Protein AF-0000000084733663 (afdb_homodimer)

Organism: NCBI:txid412449

Solvent-accessible surface area (backbone atoms only — not comparable to full-atom values): 23781 Å² total; per-residue (Å²): 131,77,72,71,73,81,68,76,91,62,93,52,38,62,62,58,43,50,41,24,54,54,41,40,70,38,81,92,32,46,68,70,55,16,44,50,44,44,53,50,56,71,74,45,53,67,66,58,33,41,52,48,16,48,45,49,52,41,42,70,75,39,37,36,57,12,76,79,29,49,38,68,18,52,47,69,59,88,86,50,84,69,78,51,62,26,74,72,80,65,38,80,84,38,42,72,32,37,34,37,36,24,32,36,62,69,57,49,50,47,47,51,71,55,65,78,64,53,51,42,60,33,36,27,68,45,63,41,28,77,93,75,66,38,48,68,86,71,35,38,51,68,60,49,56,58,58,60,66,43,80,66,45,49,33,40,33,39,50,44,52,92,42,72,40,22,46,50,36,42,51,54,49,46,64,65,42,44,82,74,73,33,46,51,31,28,45,28,76,79,57,73,84,80,62,59,71,87,72,51,55,49,68,58,51,50,54,9,58,75,48,41,40,81,106,130,75,72,69,76,79,68,75,91,63,94,51,38,61,62,58,43,50,40,23,54,52,42,38,69,38,80,93,30,46,69,70,55,15,46,52,44,44,53,49,56,71,71,44,53,70,66,58,34,41,50,48,16,48,45,48,52,42,44,69,75,39,37,36,58,12,77,80,29,49,39,69,18,51,49,69,59,88,85,50,85,70,76,50,62,26,72,72,81,66,38,81,86,39,41,71,34,36,34,37,36,26,32,36,63,68,56,48,50,46,47,51,72,54,65,76,65,54,51,42,63,34,35,27,67,45,64,40,28,77,92,77,65,37,48,67,86,72,36,40,51,66,61,49,55,58,57,61,66,42,81,65,45,48,34,39,35,38,50,44,53,93,43,73,39,23,45,51,36,44,52,54,50,46,64,65,40,45,80,74,72,32,46,50,31,30,44,27,76,79,59,73,85,79,61,59,71,87,72,51,54,48,66,59,51,48,55,10,59,74,48,41,41,82,106

Foldseek 3Di:
DPPPPPPDPDPDPDVLVVQLVVQCPDPPAHSVNSNVVSVVLVVDDPVVVVVVVCCVVCVVVQWFAALQAGAIFGDDDPPDPDRTHDPLVVDPQAQAQEEEEEADNLLVVLQVVLVQHRHYYHHQVHFDDVVVPDDSVNTCLVSVVVNLVPVSHAEYEYEFDPDPRRVVRLVVSCVVNVVVVHFYKYFQQPDPPPDDSNPDHSVSRNNRNVPIGGD/DPPPPPPDPDPDDDVLVVQLVVQCPDPPAHSVNSNVVSVVLVVDDPVVVVVVVCCVVCVVVQWFAALQAGAIFGDDDPPDPDRTHDPLVVDPQAQAQEEEEEADNLLVVLQVVLVQHRHYYHHQVHFDDVVVPDDSVNTCLVSVVVNLVPPSHAEYEYEFDPDPRSVVRLVVSCVVNVVVVHFYKYFQQPDPDPPDSNPDHSVSRNNRNVPIGGD

InterPro domains:
  IPR000093 DNA recombination protein RecR [MF_00017] (1-215)
  IPR000093 DNA recombination protein RecR [PTHR30446] (12-214)
  IPR000093 DNA recombination protein RecR [TIGR00615] (12-213)
  IPR006171 TOPRIM domain [PF13662] (99-188)
  IPR006171 TOPRIM domain [PS50880] (97-192)
  IPR006171 TOPRIM domain [SM00493] (97-182)
  IPR023627 Recombination protein RecR [SSF111304] (12-215)
  IPR034137 RecR, TOPRIM domain [cd01025] (97-208)

Structure (mmCIF, N/CA/C/O backbone):
data_AF-0000000084733663-model_v1
#
loop_
_entity.id
_entity.type
_entity.pdbx_description
1 polymer 'Recombination protein RecR'
#
loop_
_atom_site.group_PDB
_atom_site.id
_atom_site.type_symbol
_atom_site.label_atom_id
_atom_site.label_alt_id
_atom_site.label_comp_id
_atom_site.label_asym_id
_atom_site.label_entity_id
_atom_site.label_seq_id
_atom_site.pdbx_PDB_ins_code
_atom_site.Cartn_x
_atom_site.Cartn_y
_atom_site.Cartn_z
_atom_site.occupancy
_atom_site.B_iso_or_equiv
_atom_site.auth_seq_id
_atom_site.auth_comp_id
_atom_site.auth_asym_id
_atom_site.auth_atom_id
_atom_site.pdbx_PDB_model_num
ATOM 1 N N . MET A 1 1 ? -20.875 -3.775 12.562 1 21.38 1 MET A N 1
ATOM 2 C CA . MET A 1 1 ? -20.781 -3.48 11.133 1 21.38 1 MET A CA 1
ATOM 3 C C . MET A 1 1 ? -20.422 -4.734 10.344 1 21.38 1 MET A C 1
ATOM 5 O O . MET A 1 1 ? -19.344 -5.309 10.539 1 21.38 1 MET A O 1
ATOM 9 N N . GLU A 1 2 ? -21.344 -5.52 9.914 1 23.14 2 GLU A N 1
ATOM 10 C CA . GLU A 1 2 ? -21.312 -6.781 9.18 1 23.14 2 GLU A CA 1
ATOM 11 C C . GLU A 1 2 ? -20.438 -6.668 7.926 1 23.14 2 GLU A C 1
ATOM 13 O O . GLU A 1 2 ? -20.609 -5.73 7.141 1 23.14 2 GLU A O 1
ATOM 18 N N . ARG A 1 3 ? -19.141 -7.188 8.039 1 34.25 3 ARG A N 1
ATOM 19 C CA . ARG A 1 3 ? -18.328 -7.113 6.828 1 34.25 3 ARG A CA 1
ATOM 20 C C . ARG A 1 3 ? -19.172 -7.336 5.578 1 34.25 3 ARG A C 1
ATOM 22 O O . ARG A 1 3 ? -20.047 -8.211 5.559 1 34.25 3 ARG A O 1
ATOM 29 N N . PRO A 1 4 ? -19.312 -6.277 4.789 1 35.34 4 PRO A N 1
ATOM 30 C CA . PRO A 1 4 ? -20.188 -6.5 3.639 1 35.34 4 PRO A CA 1
ATOM 31 C C . PRO A 1 4 ? -20.078 -7.914 3.078 1 35.34 4 PRO A C 1
ATOM 33 O O . PRO A 1 4 ? -19.047 -8.578 3.254 1 35.34 4 PRO A O 1
ATOM 36 N N . PRO A 1 5 ? -21.172 -8.633 2.789 1 33.16 5 PRO A N 1
ATOM 37 C CA . PRO A 1 5 ? -21.172 -9.992 2.252 1 33.16 5 PRO A CA 1
ATOM 38 C C . PRO A 1 5 ? -20.016 -10.25 1.294 1 33.16 5 PRO A C 1
ATOM 40 O O . PRO A 1 5 ? -19.578 -9.336 0.589 1 33.16 5 PRO A O 1
ATOM 43 N N . ARG A 1 6 ? -19.031 -11.086 1.719 1 37.94 6 ARG A N 1
ATOM 44 C CA . ARG A 1 6 ? -18 -11.602 0.821 1 37.94 6 ARG A CA 1
ATOM 45 C C . ARG A 1 6 ? -18.562 -11.828 -0.579 1 37.94 6 ARG A C 1
ATOM 47 O O . ARG A 1 6 ? -19.453 -12.672 -0.771 1 37.94 6 ARG A O 1
ATOM 54 N N . MET A 1 7 ? -18.766 -10.789 -1.334 1 37.03 7 MET A N 1
ATOM 55 C CA . MET A 1 7 ? -19.297 -10.984 -2.68 1 37.03 7 MET A CA 1
ATOM 56 C C . MET A 1 7 ? -18.938 -12.367 -3.211 1 37.03 7 MET A C 1
ATOM 58 O O . MET A 1 7 ? -18.109 -13.07 -2.619 1 37.03 7 MET A O 1
ATOM 62 N N . GLY A 1 8 ? -18.75 -12.586 -4.629 1 39.66 8 GLY A N 1
ATOM 63 C CA . GLY A 1 8 ? -18.531 -13.695 -5.547 1 39.66 8 GLY A CA 1
ATOM 64 C C . GLY A 1 8 ? -17.312 -14.523 -5.215 1 39.66 8 GLY A C 1
ATOM 65 O O . GLY A 1 8 ? -16.453 -14.094 -4.441 1 39.66 8 GLY A O 1
ATOM 66 N N . SER A 1 9 ? -17.281 -15.969 -5.34 1 54.75 9 SER A N 1
ATOM 67 C CA . SER A 1 9 ? -16.266 -17 -5.164 1 54.75 9 SER A CA 1
ATOM 68 C C . SER A 1 9 ? -14.891 -16.516 -5.59 1 54.75 9 SER A C 1
ATOM 70 O O . SER A 1 9 ? -14.672 -16.219 -6.766 1 54.75 9 SER A O 1
ATOM 72 N N . SER A 1 10 ? -14.156 -15.742 -4.777 1 72.94 10 SER A N 1
ATOM 73 C CA . SER A 1 10 ? -12.828 -15.219 -5.086 1 72.94 10 SER A CA 1
ATOM 74 C C . SER A 1 10 ? -11.891 -16.328 -5.551 1 72.94 10 SER A C 1
ATOM 76 O O . SER A 1 10 ? -11.953 -17.453 -5.051 1 72.94 10 SER A O 1
ATOM 78 N N . LEU A 1 11 ? -11.336 -16.047 -6.695 1 84.25 11 LEU A N 1
ATOM 79 C CA . LEU A 1 11 ? -10.344 -16.938 -7.285 1 84.25 11 LEU A CA 1
ATOM 80 C C . LEU A 1 11 ? -9.18 -17.172 -6.324 1 84.25 11 LEU A C 1
ATOM 82 O O . LEU A 1 11 ? -8.547 -18.234 -6.348 1 84.25 11 LEU A O 1
ATOM 86 N N . PHE A 1 12 ? -9.094 -16.25 -5.324 1 93 12 PHE A N 1
ATOM 87 C CA . PHE A 1 12 ? -7.949 -16.297 -4.426 1 93 12 PHE A CA 1
ATOM 88 C C . PHE A 1 12 ? -8.336 -16.938 -3.094 1 93 12 PHE A C 1
ATOM 90 O O . PHE A 1 12 ? -9.484 -16.812 -2.654 1 93 12 PHE A O 1
ATOM 97 N N . PRO A 1 13 ? -7.359 -17.656 -2.488 1 94.88 13 PRO A N 1
ATOM 98 C CA . PRO A 1 13 ? -7.625 -18.062 -1.106 1 94.88 13 PRO A CA 1
ATOM 99 C C . PRO A 1 13 ? -7.902 -16.875 -0.187 1 94.88 13 PRO A C 1
ATOM 101 O O . PRO A 1 13 ? -7.414 -15.773 -0.433 1 94.88 13 PRO A O 1
ATOM 104 N N . ALA A 1 14 ? -8.547 -17.078 0.901 1 94.12 14 ALA A N 1
ATOM 105 C CA . ALA A 1 14 ? -9.102 -16.047 1.763 1 94.12 14 ALA A CA 1
ATOM 106 C C . ALA A 1 14 ? -8 -15.109 2.273 1 94.12 14 ALA A C 1
ATOM 108 O O . ALA A 1 14 ? -8.133 -13.883 2.193 1 94.12 14 ALA A O 1
ATOM 109 N N . PRO A 1 15 ? -6.867 -15.656 2.814 1 95.44 15 PRO A N 1
ATOM 110 C CA . PRO A 1 15 ? -5.848 -14.75 3.344 1 95.44 15 PRO A CA 1
ATOM 111 C C . PRO A 1 15 ? -5.289 -13.805 2.279 1 95.44 15 PRO A C 1
ATOM 113 O O . PRO A 1 15 ? -4.996 -12.641 2.57 1 95.44 15 PRO A O 1
ATOM 116 N N . PHE A 1 16 ? -5.168 -14.297 1.081 1 96.94 16 PHE A N 1
ATOM 117 C CA . PHE A 1 16 ? -4.691 -13.453 -0.012 1 96.94 16 PHE A CA 1
ATOM 118 C C . PHE A 1 16 ? -5.742 -12.422 -0.403 1 96.94 16 PHE A C 1
ATOM 120 O O . PHE A 1 16 ? -5.426 -11.242 -0.568 1 96.94 16 PHE A O 1
ATOM 127 N N . GLN A 1 17 ? -6.91 -12.883 -0.534 1 96.44 17 GLN A N 1
ATOM 128 C CA . GLN A 1 17 ? -8.008 -11.984 -0.865 1 96.44 17 GLN A CA 1
ATOM 129 C C . GLN A 1 17 ? -8.164 -10.898 0.191 1 96.44 17 GLN A C 1
ATOM 131 O O . GLN A 1 17 ? -8.445 -9.742 -0.138 1 96.44 17 GLN A O 1
ATOM 136 N N . ASP A 1 18 ? -8.055 -11.234 1.424 1 97 18 ASP A N 1
ATOM 137 C CA . ASP A 1 18 ? -8.133 -10.273 2.52 1 97 18 ASP A CA 1
ATOM 138 C C . ASP A 1 18 ? -7.125 -9.141 2.332 1 97 18 ASP A C 1
ATOM 140 O O . ASP A 1 18 ? -7.461 -7.969 2.521 1 97 18 ASP A O 1
ATOM 144 N N . LEU A 1 19 ? -5.926 -9.562 1.979 1 97.94 19 LEU A N 1
ATOM 145 C CA . LEU A 1 19 ? -4.887 -8.562 1.78 1 97.94 19 LEU A CA 1
ATOM 146 C C . LEU A 1 19 ? -5.223 -7.656 0.601 1 97.94 19 LEU A C 1
ATOM 148 O O . LEU A 1 19 ? -5.074 -6.434 0.687 1 97.94 19 LEU A O 1
ATOM 152 N N . VAL A 1 20 ? -5.668 -8.266 -0.473 1 97.5 20 VAL A N 1
ATOM 153 C CA . VAL A 1 20 ? -6.086 -7.488 -1.638 1 97.5 20 VAL A CA 1
ATOM 154 C C . VAL A 1 20 ? -7.16 -6.484 -1.232 1 97.5 20 VAL A C 1
ATOM 156 O O . VAL A 1 20 ? -7.086 -5.309 -1.597 1 97.5 20 VAL A O 1
ATOM 159 N N . ASP A 1 21 ? -8.125 -6.898 -0.439 1 97.88 21 ASP A N 1
ATOM 160 C CA . ASP A 1 21 ? -9.234 -6.051 -0.012 1 97.88 21 ASP A CA 1
ATOM 161 C C . ASP A 1 21 ? -8.734 -4.906 0.87 1 97.88 21 ASP A C 1
ATOM 163 O O . ASP A 1 21 ? -9.234 -3.781 0.774 1 97.88 21 ASP A O 1
ATOM 167 N N . LEU A 1 22 ? -7.82 -5.191 1.696 1 98.25 22 LEU A N 1
ATOM 168 C CA . LEU A 1 22 ? -7.266 -4.164 2.57 1 98.25 22 LEU A CA 1
ATOM 169 C C . LEU A 1 22 ? -6.52 -3.107 1.76 1 98.25 22 LEU A C 1
ATOM 171 O O . LEU A 1 22 ? -6.648 -1.91 2.023 1 98.25 22 LEU A O 1
ATOM 175 N N . PHE A 1 23 ? -5.766 -3.521 0.78 1 98 23 PHE A N 1
ATOM 176 C CA . PHE A 1 23 ? -5.086 -2.572 -0.093 1 98 23 PHE A CA 1
ATOM 177 C C . PHE A 1 23 ? -6.094 -1.723 -0.86 1 98 23 PHE A C 1
ATOM 179 O O . PHE A 1 23 ? -5.859 -0.536 -1.098 1 98 23 PHE A O 1
ATOM 186 N N . ARG A 1 24 ? -7.172 -2.273 -1.229 1 97.19 24 ARG A N 1
ATOM 187 C CA . ARG A 1 24 ? -8.195 -1.571 -1.998 1 97.19 24 ARG A CA 1
ATOM 188 C C . ARG A 1 24 ? -8.828 -0.45 -1.178 1 97.19 24 ARG A C 1
ATOM 190 O O . ARG A 1 24 ? -9.43 0.467 -1.733 1 97.19 24 ARG A O 1
ATOM 197 N N . ARG A 1 25 ? -8.742 -0.538 0.108 1 96.56 25 ARG A N 1
ATOM 198 C CA . ARG A 1 25 ? -9.273 0.5 0.984 1 96.56 25 ARG A CA 1
ATOM 199 C C . ARG A 1 25 ? -8.391 1.741 0.966 1 96.56 25 ARG A C 1
ATOM 201 O O . ARG A 1 25 ? -8.805 2.812 1.412 1 96.56 25 ARG A O 1
ATOM 208 N N . LEU A 1 26 ? -7.227 1.538 0.501 1 96.5 26 LEU A N 1
ATOM 209 C CA . LEU A 1 26 ? -6.309 2.67 0.423 1 96.5 26 LEU A CA 1
ATOM 210 C C . LEU A 1 26 ? -6.652 3.568 -0.761 1 96.5 26 LEU A C 1
ATOM 212 O O . LEU A 1 26 ? -7.062 3.08 -1.816 1 96.5 26 LEU A O 1
ATOM 216 N N . PRO A 1 27 ? -6.477 4.824 -0.557 1 94.69 27 PRO A N 1
ATOM 217 C CA . PRO A 1 27 ? -6.848 5.746 -1.632 1 94.69 27 PRO A CA 1
ATOM 218 C C . PRO A 1 27 ? -6.02 5.539 -2.898 1 94.69 27 PRO A C 1
ATOM 220 O O . PRO A 1 27 ? -4.793 5.426 -2.83 1 94.69 27 PRO A O 1
ATOM 223 N N . GLY A 1 28 ? -6.707 5.512 -4.043 1 93.81 28 GLY A N 1
ATOM 224 C CA . GLY A 1 28 ? -6.043 5.438 -5.336 1 93.81 28 GLY A CA 1
ATOM 225 C C . GLY A 1 28 ? -5.621 4.031 -5.711 1 93.81 28 GLY A C 1
ATOM 226 O O . GLY A 1 28 ? -4.965 3.826 -6.734 1 93.81 28 GLY A O 1
ATOM 227 N N . ILE A 1 29 ? -5.953 3.086 -4.918 1 96.69 29 ILE A N 1
ATOM 228 C CA . ILE A 1 29 ? -5.547 1.71 -5.188 1 96.69 29 ILE A CA 1
ATOM 229 C C . ILE A 1 29 ? -6.75 0.903 -5.672 1 96.69 29 ILE A C 1
ATOM 231 O O . ILE A 1 29 ? -7.641 0.567 -4.887 1 96.69 29 ILE A O 1
ATOM 235 N N . GLY A 1 30 ? -6.766 0.638 -6.891 1 94.62 30 GLY A N 1
ATOM 236 C CA . GLY A 1 30 ? -7.809 -0.205 -7.453 1 94.62 30 GLY A CA 1
ATOM 237 C C . GLY A 1 30 ? -7.516 -1.688 -7.32 1 94.62 30 GLY A C 1
ATOM 238 O O . GLY A 1 30 ? -6.465 -2.072 -6.801 1 94.62 30 GLY A O 1
ATOM 239 N N . THR A 1 31 ? -8.398 -2.451 -7.852 1 93.88 31 THR A N 1
ATOM 240 C CA . THR A 1 31 ? -8.305 -3.902 -7.723 1 93.88 31 THR A CA 1
ATOM 241 C C . THR A 1 31 ? -7.035 -4.422 -8.383 1 93.88 31 THR A C 1
ATOM 243 O O . THR A 1 31 ? -6.324 -5.254 -7.812 1 93.88 31 THR A O 1
ATOM 246 N N . LYS A 1 32 ? -6.727 -3.973 -9.547 1 92.12 32 LYS A N 1
ATOM 247 C CA . LYS A 1 32 ? -5.555 -4.422 -10.297 1 92.12 32 LYS A CA 1
ATOM 248 C C . LYS A 1 32 ? -4.27 -4.148 -9.516 1 92.12 32 LYS A C 1
ATOM 250 O O . LYS A 1 32 ? -3.436 -5.043 -9.359 1 92.12 32 LYS A O 1
ATOM 255 N N . THR A 1 33 ? -4.156 -2.928 -9.055 1 94.62 33 THR A N 1
ATOM 256 C CA . THR A 1 33 ? -2.969 -2.541 -8.305 1 94.62 33 THR A CA 1
ATOM 257 C C . THR A 1 33 ? -2.896 -3.295 -6.98 1 94.62 33 THR A C 1
ATOM 259 O O . THR A 1 33 ? -1.833 -3.783 -6.594 1 94.62 33 THR A O 1
ATOM 262 N N . ALA A 1 34 ? -4.055 -3.4 -6.316 1 97.25 34 ALA A N 1
ATOM 263 C CA . ALA A 1 34 ? -4.102 -4.117 -5.043 1 97.25 34 ALA A CA 1
ATOM 264 C C . ALA A 1 34 ? -3.602 -5.551 -5.203 1 97.25 34 ALA A C 1
ATOM 266 O O . ALA A 1 34 ? -2.83 -6.039 -4.375 1 97.25 34 ALA A O 1
ATOM 267 N N . THR A 1 35 ? -4.023 -6.156 -6.238 1 95.12 35 THR A N 1
ATOM 268 C CA . THR A 1 35 ? -3.639 -7.535 -6.516 1 95.12 35 THR A CA 1
ATOM 269 C C . THR A 1 35 ? -2.143 -7.629 -6.805 1 95.12 35 THR A C 1
ATOM 271 O O . THR A 1 35 ? -1.46 -8.516 -6.289 1 95.12 35 THR A O 1
ATOM 274 N N . ARG A 1 36 ? -1.659 -6.727 -7.566 1 94.44 36 ARG A N 1
ATOM 275 C CA . ARG A 1 36 ? -0.233 -6.68 -7.871 1 94.44 36 ARG A CA 1
ATOM 276 C C . ARG A 1 36 ? 0.595 -6.52 -6.602 1 94.44 36 ARG A C 1
ATOM 278 O O . ARG A 1 36 ? 1.618 -7.188 -6.434 1 94.44 36 ARG A O 1
ATOM 285 N N . LEU A 1 37 ? 0.14 -5.645 -5.75 1 97.44 37 LEU A N 1
ATOM 286 C CA . LEU A 1 37 ? 0.842 -5.426 -4.488 1 97.44 37 LEU A CA 1
ATOM 287 C C . LEU A 1 37 ? 0.844 -6.695 -3.641 1 97.44 37 LEU A C 1
ATOM 289 O O . LEU A 1 37 ? 1.871 -7.062 -3.064 1 97.44 37 LEU A O 1
ATOM 293 N N . ALA A 1 38 ? -0.256 -7.348 -3.584 1 97.31 38 ALA A N 1
ATOM 294 C CA . ALA A 1 38 ? -0.373 -8.57 -2.795 1 97.31 38 ALA A CA 1
ATOM 295 C C . ALA A 1 38 ? 0.562 -9.656 -3.32 1 97.31 38 ALA A C 1
ATOM 297 O O . ALA A 1 38 ? 1.239 -10.336 -2.543 1 97.31 38 ALA A O 1
ATOM 298 N N . PHE A 1 39 ? 0.64 -9.797 -4.625 1 94.88 39 PHE A N 1
ATOM 299 C CA . PHE A 1 39 ? 1.532 -10.789 -5.215 1 94.88 39 PHE A CA 1
ATOM 300 C C . PHE A 1 39 ? 2.988 -10.438 -4.934 1 94.88 39 PHE A C 1
ATOM 302 O O . PHE A 1 39 ? 3.805 -11.32 -4.664 1 94.88 39 PHE A O 1
ATOM 309 N N . HIS A 1 40 ? 3.299 -9.203 -5.016 1 96 40 HIS A N 1
ATOM 310 C CA . HIS A 1 40 ? 4.656 -8.781 -4.691 1 96 40 HIS A CA 1
ATOM 311 C C . HIS A 1 40 ? 5.035 -9.188 -3.271 1 96 40 HIS A C 1
ATOM 313 O O . HIS A 1 40 ? 6.117 -9.734 -3.045 1 96 40 HIS A O 1
ATOM 319 N N . LEU A 1 41 ? 4.137 -8.898 -2.406 1 97 41 LEU A N 1
ATOM 320 C CA . LEU A 1 41 ? 4.434 -9.203 -1.009 1 97 41 LEU A CA 1
ATOM 321 C C . LEU A 1 41 ? 4.531 -10.711 -0.788 1 97 41 LEU A C 1
ATOM 323 O O . LEU A 1 41 ? 5.316 -11.172 0.045 1 97 41 LEU A O 1
ATOM 327 N N . LEU A 1 42 ? 3.691 -11.438 -1.526 1 94.88 42 LEU A N 1
ATOM 328 C CA . LEU A 1 42 ? 3.756 -12.891 -1.441 1 94.88 42 LEU A CA 1
ATOM 329 C C . LEU A 1 42 ? 5.137 -13.398 -1.842 1 94.88 42 LEU A C 1
ATOM 331 O O . LEU A 1 42 ? 5.625 -14.391 -1.288 1 94.88 42 LEU A O 1
ATOM 335 N N . GLN A 1 43 ? 5.781 -12.766 -2.742 1 91.62 43 GLN A N 1
ATOM 336 C CA . GLN A 1 43 ? 7.074 -13.18 -3.275 1 91.62 43 GLN A CA 1
ATOM 337 C C . GLN A 1 43 ? 8.219 -12.547 -2.488 1 91.62 43 GLN A C 1
ATOM 339 O O . GLN A 1 43 ? 9.375 -12.969 -2.615 1 91.62 43 GLN A O 1
ATOM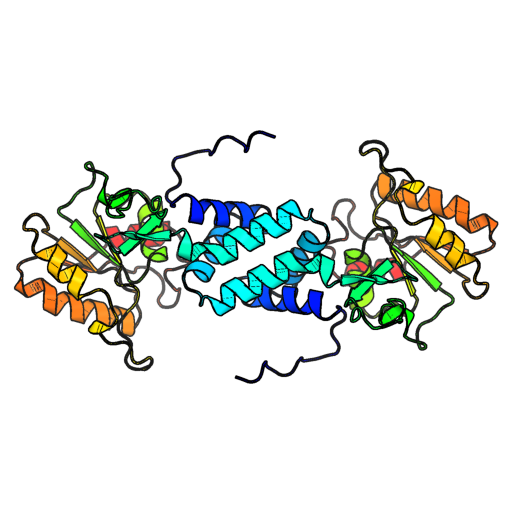 344 N N . SER A 1 44 ? 7.934 -11.555 -1.622 1 94.31 44 SER A N 1
ATOM 345 C CA . SER A 1 44 ? 8.969 -10.812 -0.901 1 94.31 44 SER A CA 1
ATOM 346 C C . SER A 1 44 ? 9.492 -11.609 0.285 1 94.31 44 SER A C 1
ATOM 348 O O . SER A 1 44 ? 8.875 -12.594 0.698 1 94.31 44 SER A O 1
ATOM 350 N N . SER A 1 45 ? 10.672 -11.195 0.765 1 94.62 45 SER A N 1
ATOM 351 C CA . SER A 1 45 ? 11.258 -11.82 1.945 1 94.62 45 SER A CA 1
ATOM 352 C C . SER A 1 45 ? 10.445 -11.516 3.195 1 94.62 45 SER A C 1
ATOM 354 O O . SER A 1 45 ? 9.656 -10.562 3.215 1 94.62 45 SER A O 1
ATOM 356 N N . GLU A 1 46 ? 10.609 -12.352 4.176 1 95.75 46 GLU A N 1
ATOM 357 C CA . GLU A 1 46 ? 9.961 -12.109 5.457 1 95.75 46 GLU A CA 1
ATOM 358 C C . GLU A 1 46 ? 10.367 -10.758 6.043 1 95.75 46 GLU A C 1
ATOM 360 O O . GLU A 1 46 ? 9.539 -10.047 6.605 1 95.75 46 GLU A O 1
ATOM 365 N N . SER A 1 47 ? 11.641 -10.469 5.883 1 97.19 47 SER A N 1
ATOM 366 C CA . SER A 1 47 ? 12.148 -9.203 6.41 1 97.19 47 SER A CA 1
ATOM 367 C C . SER A 1 47 ? 11.438 -8.016 5.781 1 97.19 47 SER A C 1
ATOM 369 O O . SER A 1 47 ? 11.07 -7.066 6.477 1 97.19 47 SER A O 1
ATOM 371 N N . GLU A 1 48 ? 11.227 -8.062 4.492 1 96.56 48 GLU A N 1
ATOM 372 C CA . GLU A 1 48 ? 10.547 -6.98 3.783 1 96.56 48 GLU A CA 1
ATOM 373 C C . GLU A 1 48 ? 9.109 -6.832 4.254 1 96.56 48 GLU A C 1
ATOM 375 O O . GLU A 1 48 ? 8.633 -5.719 4.492 1 96.56 48 GLU A O 1
ATOM 380 N N . ARG A 1 49 ? 8.383 -7.918 4.379 1 97.88 49 ARG A N 1
ATOM 381 C CA . ARG A 1 49 ? 7.004 -7.891 4.844 1 97.88 49 ARG A CA 1
ATOM 382 C C . ARG A 1 49 ? 6.914 -7.355 6.27 1 97.88 49 ARG A C 1
ATOM 384 O O . ARG A 1 49 ? 6.059 -6.527 6.574 1 97.88 49 ARG A O 1
ATOM 391 N N . GLN A 1 50 ? 7.844 -7.805 7.117 1 98.19 50 GLN A N 1
ATOM 392 C CA . GLN A 1 50 ? 7.832 -7.387 8.516 1 98.19 50 GLN A CA 1
ATOM 393 C C . GLN A 1 50 ? 8.172 -5.902 8.648 1 98.19 50 GLN A C 1
ATOM 395 O O . GLN A 1 50 ? 7.613 -5.211 9.5 1 98.19 50 GLN A O 1
ATOM 400 N N . GLU A 1 51 ? 9.094 -5.484 7.859 1 98.25 51 GLU A N 1
ATOM 401 C CA . GLU A 1 51 ? 9.461 -4.074 7.887 1 98.25 51 GLU A CA 1
ATOM 402 C C . GLU A 1 51 ? 8.266 -3.188 7.539 1 98.25 51 GLU A C 1
ATOM 404 O O . GLU A 1 51 ? 7.988 -2.213 8.242 1 98.25 51 GLU A O 1
ATOM 409 N N . LEU A 1 52 ? 7.566 -3.555 6.496 1 98.5 52 LEU A N 1
ATOM 410 C CA . LEU A 1 52 ? 6.391 -2.789 6.094 1 98.5 52 LEU A CA 1
ATOM 411 C C . LEU A 1 52 ? 5.301 -2.865 7.16 1 98.5 52 LEU A C 1
ATOM 413 O O . LEU A 1 52 ? 4.723 -1.845 7.535 1 98.5 52 LEU A O 1
ATOM 417 N N . ALA A 1 53 ? 5.035 -4.055 7.609 1 98.69 53 ALA A N 1
ATOM 418 C CA . ALA A 1 53 ? 4.012 -4.262 8.625 1 98.69 53 ALA A CA 1
ATOM 419 C C . ALA A 1 53 ? 4.312 -3.447 9.883 1 98.69 53 ALA A C 1
ATOM 421 O O . ALA A 1 53 ? 3.424 -2.791 10.43 1 98.69 53 ALA A O 1
ATOM 422 N N . SER A 1 54 ? 5.543 -3.471 10.281 1 98.44 54 SER A N 1
ATOM 423 C CA . SER A 1 54 ? 5.957 -2.748 11.484 1 98.44 54 SER A CA 1
ATOM 424 C C . SER A 1 54 ? 5.801 -1.242 11.297 1 98.44 54 SER A C 1
ATOM 426 O O . SER A 1 54 ? 5.316 -0.548 12.195 1 98.44 54 SER A O 1
ATOM 428 N N . ALA A 1 55 ? 6.246 -0.747 10.172 1 98.25 55 ALA A N 1
ATOM 429 C CA . ALA A 1 55 ? 6.133 0.683 9.898 1 98.25 55 ALA A CA 1
ATOM 430 C C . ALA A 1 55 ? 4.676 1.136 9.93 1 98.25 55 ALA A C 1
ATOM 432 O O . ALA A 1 55 ? 4.363 2.205 10.453 1 98.25 55 ALA A O 1
ATOM 433 N N . VAL A 1 56 ? 3.781 0.334 9.43 1 98.38 56 VAL A N 1
ATOM 434 C CA . VAL A 1 56 ? 2.357 0.648 9.383 1 98.38 56 VAL A CA 1
ATOM 435 C C . VAL A 1 56 ? 1.773 0.608 10.797 1 98.38 56 VAL A C 1
ATOM 437 O O . VAL A 1 56 ? 1.082 1.54 11.219 1 98.38 56 VAL A O 1
ATOM 440 N N . SER A 1 57 ? 2.078 -0.416 11.523 1 97.88 57 SER A N 1
ATOM 441 C CA . SER A 1 57 ? 1.444 -0.646 12.82 1 97.88 57 SER A CA 1
ATOM 442 C C . SER A 1 57 ? 1.946 0.343 13.867 1 97.88 57 SER A C 1
ATOM 444 O O . SER A 1 57 ? 1.203 0.728 14.766 1 97.88 57 SER A O 1
ATOM 446 N N . THR A 1 58 ? 3.184 0.81 13.727 1 96.56 58 THR A N 1
ATOM 447 C CA . THR A 1 58 ? 3.779 1.634 14.773 1 96.56 58 THR A CA 1
ATOM 448 C C . THR A 1 58 ? 3.791 3.104 14.367 1 96.56 58 THR A C 1
ATOM 450 O O . THR A 1 58 ? 4.352 3.945 15.07 1 96.56 58 THR A O 1
ATOM 453 N N . LEU A 1 59 ? 3.207 3.432 13.273 1 96.06 59 LEU A N 1
ATOM 454 C CA . LEU A 1 59 ? 3.311 4.77 12.695 1 96.06 59 LEU A CA 1
ATOM 455 C C . LEU A 1 59 ? 2.918 5.832 13.719 1 96.06 59 LEU A C 1
ATOM 457 O O . LEU A 1 59 ? 3.684 6.762 13.969 1 96.06 59 LEU A O 1
ATOM 461 N N . LYS A 1 60 ? 1.771 5.75 14.352 1 93.44 60 LYS A N 1
ATOM 462 C CA . LYS A 1 60 ? 1.242 6.773 15.25 1 93.44 60 LYS A CA 1
ATOM 463 C C . LYS A 1 60 ? 2.041 6.828 16.547 1 93.44 60 LYS A C 1
ATOM 465 O O . LYS A 1 60 ? 2.098 7.871 17.203 1 93.44 60 LYS A O 1
ATOM 470 N N . GLU A 1 61 ? 2.621 5.676 16.922 1 92.25 61 GLU A N 1
ATOM 471 C CA . GLU A 1 61 ? 3.457 5.645 18.125 1 92.25 61 GLU A CA 1
ATOM 472 C C . GLU A 1 61 ? 4.781 6.371 17.891 1 92.25 61 GLU A C 1
ATOM 474 O O . GLU A 1 61 ? 5.371 6.914 18.828 1 92.25 61 GLU A O 1
ATOM 479 N N . ARG A 1 62 ? 5.172 6.34 16.719 1 95 62 ARG A N 1
ATOM 480 C CA . ARG A 1 62 ? 6.48 6.895 16.391 1 95 62 ARG A CA 1
ATOM 481 C C . ARG A 1 62 ? 6.371 8.367 16.016 1 95 62 ARG A C 1
ATOM 483 O O . ARG A 1 62 ? 7.383 9.023 15.766 1 95 62 ARG A O 1
ATOM 490 N N . LEU A 1 63 ? 5.168 8.867 15.945 1 96.06 63 LEU A N 1
ATOM 491 C CA . LEU A 1 63 ? 4.938 10.258 15.586 1 96.06 63 LEU A CA 1
ATOM 492 C C . LEU A 1 63 ? 4.113 10.969 16.656 1 96.06 63 LEU A C 1
ATOM 494 O O . LEU A 1 63 ? 3.201 10.375 17.234 1 96.06 63 LEU A O 1
ATOM 498 N N . LEU A 1 64 ? 4.449 12.203 16.953 1 93.38 64 LEU A N 1
ATOM 499 C CA . LEU A 1 64 ? 3.707 13.055 17.875 1 93.38 64 LEU A CA 1
ATOM 500 C C . LEU A 1 64 ? 3.373 14.398 17.219 1 93.38 64 LEU A C 1
ATOM 502 O O . LEU A 1 64 ? 4.078 14.844 16.312 1 93.38 64 LEU A O 1
ATOM 506 N N . PRO A 1 65 ? 2.291 14.992 17.688 1 94.88 65 PRO A N 1
ATOM 507 C CA . PRO A 1 65 ? 2.01 16.344 17.188 1 94.88 65 PRO A CA 1
ATOM 508 C C . PRO A 1 65 ? 2.965 17.391 17.766 1 94.88 65 PRO A C 1
ATOM 510 O O . PRO A 1 65 ? 3.338 17.312 18.938 1 94.88 65 PRO A O 1
ATOM 513 N N . CYS A 1 66 ? 3.408 18.203 16.922 1 96.88 66 CYS A N 1
ATOM 514 C CA . CYS A 1 66 ? 4.184 19.344 17.375 1 96.88 66 CYS A CA 1
ATOM 515 C C . CYS A 1 66 ? 3.43 20.141 18.438 1 96.88 66 CYS A C 1
ATOM 517 O O . CYS A 1 66 ? 2.242 20.422 18.281 1 96.88 66 CYS A O 1
ATOM 519 N N . SER A 1 67 ? 4.094 20.5 19.5 1 95.31 67 SER A N 1
ATOM 520 C CA . SER A 1 67 ? 3.455 21.203 20.609 1 95.31 67 SER A CA 1
ATOM 521 C C . SER A 1 67 ? 3.035 22.609 20.219 1 95.31 67 SER A C 1
ATOM 523 O O . SER A 1 67 ? 2.172 23.203 20.859 1 95.31 67 SER A O 1
ATOM 525 N N . GLU A 1 68 ? 3.562 23.094 19.156 1 95.94 68 GLU A N 1
ATOM 526 C CA . GLU A 1 68 ? 3.305 24.484 18.766 1 95.94 68 GLU A CA 1
ATOM 527 C C . GLU A 1 68 ? 2.277 24.547 17.625 1 95.94 68 GLU A C 1
ATOM 529 O O . GLU A 1 68 ? 1.301 25.297 17.719 1 95.94 68 GLU A O 1
ATOM 534 N N . CYS A 1 69 ? 2.441 23.781 16.625 1 97.75 69 CYS A N 1
ATOM 535 C CA . CYS A 1 69 ? 1.639 24.016 15.43 1 97.75 69 CYS A CA 1
ATOM 536 C C . CYS A 1 69 ? 0.803 22.781 15.094 1 97.75 69 CYS A C 1
ATOM 538 O O . CYS A 1 69 ? 0.013 22.797 14.148 1 97.75 69 CYS A O 1
ATOM 540 N N . ARG A 1 70 ? 1.035 21.641 15.797 1 97 70 ARG A N 1
ATOM 541 C CA . ARG A 1 70 ? 0.286 20.406 15.648 1 97 70 ARG A CA 1
ATOM 542 C C . ARG A 1 70 ? 0.725 19.641 14.398 1 97 70 ARG A C 1
ATOM 544 O O . ARG A 1 70 ? 0.068 18.688 13.984 1 97 70 ARG A O 1
ATOM 551 N N . ASN A 1 71 ? 1.819 20.062 13.742 1 96.94 71 ASN A N 1
ATOM 552 C CA . ASN A 1 71 ? 2.475 19.234 12.734 1 96.94 71 ASN A CA 1
ATOM 553 C C . ASN A 1 71 ? 2.996 17.938 13.328 1 96.94 71 ASN A C 1
ATOM 555 O O . ASN A 1 71 ? 3.01 17.766 14.547 1 96.94 71 ASN A O 1
ATOM 559 N N . ILE A 1 72 ? 3.377 17.016 12.453 1 96.06 72 ILE A N 1
ATOM 560 C CA . ILE A 1 72 ? 3.852 15.734 12.961 1 96.06 72 ILE A CA 1
ATOM 561 C C . ILE A 1 72 ? 5.359 15.797 13.195 1 96.06 72 ILE A C 1
ATOM 563 O O . ILE A 1 72 ? 6.086 16.422 12.43 1 96.06 72 ILE A O 1
ATOM 567 N N . VAL A 1 73 ? 5.82 15.18 14.281 1 95 73 VAL A N 1
ATOM 568 C CA . VAL A 1 73 ? 7.227 15.094 14.656 1 95 73 VAL A CA 1
ATOM 569 C C . VAL A 1 73 ? 7.559 13.672 15.094 1 95 73 VAL A C 1
ATOM 571 O O . VAL A 1 73 ? 6.684 12.945 15.57 1 95 73 VAL A O 1
ATOM 574 N N . ALA A 1 74 ? 8.789 13.273 14.812 1 94.38 74 ALA A N 1
ATOM 575 C CA . ALA A 1 74 ? 9.242 11.984 15.344 1 94.38 74 ALA A CA 1
ATOM 576 C C . ALA A 1 74 ? 9.203 11.977 16.875 1 94.38 74 ALA A C 1
ATOM 578 O O . ALA A 1 74 ? 9.633 12.938 17.516 1 94.38 74 ALA A O 1
ATOM 579 N N . SER A 1 75 ? 8.625 10.945 17.406 1 91.75 75 SER A N 1
ATOM 580 C CA . SER A 1 75 ? 8.562 10.828 18.859 1 91.75 75 SER A CA 1
ATOM 581 C C . SER A 1 75 ? 9.961 10.758 19.469 1 91.75 75 SER A C 1
ATOM 583 O O . SER A 1 75 ? 10.797 9.969 19.016 1 91.75 75 SER A O 1
ATOM 585 N N . PRO A 1 76 ? 10.211 11.656 20.375 1 85.81 76 PRO A N 1
ATOM 586 C CA . PRO A 1 76 ? 11.5 11.562 21.062 1 85.81 76 PRO A CA 1
ATOM 587 C C . PRO A 1 76 ? 11.625 10.312 21.922 1 85.81 76 PRO A C 1
ATOM 589 O O . PRO A 1 76 ? 10.617 9.664 22.234 1 85.81 76 PRO A O 1
ATOM 592 N N . PRO A 1 77 ? 12.859 9.938 22.188 1 83 77 PRO A N 1
ATOM 593 C CA . PRO A 1 77 ? 13.016 8.836 23.141 1 83 77 PRO A CA 1
ATOM 594 C C . PRO A 1 77 ? 12.312 9.102 24.469 1 83 77 PRO A C 1
ATOM 596 O O . PRO A 1 77 ? 12.211 10.25 24.906 1 83 77 PRO A O 1
ATOM 599 N N . PRO A 1 78 ? 11.742 8.062 25.031 1 78.31 78 PRO A N 1
ATOM 600 C CA . PRO A 1 78 ? 10.969 8.219 26.266 1 78.31 78 PRO A CA 1
ATOM 601 C C . PRO A 1 78 ? 11.742 8.977 27.344 1 78.31 78 PRO A C 1
ATOM 603 O O . PRO A 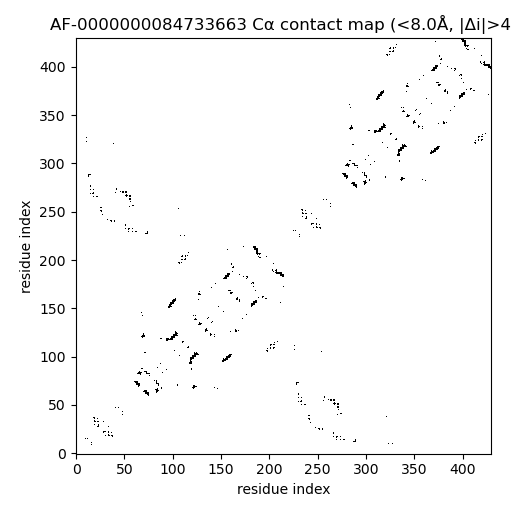1 78 ? 11.141 9.711 28.141 1 78.31 78 PRO A O 1
ATOM 606 N N . GLU A 1 79 ? 13.055 8.875 27.312 1 80.44 79 GLU A N 1
ATOM 607 C CA . GLU A 1 79 ? 13.875 9.469 28.359 1 80.44 79 GLU A CA 1
ATOM 608 C C . GLU A 1 79 ? 14.141 10.953 28.078 1 80.44 79 GLU A C 1
ATOM 610 O O . GLU A 1 79 ? 14.617 11.68 28.953 1 80.44 79 GLU A O 1
ATOM 615 N N . SER A 1 80 ? 13.703 11.359 26.953 1 79.62 80 SER A N 1
ATOM 616 C CA . SER A 1 80 ? 14.039 12.727 26.562 1 79.62 80 SER A CA 1
ATOM 617 C C . SER A 1 80 ? 13.016 13.719 27.094 1 79.62 80 SER A C 1
ATOM 619 O O . SER A 1 80 ? 11.812 13.531 26.922 1 79.62 80 SER A O 1
ATOM 621 N N . PRO A 1 81 ? 13.414 14.656 27.781 1 79.31 81 PRO A N 1
ATOM 622 C CA . PRO A 1 81 ? 12.516 15.68 28.312 1 79.31 81 PRO A CA 1
ATOM 623 C C . PRO A 1 81 ? 12.086 16.703 27.25 1 79.31 81 PRO A C 1
ATOM 625 O O . PRO A 1 81 ? 11.289 17.594 27.547 1 79.31 81 PRO A O 1
ATOM 628 N N . GLU A 1 82 ? 12.43 16.469 26.078 1 83.44 82 GLU A N 1
ATOM 629 C CA . GLU A 1 82 ? 12.227 17.5 25.062 1 83.44 82 GLU A CA 1
ATOM 630 C C . GLU A 1 82 ? 10.773 17.516 24.594 1 83.44 82 GLU A C 1
ATOM 632 O O . GLU A 1 82 ? 10.156 16.469 24.422 1 83.44 82 GLU A O 1
ATOM 637 N N . VAL A 1 83 ? 10.211 18.75 24.578 1 88 83 VAL A N 1
ATOM 638 C CA . VAL A 1 83 ? 8.883 18.969 24 1 88 83 VAL A CA 1
ATOM 639 C C . VAL A 1 83 ? 8.945 18.797 22.484 1 88 83 VAL A C 1
ATOM 641 O O . VAL A 1 83 ? 9.836 19.328 21.828 1 88 83 VAL A O 1
ATOM 644 N N . PRO A 1 84 ? 8.094 17.953 21.984 1 92.38 84 PRO A N 1
ATOM 645 C CA . PRO A 1 84 ? 8.141 17.688 20.531 1 92.38 84 PRO A CA 1
ATOM 646 C C . PRO A 1 84 ? 7.816 18.938 19.703 1 92.38 84 PRO A C 1
ATOM 648 O O . PRO A 1 84 ? 6.711 19.469 19.797 1 92.38 84 PRO A O 1
ATOM 651 N N . ARG A 1 85 ? 8.773 19.375 18.938 1 94.38 85 ARG A N 1
ATOM 652 C CA . ARG A 1 85 ? 8.594 20.484 18.016 1 94.38 85 ARG A CA 1
ATOM 653 C C . ARG A 1 85 ? 9.078 20.125 16.609 1 94.38 85 ARG A C 1
ATOM 655 O O . ARG A 1 85 ? 10.109 19.469 16.469 1 94.38 85 ARG A O 1
ATOM 662 N N . CYS A 1 86 ? 8.344 20.547 15.68 1 95.94 86 CYS A N 1
ATOM 663 C CA . CYS A 1 86 ? 8.695 20.172 14.32 1 95.94 86 CYS A CA 1
ATOM 664 C C . CYS A 1 86 ? 9.805 21.047 13.766 1 95.94 86 CYS A C 1
ATOM 666 O O . CYS A 1 86 ? 10.117 22.094 14.344 1 95.94 86 CYS A O 1
ATOM 668 N N . ALA A 1 87 ? 10.406 20.641 12.664 1 93.56 87 ALA A N 1
ATOM 669 C CA . ALA A 1 87 ? 11.531 21.344 12.055 1 93.56 87 ALA A CA 1
ATOM 670 C C . ALA A 1 87 ? 11.125 22.75 11.625 1 93.56 87 ALA A C 1
ATOM 672 O O . ALA A 1 87 ? 11.945 23.672 11.672 1 93.56 87 ALA A O 1
ATOM 673 N N . ILE A 1 88 ? 9.875 22.922 11.242 1 95.25 88 ILE A N 1
ATOM 674 C CA . ILE A 1 88 ? 9.391 24.219 10.781 1 95.25 88 ILE A CA 1
ATOM 675 C C . ILE A 1 88 ? 9.32 25.188 11.969 1 95.25 88 ILE A C 1
ATOM 677 O O . ILE A 1 88 ? 9.797 26.328 11.875 1 95.25 88 ILE A O 1
ATOM 681 N N . CYS A 1 89 ? 8.789 24.797 13.07 1 95.81 89 CYS A N 1
ATOM 682 C CA . CYS A 1 89 ? 8.672 25.625 14.266 1 95.81 89 CYS A CA 1
ATOM 683 C C . CYS A 1 89 ? 10.039 25.906 14.875 1 95.81 89 CYS A C 1
ATOM 685 O O . CYS A 1 89 ? 10.25 26.953 15.484 1 95.81 89 CYS A O 1
ATOM 687 N N . LEU A 1 90 ? 10.961 25.031 14.641 1 94.5 90 LEU A N 1
ATOM 688 C CA . LEU A 1 90 ? 12.281 25.172 15.242 1 94.5 90 LEU A CA 1
ATOM 689 C C . LEU A 1 90 ? 13.18 26.031 14.367 1 94.5 90 LEU A C 1
ATOM 691 O O . LEU A 1 90 ? 14.25 26.484 14.812 1 94.5 90 LEU A O 1
ATOM 695 N N . ASP A 1 91 ? 12.82 26.281 13.188 1 95.25 91 ASP A N 1
ATOM 696 C CA . ASP A 1 91 ? 13.648 27.031 12.258 1 95.25 91 ASP A CA 1
ATOM 697 C C . ASP A 1 91 ? 13.57 28.531 12.539 1 95.25 91 ASP A C 1
ATOM 699 O O . ASP A 1 91 ? 12.555 29.172 12.258 1 95.25 91 ASP A O 1
ATOM 703 N N . PRO A 1 92 ? 14.664 29.062 12.953 1 95.12 92 PRO A N 1
ATOM 704 C CA . PRO A 1 92 ? 14.641 30.484 13.305 1 95.12 92 PRO A CA 1
ATOM 705 C C . PRO A 1 92 ? 14.617 31.391 12.078 1 95.12 92 PRO A C 1
ATOM 707 O O . PRO A 1 92 ? 14.359 32.594 12.195 1 95.12 92 PRO A O 1
ATOM 710 N N . ALA A 1 93 ? 14.859 30.844 10.953 1 95.69 93 ALA A N 1
ATOM 711 C CA . ALA A 1 93 ? 14.898 31.625 9.727 1 95.69 93 ALA A CA 1
ATOM 712 C C . ALA A 1 93 ? 13.492 31.906 9.203 1 95.69 93 ALA A C 1
ATOM 714 O O . ALA A 1 93 ? 13.297 32.75 8.336 1 95.69 93 ALA A O 1
ATOM 715 N N . ARG A 1 94 ? 12.547 31.234 9.75 1 95.69 94 ARG A N 1
ATOM 716 C CA . ARG A 1 94 ? 11.172 31.391 9.297 1 95.69 94 ARG A CA 1
ATOM 717 C C . ARG A 1 94 ? 10.57 32.688 9.797 1 95.69 94 ARG A C 1
ATOM 719 O O . ARG A 1 94 ? 10.93 33.188 10.867 1 95.69 94 ARG A O 1
ATOM 726 N N . ASP A 1 95 ? 9.711 33.281 9.016 1 95.62 95 ASP A N 1
ATOM 727 C CA . ASP A 1 95 ? 8.977 34.469 9.406 1 95.62 95 ASP A CA 1
ATOM 728 C C . ASP A 1 95 ? 7.926 34.156 10.461 1 95.62 95 ASP A C 1
ATOM 730 O O . ASP A 1 95 ? 6.891 33.562 10.156 1 95.62 95 ASP A O 1
ATOM 734 N N . SER A 1 96 ? 8.148 34.562 11.641 1 95.12 96 SER A N 1
ATOM 735 C CA . SER A 1 96 ? 7.273 34.25 12.758 1 95.12 96 SER A CA 1
ATOM 736 C C . SER A 1 96 ? 6.055 35.156 12.797 1 95.12 96 SER A C 1
ATOM 738 O O . SER A 1 96 ? 5.156 34.969 13.617 1 95.12 96 SER A O 1
ATOM 740 N N . THR A 1 97 ? 6.012 36.125 11.93 1 96.56 97 THR A N 1
ATOM 741 C CA . THR A 1 97 ? 4.945 37.125 11.992 1 96.56 97 THR A CA 1
ATOM 742 C C . THR A 1 97 ? 3.723 36.656 11.211 1 96.56 97 THR A C 1
ATOM 744 O O . THR A 1 97 ? 2.637 37.219 11.344 1 96.56 97 THR A O 1
ATOM 747 N N . ILE A 1 98 ? 3.84 35.688 10.336 1 95.81 98 ILE A N 1
ATOM 748 C CA . ILE A 1 98 ? 2.74 35.219 9.5 1 95.81 98 ILE A CA 1
ATOM 749 C C . ILE A 1 98 ? 2.459 33.75 9.789 1 95.81 98 ILE A C 1
ATOM 751 O O . ILE A 1 98 ? 3.379 32.906 9.828 1 95.81 98 ILE A O 1
ATOM 755 N N . LEU A 1 99 ? 1.199 33.5 10.008 1 97.06 99 LEU A N 1
ATOM 756 C CA . LEU A 1 99 ? 0.75 32.156 10.336 1 97.06 99 LEU A CA 1
ATOM 757 C C . LEU A 1 99 ? -0.309 31.688 9.352 1 97.06 99 LEU A C 1
ATOM 759 O O . LEU A 1 99 ? -1.314 32.375 9.133 1 97.06 99 LEU A O 1
ATOM 763 N N . ILE A 1 100 ? -0.07 30.516 8.75 1 95.5 100 ILE A N 1
ATOM 764 C CA . ILE A 1 100 ? -1.089 29.906 7.898 1 95.5 100 ILE A CA 1
ATOM 765 C C . ILE A 1 100 ? -1.827 28.812 8.68 1 95.5 100 ILE A C 1
ATOM 767 O O . ILE A 1 100 ? -1.201 27.938 9.281 1 95.5 100 ILE A O 1
ATOM 771 N N . VAL A 1 101 ? -3.111 28.906 8.641 1 97.25 101 VAL A N 1
ATOM 772 C CA . VAL A 1 101 ? -3.945 27.922 9.32 1 97.25 101 VAL A CA 1
ATOM 773 C C . VAL A 1 101 ? -4.527 26.953 8.305 1 97.25 101 VAL A C 1
ATOM 775 O O . VAL A 1 101 ? -5.16 27.359 7.328 1 97.25 101 VAL A O 1
ATOM 778 N N . VAL A 1 102 ? -4.258 25.656 8.555 1 95.69 102 VAL A N 1
ATOM 779 C CA . VAL A 1 102 ? -4.715 24.625 7.633 1 95.69 102 VAL A CA 1
ATOM 780 C C . VAL A 1 102 ? -5.566 23.609 8.383 1 95.69 102 VAL A C 1
ATOM 782 O O . VAL A 1 102 ? -5.48 23.5 9.609 1 95.69 102 VAL A O 1
ATOM 785 N N . GLU A 1 103 ? -6.348 22.797 7.617 1 95 103 GLU A N 1
ATOM 786 C CA . GLU A 1 103 ? -7.227 21.797 8.203 1 95 103 GLU A CA 1
ATOM 787 C C . GLU A 1 103 ? -6.445 20.562 8.625 1 95 103 GLU A C 1
ATOM 789 O O . GLU A 1 103 ? -6.816 19.875 9.578 1 95 103 GLU A O 1
ATOM 794 N N . ASP A 1 104 ? -5.355 20.25 7.852 1 93.69 104 ASP A N 1
ATOM 795 C CA . ASP A 1 104 ? -4.68 18.984 8.086 1 93.69 104 ASP A CA 1
ATOM 796 C C . ASP A 1 104 ? -3.207 19.062 7.691 1 93.69 104 ASP A C 1
ATOM 798 O O . ASP A 1 104 ? -2.775 20.047 7.078 1 93.69 104 ASP A O 1
ATOM 802 N N . ILE A 1 105 ? -2.459 18.047 8.086 1 94.62 105 ILE A N 1
ATOM 803 C CA . ILE A 1 105 ? -1.014 18 7.902 1 94.62 105 ILE A CA 1
ATOM 804 C C . ILE A 1 105 ? -0.691 17.891 6.414 1 94.62 105 ILE A C 1
ATOM 806 O O . ILE A 1 105 ? 0.312 18.438 5.945 1 94.62 105 ILE A O 1
ATOM 810 N N . GLN A 1 106 ? -1.499 17.141 5.707 1 90.94 106 GLN A N 1
ATOM 811 C CA . GLN A 1 106 ? -1.266 17 4.273 1 90.94 106 GLN A CA 1
ATOM 812 C C . GLN A 1 106 ? -1.266 18.344 3.57 1 90.94 106 GLN A C 1
ATOM 814 O O . GLN A 1 106 ? -0.437 18.594 2.693 1 90.94 106 GLN A O 1
ATOM 819 N N . THR A 1 107 ? -2.168 19.219 3.887 1 88.38 107 THR A N 1
ATOM 820 C CA . THR A 1 107 ? -2.23 20.562 3.316 1 88.38 107 THR A CA 1
ATOM 821 C C . THR A 1 107 ? -0.98 21.359 3.674 1 88.38 107 THR A C 1
ATOM 823 O O . THR A 1 107 ? -0.429 22.062 2.832 1 88.38 107 THR A O 1
ATOM 826 N N . LEU A 1 108 ? -0.61 21.234 4.91 1 93.31 108 LEU A N 1
ATOM 827 C CA . LEU A 1 108 ? 0.62 21.891 5.34 1 93.31 108 LEU A CA 1
ATOM 828 C C . LEU A 1 108 ? 1.782 21.531 4.426 1 93.31 108 LEU A C 1
ATOM 830 O O . LEU A 1 108 ? 2.459 22.406 3.889 1 93.31 108 LEU A O 1
ATOM 834 N N . TYR A 1 109 ? 1.951 20.234 4.227 1 90.81 109 TYR A N 1
ATOM 835 C CA . TYR A 1 109 ? 3.105 19.781 3.463 1 90.81 109 TYR A CA 1
ATOM 836 C C . TYR A 1 109 ? 2.951 20.125 1.986 1 90.81 109 TYR A C 1
ATOM 838 O O . TYR A 1 109 ? 3.939 20.375 1.293 1 90.81 109 TYR A O 1
ATOM 846 N N . SER A 1 110 ? 1.757 20.156 1.519 1 85.5 110 SER A N 1
ATOM 847 C CA . SER A 1 110 ? 1.543 20.578 0.139 1 85.5 110 SER A CA 1
ATOM 848 C C . SER A 1 110 ? 2.012 22.016 -0.076 1 85.5 110 SER A C 1
ATOM 850 O O . SER A 1 110 ? 2.609 22.328 -1.106 1 85.5 110 SER A O 1
ATOM 852 N N . ILE A 1 111 ? 1.752 22.859 0.83 1 86.81 111 ILE A N 1
ATOM 853 C CA . ILE A 1 111 ? 2.178 24.25 0.746 1 86.81 111 ILE A CA 1
ATOM 854 C C . ILE A 1 111 ? 3.688 24.344 0.95 1 86.81 111 ILE A C 1
ATOM 856 O O . ILE A 1 111 ? 4.383 25.031 0.19 1 86.81 111 ILE A O 1
ATOM 860 N N . GLU A 1 112 ? 4.191 23.625 1.938 1 89.5 112 GLU A N 1
ATOM 861 C CA . GLU A 1 112 ? 5.609 23.656 2.281 1 89.5 112 GLU A CA 1
ATOM 862 C C . GLU A 1 112 ? 6.473 23.188 1.117 1 89.5 112 GLU A C 1
ATOM 864 O O . GLU A 1 112 ? 7.531 23.766 0.852 1 89.5 112 GLU A O 1
ATOM 869 N N . LYS A 1 113 ? 6.008 22.141 0.515 1 83.19 113 LYS A N 1
ATOM 870 C CA . LYS A 1 113 ? 6.758 21.547 -0.588 1 83.19 113 LYS A CA 1
ATOM 871 C C . LYS A 1 113 ? 6.938 22.547 -1.73 1 83.19 113 LYS A C 1
ATOM 873 O O . LYS A 1 113 ? 7.914 22.469 -2.482 1 83.19 113 LYS A O 1
ATOM 878 N N . SER A 1 114 ? 6.016 23.438 -1.843 1 79.81 114 SER A N 1
ATOM 879 C CA . SER A 1 114 ? 6.121 24.438 -2.9 1 79.81 114 SER A CA 1
ATOM 880 C C . SER A 1 114 ? 7.324 25.344 -2.678 1 79.81 114 SER A C 1
ATOM 882 O O . SER A 1 114 ? 7.82 25.969 -3.619 1 79.81 114 SER A O 1
ATOM 884 N N . GLY A 1 115 ? 7.777 25.5 -1.492 1 83.69 115 GLY A N 1
ATOM 885 C CA . GLY A 1 115 ? 8.922 26.328 -1.157 1 83.69 115 GLY A CA 1
ATOM 886 C C . GLY A 1 115 ? 8.609 27.812 -1.2 1 83.69 115 GLY A C 1
ATOM 887 O O . GLY A 1 115 ? 9.508 28.641 -1.045 1 83.69 115 GLY A O 1
ATOM 888 N N . GLU A 1 116 ? 7.379 28.188 -1.335 1 80.62 116 GLU A N 1
ATOM 889 C CA . GLU A 1 116 ? 7.008 29.594 -1.558 1 80.62 116 GLU A CA 1
ATOM 890 C C . GLU A 1 116 ? 6.684 30.297 -0.242 1 80.62 116 GLU A C 1
ATOM 892 O O . GLU A 1 116 ? 6.734 31.516 -0.159 1 80.62 116 GLU A O 1
ATOM 897 N N . PHE A 1 117 ? 6.297 29.578 0.683 1 88.06 117 PHE A N 1
ATOM 898 C CA . PHE A 1 117 ? 5.906 30.156 1.964 1 88.06 117 PHE A CA 1
ATOM 899 C C . PHE A 1 117 ? 7 29.969 3.004 1 88.06 117 PHE A C 1
ATOM 901 O O . PHE A 1 117 ? 7.508 28.859 3.178 1 88.06 117 PHE A O 1
ATOM 908 N N . ARG A 1 118 ? 7.336 31.031 3.711 1 92.12 118 ARG A N 1
ATOM 909 C CA . ARG A 1 118 ? 8.422 30.969 4.684 1 92.12 118 ARG A CA 1
ATOM 910 C C . ARG A 1 118 ? 7.926 31.297 6.086 1 92.12 118 ARG A C 1
ATOM 912 O O . ARG A 1 118 ? 8.719 31.641 6.965 1 92.12 118 ARG A O 1
ATOM 919 N N . GLY A 1 119 ? 6.672 31.359 6.262 1 95.75 119 GLY A N 1
ATOM 920 C CA . GLY A 1 119 ? 6.105 31.578 7.586 1 95.75 119 GLY A CA 1
ATOM 921 C C . GLY A 1 119 ? 5.898 30.281 8.367 1 95.75 119 GLY A C 1
ATOM 922 O O . GLY A 1 119 ? 6.652 29.328 8.203 1 95.75 119 GLY A O 1
ATOM 923 N N . ARG A 1 120 ? 4.965 30.359 9.281 1 97.25 120 ARG A N 1
ATOM 924 C CA . ARG A 1 120 ? 4.688 29.203 10.133 1 97.25 120 ARG A CA 1
ATOM 925 C C . ARG A 1 120 ? 3.26 28.703 9.93 1 97.25 120 ARG A C 1
ATOM 927 O O . ARG A 1 120 ? 2.479 29.328 9.211 1 97.25 120 ARG A O 1
ATOM 934 N N . TYR A 1 121 ? 2.975 27.547 10.547 1 97.44 121 TYR A N 1
ATOM 935 C CA . TYR A 1 121 ? 1.681 26.922 10.305 1 97.44 121 TYR A CA 1
ATOM 936 C C . TYR A 1 121 ? 0.961 26.641 11.625 1 97.44 121 TYR A C 1
ATOM 938 O O . TYR A 1 121 ? 1.577 26.656 12.688 1 97.44 121 TYR A O 1
ATOM 946 N N . HIS A 1 122 ? -0.288 26.438 11.5 1 98.56 122 HIS A N 1
ATOM 947 C CA . HIS A 1 122 ? -1.113 25.828 12.539 1 98.56 122 HIS A CA 1
ATOM 948 C C . HIS A 1 122 ? -2.125 24.859 11.945 1 98.56 122 HIS A C 1
ATOM 950 O O . HIS A 1 122 ? -2.906 25.234 11.062 1 98.56 122 HIS A O 1
ATOM 956 N N . VAL A 1 123 ? -2.064 23.656 12.445 1 98.19 123 VAL A N 1
ATOM 957 C CA . VAL A 1 123 ? -2.957 22.609 11.938 1 98.19 123 VAL A CA 1
ATOM 958 C C . VAL A 1 123 ? -4.16 22.469 12.867 1 98.19 123 VAL A C 1
ATOM 960 O O . VAL A 1 123 ? -4.004 22.188 14.055 1 98.19 123 VAL A O 1
ATOM 963 N N . LEU A 1 124 ? -5.332 22.609 12.312 1 98.38 124 LEU A N 1
ATOM 964 C CA . LEU A 1 124 ? -6.562 22.562 13.094 1 98.38 124 LEU A CA 1
ATOM 965 C C . LEU A 1 124 ? -6.949 21.125 13.414 1 98.38 124 LEU A C 1
ATOM 967 O O . LEU A 1 124 ? -7.711 20.875 14.352 1 98.38 124 LEU A O 1
ATOM 971 N N . GLU A 1 125 ? -6.496 20.172 12.648 1 96.56 125 GLU A N 1
ATOM 972 C CA . GLU A 1 125 ? -6.836 18.75 12.734 1 96.56 125 GLU A CA 1
ATOM 973 C C . GLU A 1 125 ? -8.305 18.516 12.375 1 96.56 125 GLU A C 1
ATOM 975 O O . GLU A 1 125 ? -8.992 17.75 13.055 1 96.56 125 GLU A O 1
ATOM 980 N N . GLY A 1 126 ? -8.703 19.297 11.367 1 96 126 GLY A N 1
ATOM 981 C CA . GLY A 1 126 ? -10.062 19.156 10.875 1 96 126 GLY A CA 1
ATOM 982 C C . GLY A 1 126 ? -10.695 20.484 10.523 1 96 126 GLY A C 1
ATOM 983 O O . GLY A 1 126 ? -10 21.484 10.312 1 96 126 GLY A O 1
ATOM 984 N N . ARG A 1 127 ? -11.992 20.422 10.328 1 96.69 127 ARG A N 1
ATOM 985 C CA . ARG A 1 127 ? -12.812 21.594 10.062 1 96.69 127 ARG A CA 1
ATOM 986 C C . ARG A 1 127 ? -14.195 21.453 10.688 1 96.69 127 ARG A C 1
ATOM 988 O O . ARG A 1 127 ? -14.625 20.344 11.016 1 96.69 127 ARG A O 1
ATOM 995 N N . LEU A 1 128 ? -14.859 22.625 10.859 1 97.12 128 LEU A N 1
ATOM 996 C CA . LEU A 1 128 ? -16.234 22.578 11.352 1 97.12 128 LEU A CA 1
ATOM 997 C C . LEU A 1 128 ? -17.141 21.812 10.383 1 97.12 128 LEU A C 1
ATOM 999 O O . LEU A 1 128 ? -17 21.953 9.164 1 97.12 128 LEU A O 1
ATOM 1003 N N . SER A 1 129 ? -17.953 20.938 10.938 1 96.56 129 SER A N 1
ATOM 1004 C CA . SER A 1 129 ? -18.922 20.203 10.133 1 96.56 129 SER A CA 1
ATOM 1005 C C . SER A 1 129 ? -20.172 19.891 10.938 1 96.56 129 SER A C 1
ATOM 1007 O O . SER A 1 129 ? -20.219 18.891 11.664 1 96.56 129 SER A O 1
ATOM 1009 N N . PRO A 1 130 ? -21.203 20.641 10.727 1 93.88 130 PRO A N 1
ATOM 1010 C CA . PRO A 1 130 ? -22.438 20.359 11.453 1 93.88 130 PRO A CA 1
ATOM 1011 C C . PRO A 1 130 ? -22.984 18.953 11.156 1 93.88 130 PRO A C 1
ATOM 1013 O O . PRO A 1 130 ? -23.406 18.25 12.07 1 93.88 130 PRO A O 1
ATOM 1016 N N . LEU A 1 131 ? -22.953 18.594 9.906 1 94.12 131 LEU A N 1
ATOM 1017 C CA . LEU A 1 131 ? -23.484 17.297 9.477 1 94.12 131 LEU A CA 1
ATOM 1018 C C . LEU A 1 131 ? -22.734 16.156 10.156 1 94.12 131 LEU A C 1
ATOM 1020 O O . LEU A 1 131 ? -23.328 15.125 10.484 1 94.12 131 LEU A O 1
ATOM 1024 N N . GLU A 1 132 ? -21.453 16.391 10.336 1 93.81 132 GLU A N 1
ATOM 1025 C CA . GLU A 1 132 ? -20.625 15.359 10.961 1 93.81 132 GLU A CA 1
ATOM 1026 C C . GLU A 1 132 ? -20.516 15.594 12.469 1 93.81 132 GLU A C 1
ATOM 1028 O O . GLU A 1 132 ? -19.812 14.852 13.156 1 93.81 132 GLU A O 1
ATOM 1033 N N . GLY A 1 133 ? -21.078 16.516 12.953 1 95.31 133 GLY A N 1
ATOM 1034 C CA . GLY A 1 133 ? -21.078 16.828 14.375 1 95.31 133 GLY A CA 1
ATOM 1035 C C . GLY A 1 133 ? -19.734 17.344 14.859 1 95.31 133 GLY A C 1
ATOM 1036 O O . GLY A 1 133 ? -19.391 17.188 16.031 1 95.31 133 GLY A O 1
ATOM 1037 N N . ILE A 1 134 ? -18.953 17.938 14.047 1 96.88 134 ILE A N 1
ATOM 1038 C CA . ILE A 1 134 ? -17.641 18.453 14.438 1 96.88 134 ILE A CA 1
ATOM 1039 C C . ILE A 1 134 ? -17.766 19.906 14.898 1 96.88 134 ILE A C 1
ATOM 1041 O O . ILE A 1 134 ? -18.094 20.797 14.102 1 96.88 134 ILE A O 1
ATOM 1045 N N . ALA A 1 135 ? -17.438 20.109 16.156 1 96.81 135 ALA A N 1
ATOM 1046 C CA . ALA A 1 135 ? -17.547 21.422 16.781 1 96.81 135 ALA A CA 1
ATOM 1047 C C . ALA A 1 135 ? -16.172 22.031 17.016 1 96.81 135 ALA A C 1
ATOM 1049 O O . ALA A 1 135 ? -15.148 21.359 16.859 1 96.81 135 ALA A O 1
ATOM 1050 N N . PRO A 1 136 ? -16.125 23.359 17.281 1 95.94 136 PRO A N 1
ATOM 1051 C CA . PRO A 1 136 ? -14.844 24.047 17.453 1 95.94 136 PRO A CA 1
ATOM 1052 C C . PRO A 1 136 ? -13.969 23.375 18.516 1 95.94 136 PRO A C 1
ATOM 1054 O O . PRO A 1 136 ? -12.742 23.328 18.359 1 95.94 136 PRO A O 1
ATOM 1057 N N . GLU A 1 137 ? -14.586 22.844 19.578 1 96.25 137 GLU A N 1
ATOM 1058 C CA . GLU A 1 137 ? -13.828 22.266 20.688 1 96.25 137 GLU A CA 1
ATOM 1059 C C . GLU A 1 137 ? -13.133 20.969 20.266 1 96.25 137 GLU A C 1
ATOM 1061 O O . GLU A 1 137 ? -12.242 20.484 20.953 1 96.25 137 GLU A O 1
ATOM 1066 N N . MET A 1 138 ? -13.617 20.469 19.141 1 96.19 138 MET A N 1
ATOM 1067 C CA . MET A 1 138 ? -13.031 19.234 18.625 1 96.19 138 MET A CA 1
ATOM 1068 C C . MET A 1 138 ? -11.844 19.531 17.719 1 96.19 138 MET A C 1
ATOM 1070 O O . MET A 1 138 ? -11.203 18.609 17.203 1 96.19 138 MET A O 1
ATOM 1074 N N . LEU A 1 139 ? -11.562 20.781 17.531 1 97.88 139 LEU A N 1
ATOM 1075 C CA . LEU A 1 139 ? -10.445 21.266 16.734 1 97.88 139 LEU A CA 1
ATOM 1076 C C . LEU A 1 139 ? -9.367 21.875 17.609 1 97.88 139 LEU A C 1
ATOM 1078 O O . LEU A 1 139 ? -9.461 21.844 18.844 1 97.88 139 LEU A O 1
ATOM 1082 N N . ARG A 1 140 ? -8.359 22.359 17.047 1 98.12 140 ARG A N 1
ATOM 1083 C CA . ARG A 1 140 ? -7.262 22.953 17.812 1 98.12 140 ARG A CA 1
ATOM 1084 C C . ARG A 1 140 ? -7.316 24.469 17.766 1 98.12 140 ARG A C 1
ATOM 1086 O O . ARG A 1 140 ? -6.309 25.125 17.5 1 98.12 140 ARG A O 1
ATOM 1093 N N . VAL A 1 141 ? -8.523 24.953 17.953 1 98.19 141 VAL A N 1
ATOM 1094 C CA . VAL A 1 141 ? -8.758 26.391 17.922 1 98.19 141 VAL A CA 1
ATOM 1095 C C . VAL A 1 141 ? -8.188 27.031 19.188 1 98.19 141 VAL A C 1
ATOM 1097 O O . VAL A 1 141 ? -7.613 28.109 19.141 1 98.19 141 VAL A O 1
ATOM 1100 N N . ARG A 1 142 ? -8.398 26.344 20.297 1 97.44 142 ARG A N 1
ATOM 1101 C CA . ARG A 1 142 ? -7.875 26.875 21.562 1 97.44 142 ARG A CA 1
ATOM 1102 C C . ARG A 1 142 ? -6.363 27.062 21.5 1 97.44 142 ARG A C 1
ATOM 1104 O O . ARG A 1 142 ? -5.836 28.094 21.922 1 97.44 142 ARG A O 1
ATOM 1111 N N . GLU A 1 143 ? -5.734 26.047 20.984 1 97.56 143 GLU A N 1
ATOM 1112 C CA . GLU A 1 143 ? -4.285 26.094 20.844 1 97.56 143 GLU A CA 1
ATOM 1113 C C . GLU A 1 143 ? -3.871 27.234 19.891 1 97.56 143 GLU A C 1
ATOM 1115 O O . GLU A 1 143 ? -2.854 27.891 20.125 1 97.56 143 GLU A O 1
ATOM 1120 N N . LEU A 1 144 ? -4.648 27.406 18.859 1 98.25 144 LEU A N 1
ATOM 1121 C CA . LEU A 1 144 ? -4.398 28.516 17.938 1 98.25 144 LEU A CA 1
ATOM 1122 C C . LEU A 1 144 ? -4.488 29.859 18.641 1 98.25 144 LEU A C 1
ATOM 1124 O O . LEU A 1 144 ? -3.59 30.688 18.516 1 98.25 144 LEU A O 1
ATOM 1128 N N . LEU A 1 145 ? -5.539 30.031 19.406 1 97.69 145 LEU A N 1
ATOM 1129 C CA . LEU A 1 145 ? -5.75 31.297 20.094 1 97.69 145 LEU A CA 1
ATOM 1130 C C . LEU A 1 145 ? -4.641 31.562 21.109 1 97.69 145 LEU A C 1
ATOM 1132 O O . LEU A 1 145 ? -4.191 32.688 21.266 1 97.69 145 LEU A O 1
ATOM 1136 N N . GLN A 1 146 ? -4.25 30.531 21.75 1 97.19 146 GLN A N 1
ATOM 1137 C CA . GLN A 1 146 ? -3.133 30.672 22.672 1 97.19 146 GLN A CA 1
ATOM 1138 C C . GLN A 1 146 ? -1.867 31.125 21.953 1 97.19 146 GLN A C 1
ATOM 1140 O O . GLN A 1 146 ? -1.141 31.984 22.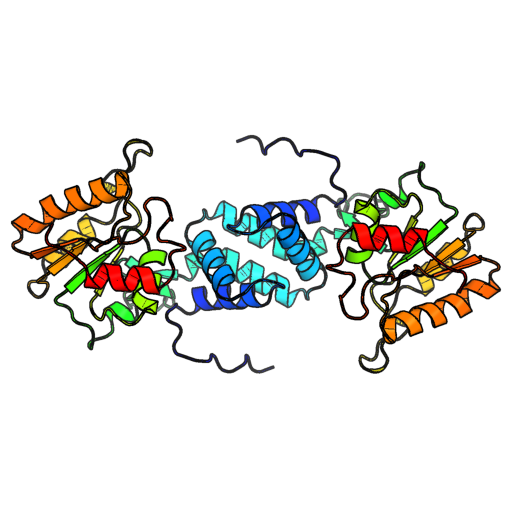453 1 97.19 146 GLN A O 1
ATOM 1145 N N . ARG A 1 147 ? -1.632 30.562 20.859 1 96.62 147 ARG A N 1
ATOM 1146 C CA . ARG A 1 147 ? -0.468 30.922 20.047 1 96.62 147 ARG A CA 1
ATOM 1147 C C . ARG A 1 147 ? -0.533 32.375 19.609 1 96.62 147 ARG A C 1
ATOM 1149 O O . ARG A 1 147 ? 0.497 33.031 19.5 1 96.62 147 ARG A O 1
ATOM 1156 N N . LEU A 1 148 ? -1.693 32.875 19.406 1 97.31 148 LEU A N 1
ATOM 1157 C CA . LEU A 1 148 ? -1.887 34.219 18.875 1 97.31 148 LEU A CA 1
ATOM 1158 C C . LEU A 1 148 ? -1.697 35.281 19.953 1 97.31 148 LEU A C 1
ATOM 1160 O O . LEU A 1 148 ? -1.702 36.469 19.656 1 97.31 148 LEU A O 1
ATOM 1164 N N . GLU A 1 149 ? -1.514 34.781 21.156 1 95.62 149 GLU A N 1
ATOM 1165 C CA . GLU A 1 149 ? -1.163 35.719 22.219 1 95.62 149 GLU A CA 1
ATOM 1166 C C . GLU A 1 149 ? 0.234 36.281 22.016 1 95.62 149 GLU A C 1
ATOM 1168 O O . GLU A 1 149 ? 0.584 37.312 22.609 1 95.62 149 GLU A O 1
ATOM 1173 N N . ASN A 1 150 ? 1.005 35.562 21.281 1 94.19 150 ASN A N 1
ATOM 1174 C CA . ASN A 1 150 ? 2.307 36.062 20.891 1 94.19 150 ASN A CA 1
ATOM 1175 C C . ASN A 1 150 ? 2.17 37.344 20.078 1 94.19 150 ASN A C 1
ATOM 1177 O O . ASN A 1 150 ? 1.644 37.344 18.953 1 94.19 150 ASN A O 1
ATOM 1181 N N . PRO A 1 151 ? 2.73 38.438 20.5 1 93.38 151 PRO A N 1
ATOM 1182 C CA . PRO A 1 151 ? 2.535 39.719 19.828 1 93.38 151 PRO A CA 1
ATOM 1183 C C . PRO A 1 151 ? 3.293 39.812 18.516 1 93.38 151 PRO A C 1
ATOM 1185 O O . PRO A 1 151 ? 3.053 40.75 17.719 1 93.38 151 PRO A O 1
ATOM 1188 N N . ASP A 1 152 ? 4.152 38.906 18.281 1 94.38 152 ASP A N 1
ATOM 1189 C CA . ASP A 1 152 ? 4.941 38.969 17.062 1 94.38 152 ASP A CA 1
ATOM 1190 C C . ASP A 1 152 ? 4.09 38.594 15.844 1 94.38 152 ASP A C 1
ATOM 1192 O O . ASP A 1 152 ? 4.422 38.938 14.711 1 94.38 152 ASP A O 1
ATOM 1196 N N . ILE A 1 153 ? 3.035 37.875 16.031 1 96.56 153 ILE A N 1
ATOM 1197 C CA . ILE A 1 153 ? 2.189 37.438 14.922 1 96.56 153 ILE A CA 1
ATOM 1198 C C . ILE A 1 153 ? 1.342 38.594 14.43 1 96.56 153 ILE A C 1
ATOM 1200 O O . ILE A 1 153 ? 0.565 39.156 15.195 1 96.56 153 ILE A O 1
ATOM 1204 N N . ARG A 1 154 ? 1.456 38.875 13.18 1 96.31 154 ARG A N 1
ATOM 1205 C CA . ARG A 1 154 ? 0.8 40.062 12.617 1 96.31 154 ARG A CA 1
ATOM 1206 C C . ARG A 1 154 ? -0.296 39.656 11.641 1 96.31 154 ARG A C 1
ATOM 1208 O O . ARG A 1 154 ? -1.213 40.438 11.367 1 96.31 154 ARG A O 1
ATOM 1215 N N . GLU A 1 155 ? -0.174 38.469 11.078 1 95.5 155 GLU A N 1
ATOM 1216 C CA . GLU A 1 155 ? -1.139 38.031 10.078 1 95.5 155 GLU A CA 1
ATOM 1217 C C . GLU A 1 155 ? -1.433 36.562 10.211 1 95.5 155 GLU A C 1
ATOM 1219 O O . GLU A 1 155 ? -0.521 35.75 10.43 1 95.5 155 GLU A O 1
ATOM 1224 N N . VAL A 1 156 ? -2.719 36.281 10.094 1 96.12 156 VAL A N 1
ATOM 1225 C CA . VAL A 1 156 ? -3.18 34.906 10.008 1 96.12 156 VAL A CA 1
ATOM 1226 C C . VAL A 1 156 ? -3.828 34.688 8.648 1 96.12 156 VAL A C 1
ATOM 1228 O O . VAL A 1 156 ? -4.781 35.375 8.273 1 96.12 156 VAL A O 1
ATOM 1231 N N . VAL A 1 157 ? -3.283 33.75 7.918 1 93.06 157 VAL A N 1
ATOM 1232 C CA . VAL A 1 157 ? -3.832 33.375 6.617 1 93.06 157 VAL A CA 1
ATOM 1233 C C . VAL A 1 157 ? -4.656 32.094 6.758 1 93.06 157 VAL A C 1
ATOM 1235 O O . VAL A 1 157 ? -4.141 31.062 7.18 1 93.06 157 VAL A O 1
ATOM 1238 N N . LEU A 1 158 ? -5.91 32.188 6.363 1 94.12 158 LEU A N 1
ATOM 1239 C CA . LEU A 1 158 ? -6.801 31.031 6.461 1 94.12 158 LEU A CA 1
ATOM 1240 C C . LEU A 1 158 ? -6.777 30.219 5.168 1 94.12 158 LEU A C 1
ATOM 1242 O O . LEU A 1 158 ? -7.223 30.688 4.121 1 94.12 158 LEU A O 1
ATOM 1246 N N . ALA A 1 159 ? -6.281 29 5.355 1 92.12 159 ALA A N 1
ATOM 1247 C CA . ALA A 1 159 ? -6.152 28.109 4.199 1 92.12 159 ALA A CA 1
ATOM 1248 C C . ALA A 1 159 ? -7.027 26.875 4.355 1 92.12 159 ALA A C 1
ATOM 1250 O O . ALA A 1 159 ? -6.59 25.75 4.062 1 92.12 159 ALA A O 1
ATOM 1251 N N . THR A 1 160 ? -8.18 27.031 4.859 1 91.88 160 THR A N 1
ATOM 1252 C CA . THR A 1 160 ? -9.156 25.953 4.926 1 91.88 160 THR A CA 1
ATOM 1253 C C . THR A 1 160 ? -9.766 25.688 3.551 1 91.88 160 THR A C 1
ATOM 1255 O O . THR A 1 160 ? -9.688 26.531 2.66 1 91.88 160 THR A O 1
ATOM 1258 N N . SER A 1 161 ? -10.32 24.531 3.383 1 86.62 161 SER A N 1
ATOM 1259 C CA . SER A 1 161 ? -10.805 24.047 2.092 1 86.62 161 SER A CA 1
ATOM 1260 C C . SER A 1 161 ? -11.906 24.953 1.548 1 86.62 161 SER A C 1
ATOM 1262 O O . SER A 1 161 ? -12.641 25.578 2.316 1 86.62 161 SER A O 1
ATOM 1264 N N . PRO A 1 162 ? -11.969 24.984 0.187 1 84.31 162 PRO A N 1
ATOM 1265 C CA . PRO A 1 162 ? -13.023 25.797 -0.425 1 84.31 162 PRO A CA 1
ATOM 1266 C C . PRO A 1 162 ? -14.375 25.094 -0.46 1 84.31 162 PRO A C 1
ATOM 1268 O O . PRO A 1 162 ? -15.008 25.016 -1.515 1 84.31 162 PRO A O 1
ATOM 1271 N N . THR A 1 163 ? -14.742 24.453 0.48 1 85.69 163 THR A N 1
ATOM 1272 C CA . THR A 1 163 ? -16.047 23.828 0.692 1 85.69 163 THR A CA 1
ATOM 1273 C C . THR A 1 163 ? -16.875 24.641 1.684 1 85.69 163 THR A C 1
ATOM 1275 O O . THR A 1 163 ? -16.375 25.578 2.295 1 85.69 163 THR A O 1
ATOM 1278 N N . THR A 1 164 ? -18.047 24.266 1.735 1 89.75 164 THR A N 1
ATOM 1279 C CA . THR A 1 164 ? -18.938 24.953 2.676 1 89.75 164 THR A CA 1
ATOM 1280 C C . THR A 1 164 ? -18.375 24.875 4.094 1 89.75 164 THR A C 1
ATOM 1282 O O . THR A 1 164 ? -18.328 25.875 4.805 1 89.75 164 THR A O 1
ATOM 1285 N N . ASP A 1 165 ? -18 23.703 4.512 1 93.69 165 ASP A N 1
ATOM 1286 C CA . ASP A 1 165 ? -17.453 23.5 5.852 1 93.69 165 ASP A CA 1
ATOM 1287 C C . ASP A 1 165 ? -16.156 24.281 6.035 1 93.69 165 ASP A C 1
ATOM 1289 O O . ASP A 1 165 ? -15.938 24.875 7.094 1 93.69 165 ASP A O 1
ATOM 1293 N N . GLY A 1 166 ? -15.312 24.219 5.016 1 92.38 166 GLY A N 1
ATOM 1294 C CA . GLY A 1 166 ? -14.07 24.969 5.078 1 92.38 166 GLY A CA 1
ATOM 1295 C C . GLY A 1 166 ? -14.281 26.469 5.16 1 92.38 166 GLY A C 1
ATOM 1296 O O . GLY A 1 166 ? -13.586 27.156 5.902 1 92.38 166 GLY A O 1
ATOM 1297 N N . GLU A 1 167 ? -15.219 26.953 4.445 1 88.81 167 GLU A N 1
ATOM 1298 C CA . GLU A 1 167 ? -15.562 28.375 4.484 1 88.81 167 GLU A CA 1
ATOM 1299 C C . GLU A 1 167 ? -16.156 28.766 5.84 1 88.81 167 GLU A C 1
ATOM 1301 O O . GLU A 1 167 ? -15.828 29.828 6.379 1 88.81 167 GLU A O 1
ATOM 1306 N N . ALA A 1 168 ? -16.984 27.953 6.312 1 93.31 168 ALA A N 1
ATOM 1307 C CA . ALA A 1 168 ? -17.562 28.188 7.633 1 93.31 168 ALA A CA 1
ATOM 1308 C C . ALA A 1 168 ? -16.469 28.234 8.703 1 93.31 168 ALA A C 1
ATOM 1310 O O . ALA A 1 168 ? -16.516 29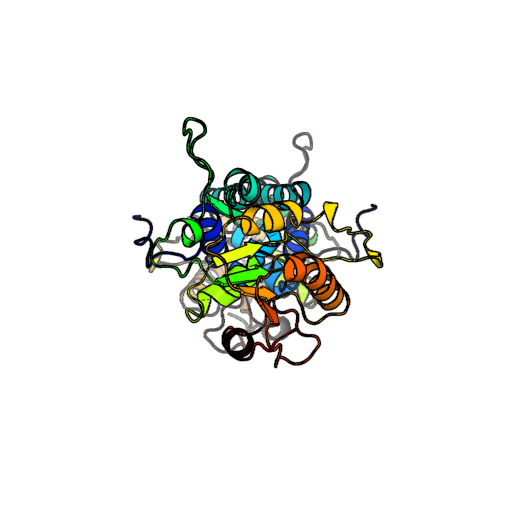.078 9.602 1 93.31 168 ALA A O 1
ATOM 1311 N N . THR A 1 169 ? -15.555 27.344 8.578 1 96.25 169 THR A N 1
ATOM 1312 C CA . THR A 1 169 ? -14.438 27.312 9.516 1 96.25 169 THR A CA 1
ATOM 1313 C C . THR A 1 169 ? -13.617 28.594 9.422 1 96.25 169 THR A C 1
ATOM 1315 O O . THR A 1 169 ? -13.258 29.172 10.445 1 96.25 169 THR A O 1
ATOM 1318 N N . ALA A 1 170 ? -13.359 29.016 8.195 1 93.69 170 ALA A N 1
ATOM 1319 C CA . ALA A 1 170 ? -12.609 30.25 7.973 1 93.69 170 ALA A CA 1
ATOM 1320 C C . ALA A 1 170 ? -13.328 31.438 8.586 1 93.69 170 ALA A C 1
ATOM 1322 O O . ALA A 1 170 ? -12.711 32.281 9.242 1 93.69 170 ALA A O 1
ATOM 1323 N N . LEU A 1 171 ? -14.555 31.484 8.344 1 94.25 171 LEU A N 1
ATOM 1324 C CA . LEU A 1 171 ? -15.352 32.562 8.875 1 94.25 171 LEU A CA 1
ATOM 1325 C C . LEU A 1 171 ? -15.344 32.562 10.398 1 94.25 171 LEU A C 1
ATOM 1327 O O . LEU A 1 171 ? -15.172 33.625 11.023 1 94.25 171 LEU A O 1
ATOM 1331 N N . TYR A 1 172 ? -15.57 31.422 10.953 1 96.88 172 TYR A N 1
ATOM 1332 C CA . TYR A 1 172 ? -15.539 31.266 12.406 1 96.88 172 TYR A CA 1
ATOM 1333 C C . TYR A 1 172 ? -14.219 31.766 12.984 1 96.88 172 TYR A C 1
ATOM 1335 O O . TYR A 1 172 ? -14.211 32.531 13.938 1 96.88 172 TYR A O 1
ATOM 1343 N N . LEU A 1 173 ? -13.125 31.344 12.406 1 98.06 173 LEU A N 1
ATOM 1344 C CA . LEU A 1 173 ? -11.797 31.719 12.883 1 98.06 173 LEU A CA 1
ATOM 1345 C C . LEU A 1 173 ? -11.57 33.219 12.711 1 98.06 173 LEU A C 1
ATOM 1347 O O . LEU A 1 173 ? -10.969 33.875 13.57 1 98.06 173 LEU A O 1
ATOM 1351 N N . SER A 1 174 ? -11.953 33.75 11.562 1 95.94 174 SER A N 1
ATOM 1352 C CA . SER A 1 174 ? -11.812 35.156 11.312 1 95.94 174 SER A CA 1
ATOM 1353 C C . SER A 1 174 ? -12.477 36 12.414 1 95.94 174 SER A C 1
ATOM 1355 O O . SER A 1 174 ? -11.906 37 12.875 1 95.94 174 SER A O 1
ATOM 1357 N N . ARG A 1 175 ? -13.609 35.594 12.844 1 96.56 175 ARG A N 1
ATOM 1358 C CA . ARG A 1 175 ? -14.352 36.312 13.883 1 96.56 175 ARG A CA 1
ATOM 1359 C C . ARG A 1 175 ? -13.609 36.25 15.211 1 96.56 175 ARG A C 1
ATOM 1361 O O . ARG A 1 175 ? -13.688 37.188 16.016 1 96.56 175 ARG A O 1
ATOM 1368 N N . LEU A 1 176 ? -12.938 35.188 15.43 1 96.94 176 LEU A N 1
ATOM 1369 C CA . LEU A 1 176 ? -12.203 35.031 16.672 1 96.94 176 LEU A CA 1
ATOM 1370 C C . LEU A 1 176 ? -10.906 35.812 16.672 1 96.94 176 LEU A C 1
ATOM 1372 O O . LEU A 1 176 ? -10.469 36.312 17.703 1 96.94 176 LEU A O 1
ATOM 1376 N N . VAL A 1 177 ? -10.32 35.969 15.5 1 97.25 177 VAL A N 1
ATOM 1377 C CA . VAL A 1 177 ? -8.953 36.469 15.414 1 97.25 177 VAL A CA 1
ATOM 1378 C C . VAL A 1 177 ? -8.969 38 15.227 1 97.25 177 VAL A C 1
ATOM 1380 O O . VAL A 1 177 ? -8.125 38.688 15.773 1 97.25 177 VAL A O 1
ATOM 1383 N N . LYS A 1 178 ? -9.93 38.531 14.547 1 94.12 178 LYS A N 1
ATOM 1384 C CA . LYS A 1 178 ? -9.969 39.938 14.188 1 94.12 178 LYS A CA 1
ATOM 1385 C C . LYS A 1 178 ? -9.969 40.812 15.422 1 94.12 178 LYS A C 1
ATOM 1387 O O . LYS A 1 178 ? -9.242 41.812 15.484 1 94.12 178 LYS A O 1
ATOM 1392 N N . PRO A 1 179 ? -10.711 40.406 16.422 1 95.81 179 PRO A N 1
ATOM 1393 C CA . PRO A 1 179 ? -10.75 41.25 17.609 1 95.81 179 PRO A CA 1
ATOM 1394 C C . PRO A 1 179 ? -9.398 41.344 18.312 1 95.81 179 PRO A C 1
ATOM 1396 O O . PRO A 1 179 ? -9.195 42.219 19.156 1 95.81 179 PRO A O 1
ATOM 1399 N N . LEU A 1 180 ? -8.492 40.5 18 1 95.5 180 LEU A N 1
ATOM 1400 C CA . LEU A 1 180 ? -7.172 40.5 18.625 1 95.5 180 LEU A CA 1
ATOM 1401 C C . LEU A 1 180 ? -6.25 41.531 17.953 1 95.5 180 LEU A C 1
ATOM 1403 O O . LEU A 1 180 ? -5.113 41.719 18.391 1 95.5 180 LEU A O 1
ATOM 1407 N N . GLY A 1 181 ? -6.781 42.094 16.859 1 95.44 181 GLY A N 1
ATOM 1408 C CA . GLY A 1 181 ? -5.996 43.094 16.156 1 95.44 181 GLY A CA 1
ATOM 1409 C C . GLY A 1 181 ? -5.039 42.5 15.141 1 95.44 181 GLY A C 1
ATOM 1410 O O . GLY A 1 181 ? -4.109 43.188 14.68 1 95.44 181 GLY A O 1
ATOM 1411 N N . ILE A 1 182 ? -5.129 41.281 14.859 1 96.56 182 ILE A N 1
ATOM 1412 C CA . ILE A 1 182 ? -4.289 40.594 13.898 1 96.56 182 ILE A CA 1
ATOM 1413 C C . ILE A 1 182 ? -4.953 40.594 12.523 1 96.56 182 ILE A C 1
ATOM 1415 O O . ILE A 1 182 ? -6.164 40.406 12.414 1 96.56 182 ILE A O 1
ATOM 1419 N N . ARG A 1 183 ? -4.172 40.906 11.469 1 95.5 183 ARG A N 1
ATOM 1420 C CA . ARG A 1 183 ? -4.695 40.844 10.102 1 95.5 183 ARG A CA 1
ATOM 1421 C C . ARG A 1 183 ? -5.086 39.406 9.727 1 95.5 183 ARG A C 1
ATOM 1423 O O . ARG A 1 183 ? -4.348 38.469 10 1 95.5 183 ARG A O 1
ATOM 1430 N N . VAL A 1 184 ? -6.32 39.281 9.133 1 94.38 184 VAL A N 1
ATOM 1431 C CA . VAL A 1 184 ? -6.773 37.969 8.695 1 94.38 184 VAL A CA 1
ATOM 1432 C C . VAL A 1 184 ? -6.961 37.969 7.18 1 94.38 184 VAL A C 1
ATOM 1434 O O . VAL A 1 184 ? -7.609 38.844 6.625 1 94.38 184 VAL A O 1
ATOM 1437 N N . SER A 1 185 ? -6.324 37.031 6.445 1 90.75 185 SER A N 1
ATOM 1438 C CA . SER A 1 185 ? -6.457 36.875 5 1 90.75 185 SER A CA 1
ATOM 1439 C C . SER A 1 185 ? -6.832 35.469 4.617 1 90.75 185 SER A C 1
ATOM 1441 O O . SER A 1 185 ? -6.766 34.562 5.445 1 90.75 185 SER A O 1
ATOM 1443 N N . ARG A 1 186 ? -7.367 35.375 3.41 1 87 186 ARG A N 1
ATOM 1444 C CA . ARG A 1 186 ? -7.809 34.094 2.887 1 87 186 ARG A CA 1
ATOM 1445 C C . ARG A 1 186 ? -7.023 33.688 1.637 1 87 186 ARG A C 1
ATOM 1447 O O . ARG A 1 186 ? -6.75 34.531 0.786 1 87 186 ARG A O 1
ATOM 1454 N N . ILE A 1 187 ? -6.656 32.406 1.656 1 79.75 187 ILE A N 1
ATOM 1455 C CA . ILE A 1 187 ? -5.93 31.953 0.477 1 79.75 187 ILE A CA 1
ATOM 1456 C C . ILE A 1 187 ? -6.859 31.969 -0.736 1 79.75 187 ILE A C 1
ATOM 1458 O O . ILE A 1 187 ? -8.055 31.672 -0.614 1 79.75 187 ILE A O 1
ATOM 1462 N N . ALA A 1 188 ? -6.332 32.531 -1.925 1 66.44 188 ALA A N 1
ATOM 1463 C CA . ALA A 1 188 ? -7.129 32.562 -3.148 1 66.44 188 ALA A CA 1
ATOM 1464 C C . ALA A 1 188 ? -7.246 31.156 -3.764 1 66.44 188 ALA A C 1
ATOM 1466 O O . ALA A 1 188 ? -6.238 30.516 -4.047 1 66.44 188 ALA A O 1
ATOM 1467 N N . PHE A 1 189 ? -8.297 30.297 -3.535 1 56.53 189 PHE A N 1
ATOM 1468 C CA . PHE A 1 189 ? -8.453 28.984 -4.16 1 56.53 189 PHE A CA 1
ATOM 1469 C C . PHE A 1 189 ? -8.672 29.125 -5.66 1 56.53 189 PHE A C 1
ATOM 1471 O O . PHE A 1 189 ? -9.625 29.781 -6.098 1 56.53 189 PHE A O 1
ATOM 1478 N N . GLY A 1 190 ? -7.883 29.781 -6.414 1 48.06 190 GLY A N 1
ATOM 1479 C CA . GLY A 1 190 ? -8.07 29.719 -7.855 1 48.06 190 GLY A CA 1
ATOM 1480 C C . GLY A 1 190 ? -8.414 28.328 -8.352 1 48.06 190 GLY A C 1
ATOM 1481 O O . GLY A 1 190 ? -8.273 28.047 -9.547 1 48.06 190 GLY A O 1
ATOM 1482 N N . ILE A 1 191 ? -8.312 27.266 -7.695 1 45.56 191 ILE A N 1
ATOM 1483 C CA . ILE A 1 191 ? -8.461 25.906 -8.18 1 45.56 191 ILE A CA 1
ATOM 1484 C C . ILE A 1 191 ? -9.945 25.594 -8.406 1 45.56 191 ILE A C 1
ATOM 1486 O O . ILE A 1 191 ? -10.797 26.031 -7.633 1 45.56 191 ILE A O 1
ATOM 1490 N N . PRO A 1 192 ? -10.258 24.984 -9.523 1 38.25 192 PRO A N 1
ATOM 1491 C CA . PRO A 1 192 ? -11.664 24.594 -9.734 1 38.25 192 PRO A CA 1
ATOM 1492 C C . PRO A 1 192 ? -12.297 23.984 -8.492 1 38.25 192 PRO A C 1
ATOM 1494 O O . PRO A 1 192 ? -11.625 23.281 -7.727 1 38.25 192 PRO A O 1
ATOM 1497 N N . VAL A 1 193 ? -13.336 24.438 -7.906 1 38.81 193 VAL A N 1
ATOM 1498 C CA . VAL A 1 193 ? -14.328 24.031 -6.922 1 38.81 193 VAL A CA 1
ATOM 1499 C C . VAL A 1 193 ? -14.648 22.547 -7.094 1 38.81 193 VAL A C 1
ATOM 1501 O O . VAL A 1 193 ? -14.938 22.094 -8.203 1 38.81 193 VAL A O 1
ATOM 1504 N N . GLY A 1 194 ? -14.109 21.641 -6.285 1 41.06 194 GLY A N 1
ATOM 1505 C CA . GLY A 1 194 ? -14.367 20.219 -6.172 1 41.06 194 GLY A CA 1
ATOM 1506 C C . GLY A 1 194 ? -13.117 19.391 -5.91 1 41.06 194 GLY A C 1
ATOM 1507 O O . GLY A 1 194 ? -13.188 18.172 -5.785 1 41.06 194 GLY A O 1
ATOM 1508 N N . LEU A 1 195 ? -11.992 19.953 -6.379 1 41.16 195 LEU A N 1
ATOM 1509 C CA . LEU A 1 195 ? -10.859 19.047 -6.211 1 41.16 195 LEU A CA 1
ATOM 1510 C C . LEU A 1 195 ? -10.289 19.141 -4.801 1 41.16 195 LEU A C 1
ATOM 1512 O O . LEU A 1 195 ? -10.172 20.25 -4.25 1 41.16 195 LEU A O 1
ATOM 1516 N N . GLU A 1 196 ? -10.609 18.297 -3.982 1 43.81 196 GLU A N 1
ATOM 1517 C CA . GLU A 1 196 ? -9.914 18.234 -2.699 1 43.81 196 GLU A CA 1
ATOM 1518 C C . GLU A 1 196 ? -8.453 18.656 -2.836 1 43.81 196 GLU A C 1
ATOM 1520 O O . GLU A 1 196 ? -7.77 18.25 -3.775 1 43.81 196 GLU A O 1
ATOM 1525 N N . LEU A 1 197 ? -8.117 19.75 -2.117 1 45.56 197 LEU A N 1
ATOM 1526 C CA . LEU A 1 197 ? -6.781 20.344 -2.039 1 45.56 197 LEU A CA 1
ATOM 1527 C C . LEU A 1 197 ? -5.707 19.25 -2.094 1 45.56 197 LEU A C 1
ATOM 1529 O O . LEU A 1 197 ? -4.574 19.531 -2.504 1 45.56 197 LEU A O 1
ATOM 1533 N N . GLU A 1 198 ? -6.109 18.031 -1.622 1 47.75 198 GLU A N 1
ATOM 1534 C CA . GLU A 1 198 ? -5.125 17 -1.329 1 47.75 198 GLU A CA 1
ATOM 1535 C C . GLU A 1 198 ? -4.363 16.594 -2.586 1 47.75 198 GLU A C 1
ATOM 1537 O O . GLU A 1 198 ? -3.217 16.141 -2.508 1 47.75 198 GLU A O 1
ATOM 1542 N N . TYR A 1 199 ? -5.145 16.734 -3.678 1 46.72 199 TYR A N 1
ATOM 1543 C CA . TYR A 1 199 ? -4.484 16.266 -4.891 1 46.72 199 TYR A CA 1
ATOM 1544 C C . TYR A 1 199 ? -4.152 17.422 -5.82 1 46.72 199 TYR A C 1
ATOM 1546 O O . TYR A 1 199 ? -3.904 17.219 -7.012 1 46.72 199 TYR A O 1
ATOM 1554 N N . VAL A 1 200 ? -4.375 18.594 -5.254 1 46.12 200 VAL A N 1
ATOM 1555 C CA . VAL A 1 200 ? -4.121 19.75 -6.102 1 46.12 200 VAL A CA 1
ATOM 1556 C C . VAL A 1 200 ? -2.615 19.938 -6.285 1 46.12 200 VAL A C 1
ATOM 1558 O O . VAL A 1 200 ? -1.839 19.75 -5.348 1 46.12 200 VAL A O 1
ATOM 1561 N N . ASP A 1 201 ? -2.27 19.953 -7.52 1 49.34 201 ASP A N 1
ATOM 1562 C CA . ASP A 1 201 ? -0.885 20.188 -7.91 1 49.34 201 ASP A CA 1
ATOM 1563 C C . ASP A 1 201 ? -0.298 21.375 -7.148 1 49.34 201 ASP A C 1
ATOM 1565 O O . ASP A 1 201 ? -1.026 22.297 -6.758 1 49.34 201 ASP A O 1
ATOM 1569 N N . GLU A 1 202 ? 0.936 21.188 -6.703 1 48.16 202 GLU A N 1
ATOM 1570 C CA . GLU A 1 202 ? 1.75 22.141 -5.961 1 48.16 202 GLU A CA 1
ATOM 1571 C C . GLU A 1 202 ? 1.584 23.547 -6.52 1 48.16 202 GLU A C 1
ATOM 1573 O O . GLU A 1 202 ? 1.49 24.516 -5.762 1 48.16 202 GLU A O 1
ATOM 1578 N N . VAL A 1 203 ? 1.487 23.609 -7.75 1 43.88 203 VAL A N 1
ATOM 1579 C CA . VAL A 1 203 ? 1.505 24.891 -8.438 1 43.88 203 VAL A CA 1
ATOM 1580 C C . VAL A 1 203 ? 0.23 25.672 -8.109 1 43.88 203 VAL A C 1
ATOM 1582 O O . VAL A 1 203 ? 0.274 26.891 -7.883 1 43.88 203 VAL A O 1
ATOM 1585 N N . THR A 1 204 ? -0.832 24.984 -8.023 1 45.84 204 THR A N 1
ATOM 1586 C CA . THR A 1 204 ? -2.1 25.672 -7.793 1 45.84 204 THR A CA 1
ATOM 1587 C C . THR A 1 204 ? -2.17 26.219 -6.371 1 45.84 204 THR A C 1
ATOM 1589 O O . THR A 1 204 ? -2.668 27.328 -6.152 1 45.84 204 THR A O 1
ATOM 1592 N N . LEU A 1 205 ? -1.478 25.516 -5.508 1 44.66 205 LEU A N 1
ATOM 1593 C CA . LEU A 1 205 ? -1.504 25.938 -4.113 1 44.66 205 LEU A CA 1
ATOM 1594 C C . LEU A 1 205 ? -0.635 27.172 -3.906 1 44.66 205 LEU A C 1
ATOM 1596 O O . LEU A 1 205 ? -0.991 28.062 -3.133 1 44.66 205 LEU A O 1
ATOM 1600 N N . ILE A 1 206 ? 0.393 27.188 -4.695 1 46.34 206 ILE A N 1
ATOM 1601 C CA . ILE A 1 206 ? 1.283 28.344 -4.594 1 46.34 206 ILE A CA 1
ATOM 1602 C C . ILE A 1 206 ? 0.537 29.609 -5 1 46.34 206 ILE A C 1
ATOM 1604 O O . ILE A 1 206 ? 0.602 30.625 -4.305 1 46.34 206 ILE A O 1
ATOM 1608 N N . ARG A 1 207 ? -0.092 29.578 -6.066 1 48.91 207 ARG A N 1
ATOM 1609 C CA . ARG A 1 207 ? -0.818 30.719 -6.586 1 48.91 207 ARG A CA 1
ATOM 1610 C C . ARG A 1 207 ? -1.925 31.156 -5.629 1 48.91 207 ARG A C 1
ATOM 1612 O O . ARG A 1 207 ? -2.205 32.344 -5.488 1 48.91 207 ARG A O 1
ATOM 1619 N N . ALA A 1 208 ? -2.316 30.219 -4.953 1 47.25 208 ALA A N 1
ATOM 1620 C CA . ALA A 1 208 ? -3.408 30.5 -4.027 1 47.25 208 ALA A CA 1
ATOM 1621 C C . ALA A 1 208 ? -2.904 31.281 -2.811 1 47.25 208 ALA A C 1
ATOM 1623 O O . ALA A 1 208 ? -3.547 32.219 -2.363 1 47.25 208 ALA A O 1
ATOM 1624 N N . VAL A 1 209 ? -1.759 30.875 -2.32 1 48.28 209 VAL A N 1
ATOM 1625 C CA . VAL A 1 209 ? -1.229 31.516 -1.123 1 48.28 209 VAL A CA 1
ATOM 1626 C C . VAL A 1 209 ? -0.815 32.938 -1.449 1 48.28 209 VAL A C 1
ATOM 1628 O O . VAL A 1 209 ? -1.047 33.875 -0.656 1 48.28 209 VAL A O 1
ATOM 1631 N N . GLU A 1 210 ? -0.25 33.062 -2.646 1 53.06 210 GLU A N 1
ATOM 1632 C CA . GLU A 1 210 ? 0.178 34.406 -3.086 1 53.06 210 GLU A CA 1
ATOM 1633 C C . GLU A 1 210 ? -1.021 35.281 -3.381 1 53.06 210 GLU A C 1
ATOM 1635 O O . GLU A 1 210 ? -0.942 36.5 -3.227 1 53.06 210 GLU A O 1
ATOM 1640 N N . GLY A 1 211 ? -2.137 34.719 -3.83 1 46.5 211 GLY A N 1
ATOM 1641 C CA . GLY A 1 211 ? -3.334 35.438 -4.203 1 46.5 211 GLY A CA 1
ATOM 1642 C C . GLY A 1 211 ? -4.293 35.656 -3.049 1 46.5 211 GLY A C 1
ATOM 1643 O O . GLY A 1 211 ? -5.488 35.875 -3.258 1 46.5 211 GLY A O 1
ATOM 1644 N N . ARG A 1 212 ? -3.764 35.5 -1.961 1 45.53 212 ARG A N 1
ATOM 1645 C CA . ARG A 1 212 ? -4.645 35.625 -0.804 1 45.53 212 ARG A CA 1
ATOM 1646 C C . ARG A 1 212 ? -5.25 37.031 -0.715 1 45.53 212 ARG A C 1
ATOM 1648 O O . ARG A 1 212 ? -4.613 38 -1.11 1 45.53 212 ARG A O 1
ATOM 1655 N N . HIS A 1 213 ? -6.473 37.219 -0.364 1 50.53 213 HIS A N 1
ATOM 1656 C CA . HIS A 1 213 ? -7.223 38.438 -0.239 1 50.53 213 HIS A CA 1
ATOM 1657 C C . HIS A 1 213 ? -7.762 38.625 1.177 1 50.53 213 HIS A C 1
ATOM 1659 O O . HIS A 1 213 ? -7.957 37.656 1.899 1 50.53 213 HIS A O 1
ATOM 1665 N N . PRO A 1 214 ? -7.824 39.969 1.548 1 53.06 214 PRO A N 1
ATOM 1666 C CA . PRO A 1 214 ? -8.398 40.219 2.873 1 53.06 214 PRO A CA 1
ATOM 1667 C C . PRO A 1 214 ? -9.758 39.562 3.061 1 53.06 214 PRO A C 1
ATOM 1669 O O . PRO A 1 214 ? -10.547 39.469 2.113 1 53.06 214 PRO A O 1
ATOM 1672 N N . PHE A 1 215 ? -9.961 38.969 4.23 1 43.5 215 PHE A N 1
ATOM 1673 C CA . PHE A 1 215 ? -11.227 38.344 4.57 1 43.5 215 PHE A CA 1
ATOM 1674 C C . PHE A 1 215 ? -12.234 39.375 5.059 1 43.5 215 PHE A C 1
ATOM 1676 O O . PHE A 1 215 ? -11.914 40.219 5.91 1 43.5 215 PHE A O 1
ATOM 1683 N N . MET B 1 1 ? 24.5 -4.316 2.953 1 21.5 1 MET B N 1
ATOM 1684 C CA . MET B 1 1 ? 23.891 -3.455 1.942 1 21.5 1 MET B CA 1
ATOM 1685 C C . MET B 1 1 ? 23.5 -2.105 2.539 1 21.5 1 MET B C 1
ATOM 1687 O O . MET B 1 1 ? 22.672 -2.041 3.443 1 21.5 1 MET B O 1
ATOM 1691 N N . GLU B 1 2 ? 24.344 -1.135 2.574 1 22.83 2 GLU B N 1
ATOM 1692 C CA . GLU B 1 2 ? 24.297 0.219 3.115 1 22.83 2 GLU B CA 1
ATOM 1693 C C . GLU B 1 2 ? 23.062 0.962 2.619 1 22.83 2 GLU B C 1
ATOM 1695 O O . GLU B 1 2 ? 22.766 0.967 1.422 1 22.83 2 GLU B O 1
ATOM 1700 N N . ARG B 1 3 ? 21.984 1.036 3.521 1 33.84 3 ARG B N 1
ATOM 1701 C CA . ARG B 1 3 ? 20.812 1.778 3.062 1 33.84 3 ARG B CA 1
ATOM 1702 C C . ARG B 1 3 ? 21.219 2.984 2.225 1 33.84 3 ARG B C 1
ATOM 1704 O O . ARG B 1 3 ? 22.172 3.695 2.572 1 33.84 3 ARG B O 1
ATOM 1711 N N . PRO B 1 4 ? 20.875 2.92 0.951 1 35.5 4 PRO B N 1
ATOM 1712 C CA . PRO B 1 4 ? 21.344 4.047 0.15 1 35.5 4 PRO B CA 1
ATOM 1713 C C . PRO B 1 4 ? 21.328 5.371 0.916 1 35.5 4 PRO B C 1
ATOM 1715 O O . PRO B 1 4 ? 20.547 5.516 1.87 1 35.5 4 PRO B O 1
ATOM 1718 N N . PRO B 1 5 ? 22.375 6.211 0.889 1 32.94 5 PRO B N 1
ATOM 1719 C CA . PRO B 1 5 ? 22.453 7.492 1.592 1 32.94 5 PRO B CA 1
ATOM 1720 C C . PRO B 1 5 ? 21.109 8.211 1.659 1 32.94 5 PRO B C 1
ATOM 1722 O O . PRO B 1 5 ? 20.281 8.086 0.745 1 32.94 5 PRO B O 1
ATOM 1725 N N . ARG B 1 6 ? 20.5 8.305 2.865 1 37.69 6 ARG B N 1
ATOM 1726 C CA . ARG B 1 6 ? 19.359 9.18 3.113 1 37.69 6 ARG B CA 1
ATOM 1727 C C . ARG B 1 6 ? 19.453 10.445 2.275 1 37.69 6 ARG B C 1
ATOM 1729 O O . ARG B 1 6 ? 20.344 11.273 2.477 1 37.69 6 ARG B O 1
ATOM 1736 N N . MET B 1 7 ? 19.203 10.344 0.994 1 36.72 7 MET B N 1
ATOM 1737 C CA . MET B 1 7 ? 19.297 11.555 0.178 1 36.72 7 MET B CA 1
ATOM 1738 C C . MET B 1 7 ? 19 12.797 1.014 1 36.72 7 MET B C 1
ATOM 1740 O O . MET B 1 7 ? 18.516 12.688 2.146 1 36.72 7 MET B O 1
ATOM 1744 N N . GLY B 1 8 ? 18.453 13.984 0.401 1 39.38 8 GLY B N 1
ATOM 1745 C CA . GLY B 1 8 ? 18.141 15.359 0.765 1 39.38 8 GLY B CA 1
ATOM 1746 C C . GLY B 1 8 ? 17.203 15.461 1.948 1 39.38 8 GLY B C 1
ATOM 1747 O O . GLY B 1 8 ? 16.562 14.477 2.33 1 39.38 8 GLY B O 1
ATOM 1748 N N . SER B 1 9 ? 17.328 16.5 2.965 1 54.44 9 SER B N 1
ATOM 1749 C CA . SER B 1 9 ? 16.578 16.875 4.152 1 54.44 9 SER B CA 1
ATOM 1750 C C . SER B 1 9 ? 15.078 16.656 3.943 1 54.44 9 SER B C 1
ATOM 1752 O O . SER B 1 9 ? 14.469 17.281 3.072 1 54.44 9 SER B O 1
ATOM 1754 N N . SER B 1 10 ? 14.539 15.445 4.078 1 73.19 10 SER B N 1
ATOM 1755 C CA . SER B 1 10 ? 13.125 15.133 3.906 1 73.19 10 SER B CA 1
ATOM 1756 C C . SER B 1 10 ? 12.242 16.062 4.723 1 73.19 10 SER B C 1
ATOM 1758 O O . SER B 1 10 ? 12.609 16.469 5.832 1 73.19 10 SER B O 1
ATOM 1760 N N . LEU B 1 11 ? 11.336 16.656 4 1 84.12 11 LEU B N 1
ATOM 1761 C CA . LEU B 1 11 ? 10.344 17.531 4.602 1 84.12 11 LEU B CA 1
ATOM 1762 C C . LEU B 1 11 ? 9.578 16.812 5.711 1 84.12 11 LEU B C 1
ATOM 1764 O O . LEU B 1 11 ? 9.125 17.438 6.668 1 84.12 11 LEU B O 1
ATOM 1768 N N . PHE B 1 12 ? 9.688 15.453 5.648 1 92.94 12 PHE B N 1
ATOM 1769 C CA . PHE B 1 12 ? 8.891 14.664 6.582 1 92.94 12 PHE B CA 1
ATOM 1770 C C . PHE B 1 12 ? 9.758 14.156 7.73 1 92.94 12 PHE B C 1
ATOM 1772 O O . PHE B 1 12 ? 10.953 13.906 7.555 1 92.94 12 PHE B O 1
ATOM 1779 N N . PRO B 1 13 ? 9.133 14.055 8.93 1 94.88 13 PRO B N 1
ATOM 1780 C CA . PRO B 1 13 ? 9.859 13.344 9.977 1 94.88 13 PRO B CA 1
ATOM 1781 C C . PRO B 1 13 ? 10.242 11.922 9.57 1 94.88 13 PRO B C 1
ATOM 1783 O O . PRO B 1 13 ? 9.547 11.297 8.758 1 94.88 13 PRO B O 1
ATOM 1786 N N . ALA B 1 14 ? 11.203 11.336 10.172 1 94.06 14 ALA B N 1
ATOM 1787 C CA . ALA B 1 14 ? 11.844 10.094 9.75 1 94.06 14 ALA B CA 1
ATOM 1788 C C . ALA B 1 14 ? 10.836 8.945 9.711 1 94.06 14 ALA B C 1
ATOM 1790 O O . ALA B 1 14 ? 10.758 8.219 8.727 1 94.06 14 ALA B O 1
ATOM 1791 N N . PRO B 1 15 ? 10.016 8.742 10.805 1 95.44 15 PRO B N 1
ATOM 1792 C CA . PRO B 1 15 ? 9.086 7.609 10.758 1 95.44 15 PRO B CA 1
ATOM 1793 C C . PRO B 1 15 ? 8.102 7.691 9.602 1 95.44 15 PRO B C 1
ATOM 1795 O O . PRO B 1 15 ? 7.75 6.668 9.008 1 95.44 15 PRO B O 1
ATOM 1798 N N . PHE B 1 16 ? 7.684 8.891 9.273 1 9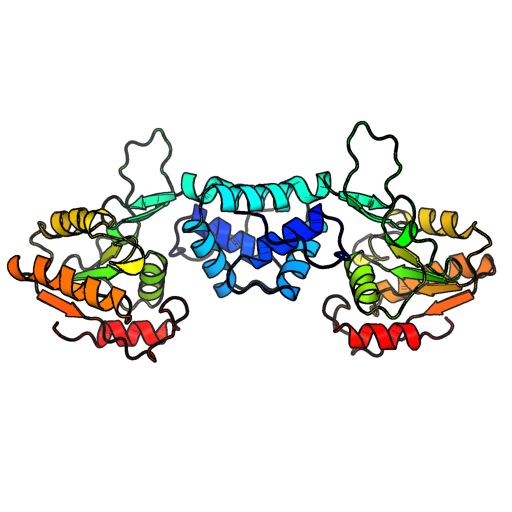6.94 16 PHE B N 1
ATOM 1799 C CA . PHE B 1 16 ? 6.777 9.07 8.148 1 96.94 16 PHE B CA 1
ATOM 1800 C C . PHE B 1 16 ? 7.5 8.82 6.828 1 96.94 16 PHE B C 1
ATOM 1802 O O . PHE B 1 16 ? 6.988 8.117 5.957 1 96.94 16 PHE B O 1
ATOM 1809 N N . GLN B 1 17 ? 8.625 9.391 6.73 1 96.44 17 GLN B N 1
ATOM 1810 C CA . GLN B 1 17 ? 9.43 9.195 5.527 1 96.44 17 GLN B CA 1
ATOM 1811 C C . GLN B 1 17 ? 9.75 7.723 5.312 1 96.44 17 GLN B C 1
ATOM 1813 O O . GLN B 1 17 ? 9.75 7.242 4.176 1 96.44 17 GLN B O 1
ATOM 1818 N N . ASP B 1 18 ? 10.07 7.016 6.344 1 97 18 ASP B N 1
ATOM 1819 C CA . ASP B 1 18 ? 10.344 5.586 6.266 1 97 18 ASP B CA 1
ATOM 1820 C C . ASP B 1 18 ? 9.18 4.832 5.633 1 97 18 ASP B C 1
ATOM 1822 O O . ASP B 1 18 ? 9.383 3.965 4.781 1 97 18 ASP B O 1
ATOM 1826 N N . LEU B 1 19 ? 8 5.203 6.098 1 97.94 19 LEU B N 1
ATOM 1827 C CA . LEU B 1 19 ? 6.816 4.535 5.559 1 97.94 19 LEU B CA 1
ATOM 1828 C C . LEU B 1 19 ? 6.641 4.855 4.078 1 97.94 19 LEU B C 1
ATOM 1830 O O . LEU B 1 19 ? 6.352 3.965 3.277 1 97.94 19 LEU B O 1
ATOM 1834 N N . VAL B 1 20 ? 6.812 6.117 3.744 1 97.5 20 VAL B N 1
ATOM 1835 C CA . VAL B 1 20 ? 6.734 6.523 2.344 1 97.5 20 VAL B CA 1
ATOM 1836 C C . VAL B 1 20 ? 7.727 5.711 1.516 1 97.5 20 VAL B C 1
ATOM 1838 O O . VAL B 1 20 ? 7.379 5.188 0.453 1 97.5 20 VAL B O 1
ATOM 1841 N N . ASP B 1 21 ? 8.945 5.539 2 1 97.88 21 ASP B N 1
ATOM 1842 C CA . ASP B 1 21 ? 10 4.82 1.29 1 97.88 21 ASP B CA 1
ATOM 1843 C C . ASP B 1 21 ? 9.648 3.344 1.133 1 97.88 21 ASP B C 1
ATOM 1845 O O . ASP B 1 21 ? 9.93 2.74 0.094 1 97.88 21 ASP B O 1
ATOM 1849 N N . LEU B 1 22 ? 9.078 2.785 2.117 1 98.25 22 LEU B N 1
ATOM 1850 C CA . LEU B 1 22 ? 8.68 1.383 2.059 1 98.25 22 LEU B CA 1
ATOM 1851 C C . LEU B 1 22 ? 7.574 1.175 1.023 1 98.25 22 LEU B C 1
ATOM 1853 O O . LEU B 1 22 ? 7.613 0.209 0.258 1 98.25 22 LEU B O 1
ATOM 1857 N N . PHE B 1 23 ? 6.617 2.062 0.965 1 98 23 PHE B N 1
ATOM 1858 C CA . PHE B 1 23 ? 5.574 1.98 -0.05 1 98 23 PHE B CA 1
ATOM 1859 C C . PHE B 1 23 ? 6.164 2.125 -1.447 1 98 23 PHE B C 1
ATOM 1861 O O . PHE B 1 23 ? 5.703 1.48 -2.393 1 98 23 PHE B O 1
ATOM 1868 N N . ARG B 1 24 ? 7.145 2.926 -1.59 1 97.25 24 ARG B N 1
ATOM 1869 C CA . ARG B 1 24 ? 7.773 3.172 -2.885 1 97.25 24 ARG B CA 1
ATOM 1870 C C . ARG B 1 24 ? 8.461 1.916 -3.408 1 97.25 24 ARG B C 1
ATOM 1872 O O . ARG B 1 24 ? 8.734 1.808 -4.605 1 97.25 24 ARG B O 1
ATOM 1879 N N . ARG B 1 25 ? 8.789 1.008 -2.553 1 96.62 25 ARG B N 1
ATOM 1880 C CA . ARG B 1 25 ? 9.414 -0.247 -2.955 1 96.62 25 ARG B CA 1
ATOM 1881 C C . ARG B 1 25 ? 8.398 -1.181 -3.607 1 96.62 25 ARG B C 1
ATOM 1883 O O . ARG B 1 25 ? 8.781 -2.158 -4.254 1 96.62 25 ARG B O 1
ATOM 1890 N N . LEU B 1 26 ? 7.184 -0.878 -3.375 1 96.56 26 LEU B N 1
ATOM 1891 C CA . LEU B 1 26 ? 6.137 -1.699 -3.973 1 96.56 26 LEU B CA 1
ATOM 1892 C C . LEU B 1 26 ? 5.969 -1.371 -5.453 1 96.56 26 LEU B C 1
ATOM 1894 O O . LEU B 1 26 ? 6.098 -0.213 -5.855 1 96.56 26 LEU B O 1
ATOM 1898 N N . PRO B 1 27 ? 5.684 -2.367 -6.203 1 94.75 27 PRO B N 1
ATOM 1899 C CA . PRO B 1 27 ? 5.57 -2.133 -7.645 1 94.75 27 PRO B CA 1
ATOM 1900 C C . PRO B 1 27 ? 4.434 -1.179 -8 1 94.75 27 PRO B C 1
ATOM 1902 O O . PRO B 1 27 ? 3.316 -1.33 -7.5 1 94.75 27 PRO B O 1
ATOM 1905 N N . GLY B 1 28 ? 4.746 -0.213 -8.875 1 93.81 28 GLY B N 1
ATOM 1906 C CA . GLY B 1 28 ? 3.732 0.694 -9.398 1 93.81 28 GLY B CA 1
ATOM 1907 C C . GLY B 1 28 ? 3.42 1.842 -8.453 1 93.81 28 GLY B C 1
ATOM 1908 O O . GLY B 1 28 ? 2.518 2.639 -8.719 1 93.81 28 GLY B O 1
ATOM 1909 N N . ILE B 1 29 ? 4.109 1.918 -7.383 1 96.69 29 ILE B N 1
ATOM 1910 C CA . ILE B 1 29 ? 3.84 2.967 -6.406 1 96.69 29 ILE B CA 1
ATOM 1911 C C . ILE B 1 29 ? 4.938 4.027 -6.473 1 96.69 29 ILE B C 1
ATOM 1913 O O . ILE B 1 29 ? 6.062 3.795 -6.031 1 96.69 29 ILE B O 1
ATOM 1917 N N . GLY B 1 30 ? 4.613 5.113 -7.016 1 94.56 30 GLY B N 1
ATOM 1918 C CA . GLY B 1 30 ? 5.543 6.234 -7.055 1 94.56 30 GLY B CA 1
ATOM 1919 C C . GLY B 1 30 ? 5.516 7.074 -5.793 1 94.56 30 GLY B C 1
ATOM 1920 O O . GLY B 1 30 ? 4.746 6.797 -4.871 1 94.56 30 GLY B O 1
ATOM 1921 N N . THR B 1 31 ? 6.293 8.102 -5.82 1 93.81 31 THR B N 1
ATOM 1922 C CA . THR B 1 31 ? 6.445 8.953 -4.648 1 93.81 31 THR B CA 1
ATOM 1923 C C . THR B 1 31 ? 5.117 9.602 -4.273 1 93.81 31 THR B C 1
ATOM 1925 O O . THR B 1 31 ? 4.742 9.633 -3.1 1 93.81 31 THR B O 1
ATOM 1928 N N . LYS B 1 32 ? 4.414 10.117 -5.207 1 92 32 LYS B N 1
ATOM 1929 C CA . LYS B 1 32 ? 3.145 10.797 -4.969 1 92 32 LYS B CA 1
ATOM 1930 C C . LYS B 1 32 ? 2.135 9.859 -4.309 1 92 32 LYS B C 1
ATOM 1932 O O . LYS B 1 32 ? 1.523 10.219 -3.297 1 92 32 LYS B O 1
ATOM 1937 N N . THR B 1 33 ? 1.996 8.695 -4.891 1 94.62 33 THR B N 1
ATOM 1938 C CA . THR B 1 33 ? 1.057 7.711 -4.359 1 94.62 33 THR B CA 1
ATOM 1939 C C . THR B 1 33 ? 1.503 7.227 -2.982 1 94.62 33 THR B C 1
ATOM 1941 O O . THR B 1 33 ? 0.689 7.117 -2.062 1 94.62 33 THR B O 1
ATOM 1944 N N . ALA B 1 34 ? 2.811 6.965 -2.861 1 97.25 34 ALA B N 1
ATOM 1945 C CA . ALA B 1 34 ? 3.35 6.508 -1.582 1 97.25 34 ALA B CA 1
ATOM 1946 C C . ALA B 1 34 ? 3.031 7.504 -0.468 1 97.25 34 ALA B C 1
ATOM 1948 O O . ALA B 1 34 ? 2.629 7.105 0.629 1 97.25 34 ALA B O 1
ATOM 1949 N N . THR B 1 35 ? 3.195 8.734 -0.775 1 95 35 THR B N 1
ATOM 1950 C CA . THR B 1 35 ? 2.939 9.797 0.192 1 95 35 THR B CA 1
ATOM 1951 C C . THR B 1 35 ? 1.457 9.859 0.547 1 95 35 THR B C 1
ATOM 1953 O O . THR B 1 35 ? 1.099 9.977 1.721 1 95 35 THR B O 1
ATOM 1956 N N . ARG B 1 36 ? 0.644 9.742 -0.427 1 94.38 36 ARG B N 1
ATOM 1957 C CA . ARG B 1 36 ? -0.799 9.734 -0.208 1 94.38 36 ARG B CA 1
ATOM 1958 C C . ARG B 1 36 ? -1.21 8.578 0.695 1 94.38 36 ARG B C 1
ATOM 1960 O O . ARG B 1 36 ? -2.027 8.75 1.602 1 94.38 36 ARG B O 1
ATOM 1967 N N . LEU B 1 37 ? -0.641 7.438 0.42 1 97.44 37 LEU B N 1
ATOM 1968 C CA . LEU B 1 37 ? -0.943 6.266 1.235 1 97.44 37 LEU B CA 1
ATOM 1969 C C . LEU B 1 37 ? -0.503 6.48 2.68 1 97.44 37 LEU B C 1
ATOM 1971 O O . LEU B 1 37 ? -1.239 6.148 3.611 1 97.44 37 LEU B O 1
ATOM 1975 N N . ALA B 1 38 ? 0.639 7.031 2.861 1 97.31 38 ALA B N 1
ATOM 1976 C CA . ALA B 1 38 ? 1.165 7.273 4.203 1 97.31 38 ALA B CA 1
ATOM 1977 C C . ALA B 1 38 ? 0.274 8.242 4.973 1 97.31 38 ALA B C 1
ATOM 1979 O O . ALA B 1 38 ? -0.028 8.023 6.145 1 97.31 38 ALA B O 1
ATOM 1980 N N . PHE B 1 39 ? -0.184 9.297 4.309 1 94.75 39 PHE B N 1
ATOM 1981 C CA . PHE B 1 39 ? -1.065 10.258 4.961 1 94.75 39 PHE B CA 1
ATOM 1982 C C . PHE B 1 39 ? -2.398 9.609 5.316 1 94.75 39 PHE B C 1
ATOM 1984 O O . PHE B 1 39 ? -2.959 9.883 6.383 1 94.75 39 PHE B O 1
ATOM 1991 N N . HIS B 1 40 ? -2.887 8.805 4.457 1 95.94 40 HIS B N 1
ATOM 1992 C CA . HIS B 1 40 ? -4.125 8.102 4.758 1 95.94 40 HIS B CA 1
ATOM 1993 C C . HIS B 1 40 ? -3.99 7.262 6.027 1 95.94 40 HIS B C 1
ATOM 1995 O O . HIS B 1 40 ? -4.859 7.305 6.898 1 95.94 40 HIS B O 1
ATOM 2001 N N . LEU B 1 41 ? -2.916 6.562 6.066 1 96.94 41 LEU B N 1
ATOM 2002 C CA . LEU B 1 41 ? -2.723 5.691 7.219 1 96.94 41 LEU B CA 1
ATOM 2003 C C . LEU B 1 41 ? -2.537 6.512 8.492 1 96.94 41 LEU B C 1
ATOM 2005 O O . LEU B 1 41 ? -2.955 6.09 9.57 1 96.94 41 LEU B O 1
ATOM 2009 N N . LEU B 1 42 ? -1.874 7.656 8.328 1 94.81 42 LEU B N 1
ATOM 2010 C CA . LEU B 1 42 ? -1.707 8.547 9.469 1 94.81 42 LEU B CA 1
ATOM 2011 C C . LEU B 1 42 ? -3.061 8.977 10.031 1 94.81 42 LEU B C 1
ATOM 2013 O O . LEU B 1 42 ? -3.211 9.156 11.242 1 94.81 42 LEU B O 1
ATOM 2017 N N . GLN B 1 43 ? -4.031 9.133 9.219 1 91.5 43 GLN B N 1
ATOM 2018 C CA . GLN B 1 43 ? -5.355 9.617 9.594 1 91.5 43 GLN B CA 1
ATOM 2019 C C . GLN B 1 43 ? -6.277 8.453 9.961 1 91.5 43 GLN B C 1
ATOM 2021 O O . GLN B 1 43 ? -7.344 8.664 10.547 1 91.5 43 GLN B O 1
ATOM 2026 N N . SER B 1 44 ? -5.887 7.199 9.656 1 94.31 44 SER B N 1
ATOM 2027 C CA . SER B 1 44 ? -6.738 6.031 9.867 1 94.31 44 SER B CA 1
ATOM 2028 C C . SER B 1 44 ? -6.754 5.613 11.336 1 94.31 44 SER B C 1
ATOM 2030 O O . SER B 1 44 ? -5.906 6.051 12.117 1 94.31 44 SER B O 1
ATOM 2032 N N . SER B 1 45 ? -7.773 4.816 11.688 1 94.62 45 SER B N 1
ATOM 2033 C CA . SER B 1 45 ? -7.867 4.277 13.039 1 94.62 45 SER B CA 1
ATOM 2034 C C . SER B 1 45 ? -6.758 3.271 13.312 1 94.62 45 SER B C 1
ATOM 2036 O O . SER B 1 45 ? -6.148 2.738 12.383 1 94.62 45 SER B O 1
ATOM 2038 N N . GLU B 1 46 ? -6.496 3.082 14.57 1 95.75 46 GLU B N 1
ATOM 2039 C CA . GLU B 1 46 ? -5.52 2.07 14.961 1 95.75 46 GLU B CA 1
ATOM 2040 C C . GLU B 1 46 ? -5.918 0.69 14.445 1 95.75 46 GLU B C 1
ATOM 2042 O O . GLU B 1 46 ? -5.066 -0.084 14.008 1 95.75 46 GLU B O 1
ATOM 2047 N N . SER B 1 47 ? -7.203 0.433 14.531 1 97.19 47 S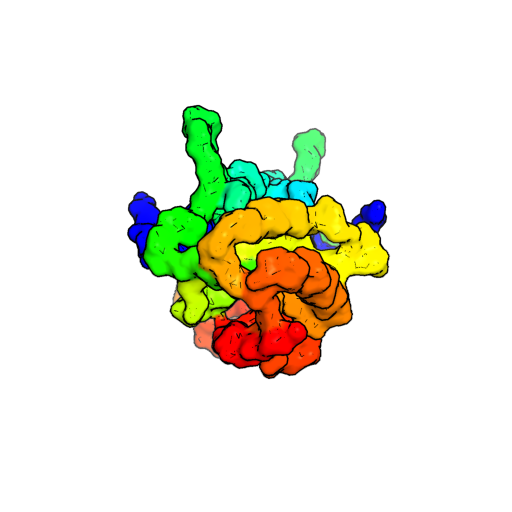ER B N 1
ATOM 2048 C CA . SER B 1 47 ? -7.703 -0.861 14.07 1 97.19 47 SER B CA 1
ATOM 2049 C C . SER B 1 47 ? -7.398 -1.085 12.594 1 97.19 47 SER B C 1
ATOM 2051 O O . SER B 1 47 ? -6.965 -2.17 12.203 1 97.19 47 SER B O 1
ATOM 2053 N N . GLU B 1 48 ? -7.59 -0.081 11.797 1 96.56 48 GLU B N 1
ATOM 2054 C CA . GLU B 1 48 ? -7.32 -0.176 10.367 1 96.56 48 GLU B CA 1
ATOM 2055 C C . GLU B 1 48 ? -5.84 -0.417 10.094 1 96.56 48 GLU B C 1
ATOM 2057 O O . GLU B 1 48 ? -5.48 -1.258 9.266 1 96.56 48 GLU B O 1
ATOM 2062 N N . ARG B 1 49 ? -4.961 0.316 10.742 1 97.88 49 ARG B N 1
ATOM 2063 C CA . ARG B 1 49 ? -3.521 0.151 10.57 1 97.88 49 ARG B CA 1
ATOM 2064 C C . ARG B 1 49 ? -3.076 -1.241 11.008 1 97.88 49 ARG B C 1
ATOM 2066 O O . ARG B 1 49 ? -2.293 -1.894 10.32 1 97.88 49 ARG B O 1
ATOM 2073 N N . GLN B 1 50 ? -3.619 -1.697 12.141 1 98.19 50 GLN B N 1
ATOM 2074 C CA . GLN B 1 50 ? -3.236 -3.002 12.672 1 98.19 50 GLN B CA 1
ATOM 2075 C C . GLN B 1 50 ? -3.725 -4.129 11.766 1 98.19 50 GLN B C 1
ATOM 2077 O O . GLN B 1 50 ? -3.037 -5.137 11.594 1 98.19 50 GLN B O 1
ATOM 2082 N N . GLU B 1 51 ? -4.898 -3.957 11.258 1 98.25 51 GLU B N 1
ATOM 2083 C CA . GLU B 1 51 ? -5.434 -4.965 10.344 1 98.25 51 GLU B CA 1
ATOM 2084 C C . GLU B 1 51 ? -4.547 -5.125 9.117 1 98.25 51 GLU B C 1
ATOM 2086 O O . GLU B 1 51 ? -4.203 -6.246 8.734 1 98.25 51 GLU B O 1
ATOM 2091 N N . LEU B 1 52 ? -4.156 -4.008 8.539 1 98.5 52 LEU B N 1
ATOM 2092 C CA . LEU B 1 52 ? -3.283 -4.051 7.371 1 98.5 52 LEU B CA 1
ATOM 2093 C C . LEU B 1 52 ? -1.919 -4.629 7.734 1 98.5 52 LEU B C 1
ATOM 2095 O O . LEU B 1 52 ? -1.403 -5.5 7.027 1 98.5 52 LEU B O 1
ATOM 2099 N N . ALA B 1 53 ? -1.359 -4.133 8.797 1 98.69 53 ALA B N 1
ATOM 2100 C CA . ALA B 1 53 ? -0.051 -4.602 9.25 1 98.69 53 ALA B CA 1
ATOM 2101 C C . ALA B 1 53 ? -0.063 -6.109 9.492 1 98.69 53 ALA B C 1
ATOM 2103 O O . ALA B 1 53 ? 0.848 -6.82 9.062 1 98.69 53 ALA B O 1
ATOM 2104 N N . SER B 1 54 ? -1.098 -6.566 10.133 1 98.44 54 SER B N 1
ATOM 2105 C CA . SER B 1 54 ? -1.215 -7.988 10.445 1 98.44 54 SER B CA 1
ATOM 2106 C C . SER B 1 54 ? -1.341 -8.828 9.18 1 98.44 54 SER B C 1
ATOM 2108 O O . SER B 1 54 ? -0.707 -9.875 9.055 1 98.44 54 SER B O 1
ATOM 2110 N N . ALA B 1 55 ? -2.176 -8.391 8.273 1 98.31 55 ALA B N 1
ATOM 2111 C CA . ALA B 1 55 ? -2.357 -9.117 7.016 1 98.31 55 ALA B CA 1
ATOM 2112 C C . ALA B 1 55 ? -1.041 -9.234 6.254 1 98.31 55 ALA B C 1
ATOM 2114 O O . ALA B 1 55 ? -0.735 -10.289 5.688 1 98.31 55 ALA B O 1
ATOM 2115 N N . VAL B 1 56 ? -0.239 -8.203 6.27 1 98.38 56 VAL B N 1
ATOM 2116 C CA . VAL B 1 56 ? 1.042 -8.18 5.57 1 98.38 56 VAL B CA 1
ATOM 2117 C C . VAL B 1 56 ? 2.031 -9.109 6.266 1 98.38 56 VAL B C 1
ATOM 2119 O O . VAL B 1 56 ? 2.676 -9.938 5.621 1 98.38 56 VAL B O 1
ATOM 2122 N N . SER B 1 57 ? 2.117 -9.008 7.555 1 97.88 57 SER B N 1
ATOM 2123 C CA . SER B 1 57 ? 3.146 -9.719 8.305 1 97.88 57 SER B CA 1
ATOM 2124 C C . SER B 1 57 ? 2.855 -11.219 8.367 1 97.88 57 SER B C 1
ATOM 2126 O O . SER B 1 57 ? 3.777 -12.031 8.398 1 97.88 57 SER B O 1
ATOM 2128 N N . THR B 1 58 ? 1.577 -11.602 8.328 1 96.56 58 THR B N 1
ATOM 2129 C CA . THR B 1 58 ? 1.223 -13 8.531 1 96.56 58 THR B CA 1
ATOM 2130 C C . THR B 1 58 ? 0.878 -13.672 7.207 1 96.56 58 THR B C 1
ATOM 2132 O O . THR B 1 58 ? 0.443 -14.828 7.184 1 96.56 58 THR B O 1
ATOM 2135 N N . LEU B 1 59 ? 1.047 -13.008 6.125 1 96.19 59 LEU B N 1
ATOM 2136 C CA . LEU B 1 59 ? 0.583 -13.477 4.824 1 96.19 59 LEU B CA 1
ATOM 2137 C C . LEU B 1 59 ? 1.117 -14.875 4.531 1 96.19 59 LEU B C 1
ATOM 2139 O O . LEU B 1 59 ? 0.344 -15.789 4.238 1 96.19 59 LEU B O 1
ATOM 2143 N N . LYS B 1 60 ? 2.404 -15.133 4.625 1 93.56 60 LYS B N 1
ATOM 2144 C CA . LYS B 1 60 ? 3.035 -16.391 4.25 1 93.56 60 LYS B CA 1
ATOM 2145 C C . LYS B 1 60 ? 2.674 -17.5 5.234 1 93.56 60 LYS B C 1
ATOM 2147 O O . LYS B 1 60 ? 2.68 -18.688 4.879 1 93.56 60 LYS B O 1
ATOM 2152 N N . GLU B 1 61 ? 2.402 -17.094 6.496 1 92.44 61 GLU B N 1
ATOM 2153 C CA . GLU B 1 61 ? 1.986 -18.078 7.492 1 92.44 61 GLU B CA 1
ATOM 2154 C C . GLU B 1 61 ? 0.566 -18.578 7.223 1 92.44 61 GLU B C 1
ATOM 2156 O O . GLU B 1 61 ? 0.221 -19.703 7.562 1 92.44 61 GLU B O 1
ATOM 2161 N N . ARG B 1 62 ? -0.165 -17.734 6.664 1 95.12 62 ARG B N 1
ATOM 2162 C CA . ARG B 1 62 ? -1.577 -18.047 6.461 1 95.12 62 ARG B CA 1
ATOM 2163 C C . ARG B 1 62 ? -1.8 -18.734 5.113 1 95.12 62 ARG B C 1
ATOM 2165 O O . ARG B 1 62 ? -2.922 -19.125 4.789 1 95.12 62 ARG B O 1
ATOM 2172 N N . LEU B 1 63 ? -0.76 -18.844 4.336 1 96.06 63 LEU B N 1
ATOM 2173 C CA . LEU B 1 63 ? -0.848 -19.469 3.021 1 96.06 63 LEU B CA 1
ATOM 2174 C C . LEU B 1 63 ? 0.156 -20.609 2.896 1 96.06 63 LEU B C 1
ATOM 2176 O O . LEU B 1 63 ? 1.278 -20.516 3.398 1 96.06 63 LEU B O 1
ATOM 2180 N N . LEU B 1 64 ? -0.235 -21.688 2.266 1 93.5 64 LEU B N 1
ATOM 2181 C CA . LEU B 1 64 ? 0.627 -22.828 1.968 1 93.5 64 LEU B CA 1
ATOM 2182 C C . LEU B 1 64 ? 0.556 -23.188 0.489 1 93.5 64 LEU B C 1
ATOM 2184 O O . LEU B 1 64 ? -0.452 -22.922 -0.172 1 93.5 64 LEU B O 1
ATOM 2188 N N . PRO B 1 65 ? 1.639 -23.766 -0.009 1 95 65 PRO B N 1
ATOM 2189 C CA . PRO B 1 65 ? 1.562 -24.266 -1.387 1 95 65 PRO B CA 1
ATOM 2190 C C . PRO B 1 65 ? 0.696 -25.516 -1.52 1 95 65 PRO B C 1
ATOM 2192 O O . PRO B 1 65 ? 0.715 -26.375 -0.641 1 95 65 PRO B O 1
ATOM 2195 N N . CYS B 1 66 ? -0.103 -25.5 -2.49 1 96.88 66 CYS B N 1
ATOM 2196 C CA . CYS B 1 66 ? -0.858 -26.688 -2.832 1 96.88 66 CYS B CA 1
ATOM 2197 C C . CYS B 1 66 ? 0.068 -27.891 -3 1 96.88 66 CYS B C 1
ATOM 2199 O O . CYS B 1 66 ? 1.096 -27.797 -3.674 1 96.88 66 CYS B O 1
ATOM 2201 N N . SER B 1 67 ? -0.285 -29.016 -2.432 1 95.38 67 SER B N 1
ATOM 2202 C CA . SER B 1 67 ? 0.561 -30.203 -2.465 1 95.38 67 SER B CA 1
ATOM 2203 C C . SER B 1 67 ? 0.635 -30.797 -3.871 1 95.38 67 SER B C 1
ATOM 2205 O O . SER B 1 67 ? 1.561 -31.547 -4.188 1 95.38 67 SER B O 1
ATOM 2207 N N . GLU B 1 68 ? -0.255 -30.406 -4.719 1 95.94 68 GLU B N 1
ATOM 2208 C CA . GLU B 1 68 ? -0.33 -30.984 -6.051 1 95.94 68 GLU B CA 1
ATOM 2209 C C . GLU B 1 68 ? 0.276 -30.062 -7.098 1 95.94 68 GLU B C 1
ATOM 2211 O O . GLU B 1 68 ? 1.114 -30.484 -7.898 1 95.94 68 GLU B O 1
ATOM 2216 N N . CYS B 1 69 ? -0.078 -28.828 -7.078 1 97.75 69 CYS B N 1
ATOM 2217 C CA . CYS B 1 69 ? 0.276 -27.984 -8.211 1 97.75 69 CYS B CA 1
ATOM 2218 C C . CYS B 1 69 ? 1.132 -26.812 -7.766 1 97.75 69 CYS B C 1
ATOM 2220 O O . CYS B 1 69 ? 1.581 -26.016 -8.594 1 97.75 69 CYS B O 1
ATOM 2222 N N . ARG B 1 70 ? 1.289 -26.609 -6.434 1 97 70 ARG B N 1
ATOM 2223 C CA . ARG B 1 70 ? 2.125 -25.578 -5.836 1 97 70 ARG B CA 1
ATOM 2224 C C . ARG B 1 70 ? 1.435 -24.219 -5.898 1 97 70 ARG B C 1
ATOM 2226 O O . ARG B 1 70 ? 2.059 -23.188 -5.637 1 97 70 ARG B O 1
ATOM 2233 N N . ASN B 1 71 ? 0.14 -24.156 -6.273 1 96.94 71 ASN B N 1
ATOM 2234 C CA . ASN B 1 71 ? -0.669 -22.969 -6.07 1 96.94 71 ASN B CA 1
ATOM 2235 C C . ASN B 1 71 ? -0.796 -22.609 -4.59 1 96.94 71 ASN B C 1
ATOM 2237 O O . ASN B 1 71 ? -0.414 -23.406 -3.727 1 96.94 71 ASN B O 1
ATOM 2241 N N . ILE B 1 72 ? -1.284 -21.406 -4.324 1 96.12 72 ILE B N 1
ATOM 2242 C CA . ILE B 1 72 ? -1.393 -21 -2.926 1 96.12 72 ILE B CA 1
ATOM 2243 C C . ILE B 1 72 ? -2.748 -21.438 -2.367 1 96.12 72 ILE B C 1
ATOM 2245 O O . ILE B 1 72 ? -3.76 -21.375 -3.07 1 96.12 72 ILE B O 1
ATOM 2249 N N . VAL B 1 73 ? -2.775 -21.891 -1.111 1 95.06 73 VAL B N 1
ATOM 2250 C CA . VAL B 1 73 ? -3.971 -22.312 -0.388 1 95.06 73 VAL B CA 1
ATOM 2251 C C . VAL B 1 73 ? -3.947 -21.734 1.026 1 95.06 73 VAL B C 1
ATOM 2253 O O . VAL B 1 73 ? -2.877 -21.484 1.583 1 95.06 73 VAL B O 1
ATOM 2256 N N . ALA B 1 74 ? -5.141 -21.438 1.529 1 94.38 74 ALA B N 1
ATOM 2257 C CA . ALA B 1 74 ? -5.219 -21.047 2.932 1 94.38 74 ALA B CA 1
ATOM 2258 C C . ALA B 1 74 ? -4.715 -22.156 3.85 1 94.38 74 ALA B C 1
ATOM 2260 O O . ALA B 1 74 ? -5.055 -23.328 3.662 1 94.38 74 ALA B O 1
ATOM 2261 N N . SER B 1 75 ? -3.848 -21.781 4.754 1 91.88 75 SER B N 1
ATOM 2262 C CA . SER B 1 75 ? -3.326 -22.766 5.699 1 91.88 75 SER B CA 1
ATOM 2263 C C . SER B 1 75 ? -4.441 -23.359 6.551 1 91.88 75 SER B C 1
ATOM 2265 O O . SER B 1 75 ? -5.25 -22.625 7.125 1 91.88 75 SER B O 1
ATOM 2267 N N . PRO B 1 76 ? -4.527 -24.656 6.508 1 86.12 76 PRO B N 1
ATOM 2268 C CA . PRO B 1 76 ? -5.52 -25.281 7.387 1 86.12 76 PRO B CA 1
ATOM 2269 C C . PRO B 1 76 ? -5.191 -25.109 8.867 1 86.12 76 PRO B C 1
ATOM 2271 O O . PRO B 1 76 ? -4.059 -24.766 9.219 1 86.12 76 PRO B O 1
ATOM 2274 N N . PRO B 1 77 ? -6.215 -25.219 9.688 1 82.94 77 PRO B N 1
ATOM 2275 C CA . PRO B 1 77 ? -5.918 -25.219 11.125 1 82.94 77 PRO B CA 1
ATOM 2276 C C . PRO B 1 77 ? -4.887 -26.266 11.523 1 82.94 77 PRO B C 1
ATOM 2278 O O . PRO B 1 77 ? -4.82 -27.328 10.906 1 82.94 77 PRO B O 1
ATOM 2281 N N . PRO B 1 78 ? -4.031 -25.906 12.438 1 78.25 78 PRO B N 1
ATOM 2282 C CA . PRO B 1 78 ? -2.951 -26.812 12.836 1 78.25 78 PRO B CA 1
ATOM 2283 C C . PRO B 1 78 ? -3.453 -28.219 13.172 1 78.25 78 PRO B C 1
ATOM 2285 O O . PRO B 1 78 ? -2.75 -29.203 12.938 1 78.25 78 PRO B O 1
ATOM 2288 N N . GLU B 1 79 ? -4.691 -28.297 13.625 1 80.62 79 GLU B N 1
ATOM 2289 C CA . GLU B 1 79 ? -5.23 -29.578 14.07 1 80.62 79 GLU B CA 1
ATOM 2290 C C . GLU B 1 79 ? -5.766 -30.391 12.898 1 80.62 79 GLU B C 1
ATOM 2292 O O . GLU B 1 79 ? -6.047 -31.578 13.039 1 80.62 79 GLU B O 1
ATOM 2297 N N . SER B 1 80 ? -5.766 -29.781 11.773 1 80.06 80 SER B N 1
ATOM 2298 C CA . SER B 1 80 ? -6.387 -30.453 10.633 1 80.06 80 SER B CA 1
ATOM 2299 C C . SER B 1 80 ? -5.395 -31.359 9.914 1 80.06 80 SER B C 1
ATOM 2301 O O . SER B 1 80 ? -4.285 -30.922 9.578 1 80.06 80 SER B O 1
ATOM 2303 N N . PRO B 1 81 ? -5.68 -32.531 9.758 1 79.44 81 PRO B N 1
ATOM 2304 C CA . PRO B 1 81 ? -4.801 -33.469 9.055 1 79.44 81 PRO B CA 1
ATOM 2305 C C . PRO B 1 81 ? -4.875 -33.312 7.535 1 79.44 81 PRO B C 1
ATOM 2307 O O . PRO B 1 81 ? -4.156 -34 6.805 1 79.44 81 PRO B O 1
ATOM 2310 N N . GLU B 1 82 ? -5.535 -32.344 7.102 1 83.56 82 GLU B N 1
ATOM 2311 C CA . GLU B 1 82 ? -5.793 -32.25 5.664 1 83.56 82 GLU B CA 1
ATOM 2312 C C . GLU B 1 82 ? -4.578 -31.703 4.918 1 83.56 82 GLU B C 1
ATOM 2314 O O . GLU B 1 82 ? -3.896 -30.797 5.398 1 83.56 82 GLU B O 1
ATOM 2319 N N . VAL B 1 83 ? -4.219 -32.438 3.826 1 88.06 83 VAL B N 1
ATOM 2320 C CA . VAL B 1 83 ? -3.182 -31.969 2.91 1 88.06 83 VAL B CA 1
ATOM 2321 C C . VAL B 1 83 ? -3.676 -30.75 2.146 1 88.06 83 VAL B C 1
ATOM 2323 O O . VAL B 1 83 ? -4.793 -30.75 1.624 1 88.06 83 VAL B O 1
ATOM 2326 N N . PRO B 1 84 ? -2.926 -29.703 2.189 1 92.44 84 PRO B N 1
ATOM 2327 C CA . PRO B 1 84 ? -3.373 -28.484 1.524 1 92.44 84 PRO B CA 1
ATOM 2328 C C . PRO B 1 84 ? -3.502 -28.641 0.012 1 92.44 84 PRO B C 1
ATOM 2330 O O . PRO B 1 84 ? -2.51 -28.922 -0.669 1 92.44 84 PRO B O 1
ATOM 2333 N N . ARG B 1 85 ? -4.695 -28.516 -0.484 1 94.44 85 ARG B N 1
ATOM 2334 C CA . ARG B 1 85 ? -4.965 -28.531 -1.918 1 94.44 85 ARG B CA 1
ATOM 2335 C C . ARG B 1 85 ? -5.805 -27.328 -2.342 1 94.44 85 ARG B C 1
ATOM 2337 O O . ARG B 1 85 ? -6.727 -26.938 -1.63 1 94.44 85 ARG B O 1
ATOM 2344 N N . CYS B 1 86 ? -5.469 -26.828 -3.449 1 96 86 CYS B N 1
ATOM 2345 C CA . CYS B 1 86 ? -6.16 -25.625 -3.879 1 96 86 CYS B CA 1
ATOM 2346 C C . CYS B 1 86 ? -7.5 -25.953 -4.523 1 96 86 CYS B C 1
ATOM 2348 O O . CYS B 1 86 ? -7.762 -27.125 -4.852 1 96 86 CYS B O 1
ATOM 2350 N N . ALA B 1 87 ? -8.344 -24.953 -4.699 1 93.62 87 ALA B N 1
ATOM 2351 C CA . ALA B 1 87 ? -9.688 -25.125 -5.242 1 93.62 87 ALA B CA 1
ATOM 2352 C C . ALA B 1 87 ? -9.641 -25.688 -6.66 1 93.62 87 ALA B C 1
ATOM 2354 O O . ALA B 1 87 ? -10.523 -26.438 -7.066 1 93.62 87 ALA B O 1
ATOM 2355 N N . ILE B 1 88 ? -8.602 -25.344 -7.414 1 95.25 88 ILE B N 1
ATOM 2356 C CA . ILE B 1 88 ? -8.469 -25.797 -8.797 1 95.25 88 ILE B CA 1
ATOM 2357 C C . ILE B 1 88 ? -8.18 -27.297 -8.812 1 95.25 88 ILE B C 1
ATOM 2359 O O . ILE B 1 88 ? -8.82 -28.047 -9.555 1 95.25 88 ILE B O 1
ATOM 2363 N N . CYS B 1 89 ? -7.281 -27.766 -8.008 1 95.88 89 CYS B N 1
ATOM 2364 C CA . CYS B 1 89 ? -6.922 -29.188 -7.945 1 95.88 89 CYS B CA 1
ATOM 2365 C C . CYS B 1 89 ? -8.062 -30.016 -7.355 1 95.88 89 CYS B C 1
ATOM 2367 O O . CYS B 1 89 ? -8.227 -31.188 -7.699 1 95.88 89 CYS B O 1
ATOM 2369 N N . LEU B 1 90 ? -8.875 -29.391 -6.566 1 94.56 90 LEU B N 1
ATOM 2370 C CA . LEU B 1 90 ? -9.953 -30.109 -5.902 1 94.56 90 LEU B CA 1
ATOM 2371 C C . LEU B 1 90 ? -11.195 -30.188 -6.793 1 94.56 90 LEU B C 1
ATOM 2373 O O . LEU B 1 90 ? -12.117 -30.953 -6.523 1 94.56 90 LEU B O 1
ATOM 2377 N N . ASP B 1 91 ? -11.258 -29.406 -7.785 1 95.31 91 ASP B N 1
ATOM 2378 C CA . ASP B 1 91 ? -12.438 -29.328 -8.648 1 95.31 91 ASP B CA 1
ATOM 2379 C C . ASP B 1 91 ? -12.492 -30.531 -9.602 1 95.31 91 ASP B C 1
ATOM 2381 O O . ASP B 1 91 ? -11.719 -30.594 -10.562 1 95.31 91 ASP B O 1
ATOM 2385 N N . PRO B 1 92 ? -13.453 -31.344 -9.406 1 95.19 92 PRO B N 1
ATOM 2386 C CA . PRO B 1 92 ? -13.523 -32.531 -10.25 1 95.19 92 PRO B CA 1
ATOM 2387 C C . PRO B 1 92 ? -14.008 -32.25 -11.664 1 95.19 92 PRO B C 1
ATOM 2389 O O . PRO B 1 92 ? -13.898 -33.094 -12.555 1 95.19 92 PRO B O 1
ATOM 2392 N N . ALA B 1 93 ? -14.508 -31.078 -11.867 1 95.69 93 ALA B N 1
ATOM 2393 C CA . ALA B 1 93 ? -15.031 -30.703 -13.18 1 95.69 93 ALA B CA 1
ATOM 2394 C C . ALA B 1 93 ? -13.906 -30.297 -14.125 1 95.69 93 ALA B C 1
ATOM 2396 O O . ALA B 1 93 ? -14.109 -30.188 -15.336 1 95.69 93 ALA B O 1
ATOM 2397 N N . ARG B 1 94 ? -12.75 -30.141 -13.594 1 95.69 94 ARG B N 1
ATOM 2398 C CA . ARG B 1 94 ? -11.617 -29.703 -14.406 1 95.69 94 ARG B CA 1
ATOM 2399 C C . ARG B 1 94 ? -11.094 -30.859 -15.258 1 95.69 94 ARG B C 1
ATOM 2401 O O . ARG B 1 94 ? -11.164 -32.031 -14.852 1 95.69 94 ARG B O 1
ATOM 2408 N N . ASP B 1 95 ? -10.609 -30.531 -16.422 1 95.62 95 ASP B N 1
ATOM 2409 C CA . ASP B 1 95 ? -9.969 -31.5 -17.297 1 95.62 95 ASP B CA 1
ATOM 2410 C C . ASP B 1 95 ? -8.609 -31.922 -16.75 1 95.62 95 ASP B C 1
ATOM 2412 O O . ASP B 1 95 ? -7.648 -31.156 -16.797 1 95.62 95 ASP B O 1
ATOM 2416 N N . SER B 1 96 ? -8.508 -33.125 -16.281 1 95.06 96 SER B N 1
ATOM 2417 C CA . SER B 1 96 ? -7.289 -33.594 -15.633 1 95.06 96 SER B CA 1
ATOM 2418 C C . SER B 1 96 ? -6.262 -34.062 -16.656 1 95.06 96 SER B C 1
ATOM 2420 O O . SER B 1 96 ? -5.137 -34.406 -16.297 1 95.06 96 SER B O 1
ATOM 2422 N N . THR B 1 97 ? -6.625 -34.031 -17.922 1 96.56 97 THR B N 1
ATOM 2423 C CA . THR B 1 97 ? -5.742 -34.594 -18.938 1 96.56 97 THR B CA 1
ATOM 2424 C C . THR B 1 97 ? -4.762 -33.531 -19.438 1 96.56 97 THR B C 1
ATOM 2426 O O . THR B 1 97 ? -3.777 -33.844 -20.109 1 96.56 97 THR B O 1
ATOM 2429 N N . ILE B 1 98 ? -5.008 -32.25 -19.203 1 95.81 98 ILE B N 1
ATOM 2430 C CA . ILE B 1 98 ? -4.164 -31.172 -19.703 1 95.81 98 ILE B CA 1
ATOM 2431 C C . ILE B 1 98 ? -3.604 -30.375 -18.516 1 95.81 98 ILE B C 1
ATOM 2433 O O . ILE B 1 98 ? -4.344 -29.984 -17.609 1 95.81 98 ILE B O 1
ATOM 2437 N N . LEU B 1 99 ? -2.311 -30.203 -18.609 1 97.06 99 LEU B N 1
ATOM 2438 C CA . LEU B 1 99 ? -1.599 -29.5 -17.547 1 97.06 99 LEU B CA 1
ATOM 2439 C C . LEU B 1 99 ? -0.842 -28.297 -18.125 1 97.06 99 LEU B C 1
ATOM 2441 O O . LEU B 1 99 ? -0.062 -28.453 -19.062 1 97.06 99 LEU B O 1
ATOM 2445 N N . ILE B 1 100 ? -1.086 -27.109 -17.562 1 95.56 100 ILE B N 1
ATOM 2446 C CA . ILE B 1 100 ? -0.302 -25.938 -17.922 1 95.56 100 ILE B CA 1
ATOM 2447 C C . ILE B 1 100 ? 0.786 -25.688 -16.891 1 95.56 100 ILE B C 1
ATOM 2449 O O . ILE B 1 100 ? 0.503 -25.641 -15.688 1 95.56 100 ILE B O 1
ATOM 2453 N N . VAL B 1 101 ? 1.972 -25.547 -17.359 1 97.25 101 VAL B N 1
ATOM 2454 C CA . VAL B 1 101 ? 3.104 -25.281 -16.484 1 97.25 101 VAL B CA 1
ATOM 2455 C C . VAL B 1 101 ? 3.477 -23.797 -16.562 1 97.25 101 VAL B C 1
ATOM 2457 O O . VAL B 1 101 ? 3.709 -23.266 -17.641 1 97.25 101 VAL B O 1
ATOM 2460 N N . VAL B 1 102 ? 3.479 -23.188 -15.383 1 95.75 102 VAL B N 1
ATOM 2461 C CA . VAL B 1 102 ? 3.771 -21.75 -15.32 1 95.75 102 VAL B CA 1
ATOM 2462 C C . VAL B 1 102 ? 4.949 -21.516 -14.375 1 95.75 102 VAL B C 1
ATOM 2464 O O . VAL B 1 102 ? 5.258 -22.344 -13.531 1 95.75 102 VAL B O 1
ATOM 2467 N N . GLU B 1 103 ? 5.559 -20.297 -14.484 1 95.25 103 GLU B N 1
ATOM 2468 C CA . GLU B 1 103 ? 6.707 -19.938 -13.656 1 95.25 103 GLU B CA 1
ATOM 2469 C C . GLU B 1 103 ? 6.273 -19.531 -12.25 1 95.25 103 GLU B C 1
ATOM 2471 O O . GLU B 1 103 ? 7.016 -19.734 -11.289 1 95.25 103 GLU B O 1
ATOM 2476 N N . ASP B 1 104 ? 5.059 -18.922 -12.156 1 93.81 104 ASP B N 1
ATOM 2477 C CA . ASP B 1 104 ? 4.672 -18.359 -10.867 1 93.81 104 ASP B CA 1
ATOM 2478 C C . ASP B 1 104 ? 3.152 -18.328 -10.711 1 93.81 104 ASP B C 1
ATOM 2480 O O . ASP B 1 104 ? 2.422 -18.578 -11.672 1 93.81 104 ASP B O 1
ATOM 2484 N N . ILE B 1 105 ? 2.713 -18.047 -9.5 1 94.75 105 ILE B N 1
ATOM 2485 C CA . ILE B 1 105 ? 1.302 -18.078 -9.133 1 94.75 105 ILE B CA 1
ATOM 2486 C C . ILE B 1 105 ? 0.556 -16.953 -9.844 1 94.75 105 ILE B C 1
ATOM 2488 O O . ILE B 1 105 ? -0.608 -17.125 -10.219 1 94.75 105 ILE B O 1
ATOM 2492 N N . GLN B 1 106 ? 1.201 -15.836 -9.977 1 91.12 106 GLN B N 1
ATOM 2493 C CA . GLN B 1 106 ? 0.561 -14.711 -10.656 1 91.12 106 GLN B CA 1
ATOM 2494 C C . GLN B 1 106 ? 0.153 -15.086 -12.078 1 91.12 106 GLN B C 1
ATOM 2496 O O . GLN B 1 106 ? -0.935 -14.727 -12.531 1 91.12 106 GLN B O 1
ATOM 2501 N N . THR B 1 107 ? 0.985 -15.773 -12.805 1 88.5 107 THR B N 1
ATOM 2502 C CA . THR B 1 107 ? 0.677 -16.219 -14.156 1 88.5 107 THR B CA 1
ATOM 2503 C C . THR B 1 107 ? -0.499 -17.203 -14.148 1 88.5 107 THR B C 1
ATOM 2505 O O . THR B 1 107 ? -1.379 -17.125 -15.008 1 88.5 107 THR B O 1
ATOM 2508 N N . LEU B 1 108 ? -0.451 -18.078 -13.195 1 93.44 108 LEU B N 1
ATOM 2509 C CA . LEU B 1 108 ? -1.567 -19.016 -13.047 1 93.44 108 LEU B CA 1
ATOM 2510 C C . LEU B 1 108 ? -2.891 -18.25 -12.961 1 93.44 108 LEU B C 1
ATOM 2512 O O . LEU B 1 108 ? -3.816 -18.531 -13.727 1 93.44 108 LEU B O 1
ATOM 2516 N N . TYR B 1 109 ? -2.936 -17.281 -12.078 1 91 109 TYR B N 1
ATOM 2517 C CA . TYR B 1 109 ? -4.195 -16.578 -11.852 1 91 109 TYR B CA 1
ATOM 2518 C C . TYR B 1 109 ? -4.551 -15.695 -13.039 1 91 109 TYR B C 1
ATOM 2520 O O . TYR B 1 109 ? -5.73 -15.492 -13.336 1 91 109 TYR B O 1
ATOM 2528 N N . SER B 1 110 ? -3.58 -15.203 -13.711 1 85.69 110 SER B N 1
ATOM 2529 C CA . SER B 1 110 ? -3.863 -14.438 -14.922 1 85.69 110 SER B CA 1
ATOM 2530 C C . SER B 1 110 ? -4.57 -15.297 -15.961 1 85.69 110 SER B C 1
ATOM 2532 O O . SER B 1 110 ? -5.5 -14.836 -16.625 1 85.69 110 SER B O 1
ATOM 2534 N N . ILE B 1 111 ? -4.156 -16.484 -16.141 1 87 111 ILE B N 1
ATOM 2535 C CA . ILE B 1 111 ? -4.777 -17.406 -17.078 1 87 111 ILE B CA 1
ATOM 2536 C C . ILE B 1 111 ? -6.148 -17.844 -16.562 1 87 111 ILE B C 1
ATOM 2538 O O . ILE B 1 111 ? -7.129 -17.828 -17.312 1 87 111 ILE B O 1
ATOM 2542 N N . GLU B 1 112 ? -6.219 -18.156 -15.273 1 89.62 112 GLU B N 1
ATOM 2543 C CA . GLU B 1 112 ? -7.457 -18.625 -14.672 1 89.62 112 GLU B CA 1
ATOM 2544 C C . GLU B 1 112 ? -8.562 -17.578 -14.758 1 89.62 112 GLU B C 1
ATOM 2546 O O . GLU B 1 112 ? -9.719 -17.906 -15.016 1 89.62 112 GLU B O 1
ATOM 2551 N N . LYS B 1 113 ? -8.156 -16.375 -14.484 1 83.25 113 LYS B N 1
ATOM 2552 C CA . LYS B 1 113 ? -9.117 -15.281 -14.484 1 83.25 113 LYS B CA 1
ATOM 2553 C C . LYS B 1 113 ? -9.773 -15.125 -15.852 1 83.25 113 LYS B C 1
ATOM 2555 O O . LYS B 1 113 ? -10.914 -14.656 -15.945 1 83.25 113 LYS B O 1
ATOM 2560 N N . SER B 1 114 ? -9.062 -15.492 -16.859 1 80 114 SER B N 1
ATOM 2561 C CA . SER B 1 114 ? -9.625 -15.391 -18.203 1 80 114 SER B CA 1
ATOM 2562 C C . SER B 1 114 ? -10.812 -16.328 -18.375 1 80 114 SER B C 1
ATOM 2564 O O . SER B 1 114 ? -11.656 -16.125 -19.25 1 80 114 SER B O 1
ATOM 2566 N N . GLY B 1 115 ? -10.898 -17.375 -17.641 1 84 115 GLY B N 1
ATOM 2567 C CA . GLY B 1 115 ? -11.992 -18.328 -17.703 1 84 115 GLY B CA 1
ATOM 2568 C C . GLY B 1 115 ? -11.922 -19.234 -18.922 1 84 115 GLY B C 1
ATOM 2569 O O . GLY B 1 115 ? -12.836 -20.016 -19.156 1 84 115 GLY B O 1
ATOM 2570 N N . GLU B 1 116 ? -10.852 -19.219 -19.641 1 80.81 116 GLU B N 1
ATOM 2571 C CA . GLU B 1 116 ? -10.766 -19.922 -20.922 1 80.81 116 GLU B CA 1
ATOM 2572 C C . GLU B 1 116 ? -10.156 -21.312 -20.75 1 80.81 116 GLU B C 1
ATOM 2574 O O . GLU B 1 116 ? -10.352 -22.188 -21.594 1 80.81 116 GLU B O 1
ATOM 2579 N N . PHE B 1 117 ? -9.414 -21.469 -19.781 1 88.38 117 PHE B N 1
ATOM 2580 C CA . PHE B 1 117 ? -8.734 -22.75 -19.562 1 88.38 117 PHE B CA 1
ATOM 2581 C C . PHE B 1 117 ? -9.422 -23.531 -18.453 1 88.38 117 PHE B C 1
ATOM 2583 O O . PHE B 1 117 ? -9.688 -23 -17.375 1 88.38 117 PHE B O 1
ATOM 2590 N N . ARG B 1 118 ? -9.68 -24.812 -18.688 1 92.19 118 ARG B N 1
ATOM 2591 C CA . ARG B 1 118 ? -10.398 -25.641 -17.719 1 92.19 118 ARG B CA 1
ATOM 2592 C C . ARG B 1 118 ? -9.547 -26.812 -17.281 1 92.19 118 ARG B C 1
ATOM 2594 O O . ARG B 1 118 ? -10.07 -27.797 -16.75 1 92.19 118 ARG B O 1
ATOM 2601 N N . GLY B 1 119 ? -8.305 -26.812 -17.609 1 95.81 119 GLY B N 1
ATOM 2602 C CA . GLY B 1 119 ? -7.398 -27.844 -17.141 1 95.81 119 GLY B CA 1
ATOM 2603 C C . GLY B 1 119 ? -6.785 -27.531 -15.789 1 95.81 119 GLY B C 1
ATOM 2604 O O . GLY B 1 119 ? -7.414 -26.906 -14.938 1 95.81 119 GLY B O 1
ATOM 2605 N N . ARG B 1 120 ? -5.633 -28.125 -15.57 1 97.25 120 ARG B N 1
ATOM 2606 C CA . ARG B 1 120 ? -4.949 -27.953 -14.289 1 97.25 120 ARG B CA 1
ATOM 2607 C C . ARG B 1 120 ? -3.596 -27.281 -14.484 1 97.25 120 ARG B C 1
ATOM 2609 O O . ARG B 1 120 ? -3.168 -27.047 -15.617 1 97.25 120 ARG B O 1
ATOM 2616 N N . TYR B 1 121 ? -2.979 -26.922 -13.352 1 97.5 121 TYR B N 1
ATOM 2617 C CA . TYR B 1 121 ? -1.745 -26.141 -13.438 1 97.5 121 TYR B CA 1
ATOM 2618 C C . TYR B 1 121 ? -0.624 -26.828 -12.656 1 97.5 121 TYR B C 1
ATOM 2620 O O . TYR B 1 121 ? -0.877 -27.719 -11.844 1 97.5 121 TYR B O 1
ATOM 2628 N N . HIS B 1 122 ? 0.537 -26.422 -12.961 1 98.56 122 HIS B N 1
ATOM 2629 C CA . HIS B 1 122 ? 1.719 -26.672 -12.148 1 98.56 122 HIS B CA 1
ATOM 2630 C C . HIS B 1 122 ? 2.625 -25.453 -12.094 1 98.56 122 HIS B C 1
ATOM 2632 O O . HIS B 1 122 ? 3.033 -24.938 -13.133 1 98.56 122 HIS B O 1
ATOM 2638 N N . VAL B 1 123 ? 2.893 -25.031 -10.891 1 98.19 123 VAL B N 1
ATOM 2639 C CA . VAL B 1 123 ? 3.721 -23.844 -10.711 1 98.19 123 VAL B CA 1
ATOM 2640 C C . VAL B 1 123 ? 5.16 -24.25 -10.414 1 98.19 123 VAL B C 1
ATOM 2642 O O . VAL B 1 123 ? 5.418 -24.969 -9.445 1 98.19 123 VAL B O 1
ATOM 2645 N N . LEU B 1 124 ? 6.074 -23.781 -11.203 1 98.38 124 LEU B N 1
ATOM 2646 C CA . LEU B 1 124 ? 7.48 -24.141 -11.078 1 98.38 124 LEU B CA 1
ATOM 2647 C C . LEU B 1 124 ? 8.148 -23.375 -9.945 1 98.38 124 LEU B C 1
ATOM 2649 O O . LEU B 1 124 ? 9.188 -23.781 -9.43 1 98.38 124 LEU B O 1
ATOM 2653 N N . GLU B 1 125 ? 7.617 -22.234 -9.57 1 96.62 125 GLU B N 1
ATOM 2654 C CA . GLU B 1 125 ? 8.164 -21.312 -8.578 1 96.62 125 GLU B CA 1
ATOM 2655 C C . GLU B 1 125 ? 9.469 -20.703 -9.062 1 96.62 125 GLU B C 1
ATOM 2657 O O . GLU B 1 125 ? 10.438 -20.609 -8.305 1 96.62 125 GLU B O 1
ATOM 2662 N N . GLY B 1 126 ? 9.422 -20.391 -10.352 1 96.06 126 GLY B N 1
ATOM 2663 C CA . GLY B 1 126 ? 10.57 -19.75 -10.969 1 96.06 126 GLY B CA 1
ATOM 2664 C C . GLY B 1 126 ? 10.875 -20.281 -12.359 1 96.06 126 GLY B C 1
ATOM 2665 O O . GLY B 1 126 ? 10.016 -20.875 -13.008 1 96.06 126 GLY B O 1
ATOM 2666 N N . ARG B 1 127 ? 12.039 -19.922 -12.828 1 96.75 127 ARG B N 1
ATOM 2667 C CA . ARG B 1 127 ? 12.562 -20.375 -14.109 1 96.75 127 ARG B CA 1
ATOM 2668 C C . ARG B 1 127 ? 14.078 -20.547 -14.055 1 96.75 127 ARG B C 1
ATOM 2670 O O . ARG B 1 127 ? 14.734 -20 -13.172 1 96.75 127 ARG B O 1
ATOM 2677 N N . LEU B 1 128 ? 14.586 -21.344 -15.008 1 97.12 128 LEU B N 1
ATOM 2678 C CA . LEU B 1 128 ? 16.031 -21.484 -15.102 1 97.12 128 LEU B CA 1
ATOM 2679 C C . LEU B 1 128 ? 16.688 -20.141 -15.398 1 97.12 128 LEU B C 1
ATOM 2681 O O . LEU B 1 128 ? 16.172 -19.359 -16.188 1 97.12 128 LEU B O 1
ATOM 2685 N N . SER B 1 129 ? 17.75 -19.859 -14.68 1 96.56 129 SER B N 1
ATOM 2686 C CA . SER B 1 129 ? 18.531 -18.641 -14.914 1 96.56 129 SER B CA 1
ATOM 2687 C C . SER B 1 129 ? 20 -18.844 -14.578 1 96.56 129 SER B C 1
ATOM 2689 O O . SER B 1 129 ? 20.406 -18.703 -13.422 1 96.56 129 SER B O 1
ATOM 2691 N N . PRO B 1 130 ? 20.797 -19.047 -15.578 1 93.81 130 PRO B N 1
ATOM 2692 C CA . PRO B 1 130 ? 22.219 -19.203 -15.312 1 93.81 130 PRO B CA 1
ATOM 2693 C C . PRO B 1 130 ? 22.844 -17.984 -14.633 1 93.81 130 PRO B C 1
ATOM 2695 O O . PRO B 1 130 ? 23.625 -18.125 -13.688 1 93.81 130 PRO B O 1
ATOM 2698 N N . LEU B 1 131 ? 22.484 -16.828 -15.102 1 94.06 131 LEU B N 1
ATOM 2699 C CA . LEU B 1 131 ? 23.031 -15.594 -14.578 1 94.06 131 LEU B CA 1
ATOM 2700 C C . LEU B 1 131 ? 22.703 -15.43 -13.102 1 94.06 131 LEU B C 1
ATOM 2702 O O . LEU B 1 131 ? 23.516 -14.906 -12.328 1 94.06 131 LEU B O 1
ATOM 2706 N N . GLU B 1 132 ? 21.5 -15.906 -12.773 1 93.81 132 GLU B N 1
ATOM 2707 C CA . GLU B 1 132 ? 21.078 -15.797 -11.375 1 93.81 132 GLU B CA 1
ATOM 2708 C C . GLU B 1 132 ? 21.391 -17.078 -10.609 1 93.81 132 GLU B C 1
ATOM 2710 O O . GLU B 1 132 ? 21.062 -17.188 -9.422 1 93.81 132 GLU B O 1
ATOM 2715 N N . GLY B 1 133 ? 21.953 -17.969 -11.164 1 95.25 133 GLY B N 1
ATOM 2716 C CA . GLY B 1 133 ? 22.344 -19.219 -10.531 1 95.25 133 GLY B CA 1
ATOM 2717 C C . GLY B 1 133 ? 21.156 -20.109 -10.211 1 95.25 133 GLY B C 1
ATOM 2718 O O . GLY B 1 133 ? 21.219 -20.906 -9.273 1 95.25 133 GLY B O 1
ATOM 2719 N N . ILE B 1 134 ? 20.094 -20.016 -10.906 1 96.88 134 ILE B N 1
ATOM 2720 C CA . ILE B 1 134 ? 18.906 -20.828 -10.648 1 96.88 134 ILE B CA 1
ATOM 2721 C C . ILE B 1 134 ? 18.969 -22.109 -11.477 1 96.88 134 ILE B C 1
ATOM 2723 O O . ILE B 1 134 ? 18.891 -22.062 -12.711 1 96.88 134 ILE B O 1
ATOM 2727 N N . ALA B 1 135 ? 19.016 -23.219 -10.781 1 96.69 135 ALA B N 1
ATOM 2728 C CA . ALA B 1 135 ? 19.125 -24.531 -11.406 1 96.69 135 ALA B CA 1
ATOM 2729 C C . ALA B 1 135 ? 17.812 -25.297 -11.289 1 96.69 135 ALA B C 1
ATOM 2731 O O . ALA B 1 135 ? 16.906 -24.891 -10.562 1 96.69 135 ALA B O 1
ATOM 2732 N N . PRO B 1 136 ? 17.656 -26.375 -12.094 1 95.75 136 PRO B N 1
ATOM 2733 C CA . PRO B 1 136 ? 16.406 -27.141 -12.102 1 95.75 136 PRO B CA 1
ATOM 2734 C C . PRO B 1 136 ? 16 -27.625 -10.703 1 95.75 136 PRO B C 1
ATOM 2736 O O . PRO B 1 136 ? 14.812 -27.641 -10.383 1 95.75 136 PRO B O 1
ATOM 2739 N N . GLU B 1 137 ? 16.984 -27.953 -9.867 1 96.12 137 GLU B N 1
ATOM 2740 C CA . GLU B 1 137 ? 16.703 -28.484 -8.539 1 96.12 137 GLU B CA 1
ATOM 2741 C C . GLU B 1 137 ? 16.109 -27.422 -7.629 1 96.12 137 GLU B C 1
ATOM 2743 O O . GLU B 1 137 ? 15.547 -27.75 -6.574 1 96.12 137 GLU B O 1
ATOM 2748 N N . MET B 1 138 ? 16.281 -26.203 -8.062 1 96.12 138 MET B N 1
ATOM 2749 C CA . MET B 1 138 ? 15.742 -25.094 -7.289 1 96.12 138 MET B CA 1
ATOM 2750 C C . MET B 1 138 ? 14.305 -24.781 -7.695 1 96.12 138 MET B C 1
ATOM 2752 O O . MET B 1 138 ? 13.672 -23.891 -7.129 1 96.12 138 MET B O 1
ATOM 2756 N N . LEU B 1 139 ? 13.805 -25.531 -8.648 1 97.81 139 LEU B N 1
ATOM 2757 C CA . LEU B 1 139 ? 12.438 -25.406 -9.133 1 97.81 139 LEU B CA 1
ATOM 2758 C C . LEU B 1 139 ? 11.602 -26.609 -8.727 1 97.81 139 LEU B C 1
ATOM 2760 O O . LEU B 1 139 ? 12.078 -27.484 -8 1 97.81 139 LEU B O 1
ATOM 2764 N N . ARG B 1 140 ? 10.422 -26.656 -9.102 1 98.12 140 ARG B N 1
ATOM 2765 C CA . ARG B 1 140 ? 9.539 -27.766 -8.734 1 98.12 140 ARG B CA 1
ATOM 2766 C C . ARG B 1 140 ? 9.359 -28.734 -9.898 1 98.12 140 ARG B C 1
ATOM 2768 O O . ARG B 1 140 ? 8.234 -29.109 -10.227 1 98.12 140 ARG B O 1
ATOM 2775 N N . VAL B 1 141 ? 10.484 -29.016 -10.523 1 98.19 141 VAL B N 1
ATOM 2776 C CA . VAL B 1 141 ? 10.492 -29.922 -11.672 1 98.19 141 VAL B CA 1
ATOM 2777 C C . VAL B 1 141 ? 10.258 -31.344 -11.203 1 98.19 141 VAL B C 1
ATOM 2779 O O . VAL B 1 141 ? 9.539 -32.125 -11.859 1 98.19 141 VAL B O 1
ATOM 2782 N N . ARG B 1 142 ? 10.891 -31.688 -10.102 1 97.38 142 ARG B N 1
ATOM 2783 C CA . ARG B 1 142 ? 10.711 -33.031 -9.57 1 97.38 142 ARG B CA 1
ATOM 2784 C C . ARG B 1 142 ? 9.242 -33.312 -9.281 1 97.38 142 ARG B C 1
ATOM 2786 O O . ARG B 1 142 ? 8.734 -34.406 -9.617 1 97.38 142 ARG B O 1
ATOM 2793 N N . GLU B 1 143 ? 8.641 -32.375 -8.641 1 97.56 143 GLU B N 1
ATOM 2794 C CA . GLU B 1 143 ? 7.223 -32.5 -8.328 1 97.56 143 GLU B CA 1
ATOM 2795 C C . GLU B 1 143 ? 6.387 -32.625 -9.602 1 97.56 143 GLU B C 1
ATOM 2797 O O . GLU B 1 143 ? 5.402 -33.375 -9.641 1 97.56 143 GLU B O 1
ATOM 2802 N N . LEU B 1 144 ? 6.77 -31.859 -10.594 1 98.25 144 LEU B N 1
ATOM 2803 C CA . LEU B 1 144 ? 6.094 -31.938 -11.883 1 98.25 144 LEU B CA 1
ATOM 2804 C C . LEU B 1 144 ? 6.207 -33.344 -12.469 1 98.25 144 LEU B C 1
ATOM 2806 O O . LEU B 1 144 ? 5.203 -33.938 -12.875 1 98.25 144 LEU B O 1
ATOM 2810 N N . LEU B 1 145 ? 7.402 -33.875 -12.469 1 97.69 145 LEU B N 1
ATOM 2811 C CA . LEU B 1 145 ? 7.633 -35.188 -13.055 1 97.69 145 LEU B CA 1
ATOM 2812 C C . LEU B 1 145 ? 6.867 -36.25 -12.289 1 97.69 145 LEU B C 1
ATOM 2814 O O . LEU B 1 145 ? 6.332 -37.188 -12.898 1 97.69 145 LEU B O 1
ATOM 2818 N N . GLN B 1 146 ? 6.84 -36.125 -11.039 1 97.19 146 GLN B N 1
ATOM 2819 C CA . GLN B 1 146 ? 6.059 -37.031 -10.234 1 97.19 146 GLN B CA 1
ATOM 2820 C C . GLN B 1 146 ? 4.582 -37 -10.617 1 97.19 146 GLN B C 1
ATOM 2822 O O . GLN B 1 146 ? 3.934 -38.031 -10.734 1 97.19 146 GLN B O 1
ATOM 2827 N N . ARG B 1 147 ? 4.102 -35.844 -10.781 1 96.69 147 ARG B N 1
ATOM 2828 C CA . ARG B 1 147 ? 2.707 -35.656 -11.172 1 96.69 147 ARG B CA 1
ATOM 2829 C C . ARG B 1 147 ? 2.426 -36.281 -12.531 1 96.69 147 ARG B C 1
ATOM 2831 O O . ARG B 1 147 ? 1.331 -36.781 -12.766 1 96.69 147 ARG B O 1
ATOM 2838 N N . LEU B 1 148 ? 3.383 -36.281 -13.383 1 97.31 148 LEU B N 1
ATOM 2839 C CA . LEU B 1 148 ? 3.209 -36.75 -14.75 1 97.31 148 LEU B CA 1
ATOM 2840 C C . LEU B 1 148 ? 3.217 -38.281 -14.82 1 97.31 148 LEU B C 1
ATOM 2842 O O . LEU B 1 148 ? 2.963 -38.875 -15.875 1 97.31 148 LEU B O 1
ATOM 2846 N N . GLU B 1 149 ? 3.49 -38.875 -13.656 1 95.62 149 GLU B N 1
ATOM 2847 C CA . GLU B 1 149 ? 3.357 -40.312 -13.594 1 95.62 149 GLU B CA 1
ATOM 2848 C C . GLU B 1 149 ? 1.897 -40.75 -13.727 1 95.62 149 GLU B C 1
ATOM 2850 O O . GLU B 1 149 ? 1.608 -41.906 -14.008 1 95.62 149 GLU B O 1
ATOM 2855 N N . ASN B 1 150 ? 1.053 -39.844 -13.383 1 94.12 150 ASN B N 1
ATOM 2856 C CA . ASN B 1 150 ? -0.367 -40.062 -13.617 1 94.12 150 ASN B CA 1
ATOM 2857 C C . ASN B 1 150 ? -0.668 -40.312 -15.094 1 94.12 150 ASN B C 1
ATOM 2859 O O . ASN B 1 150 ? -0.512 -39.375 -15.906 1 94.12 150 ASN B O 1
ATOM 2863 N N . PRO B 1 151 ? -1.208 -41.406 -15.461 1 93.38 151 PRO B N 1
ATOM 2864 C CA . PRO B 1 151 ? -1.409 -41.75 -16.875 1 93.38 151 PRO B CA 1
ATOM 2865 C C . PRO B 1 151 ? -2.545 -40.938 -17.5 1 93.38 151 PRO B C 1
ATOM 2867 O O . PRO B 1 151 ? -2.689 -40.938 -18.734 1 93.38 151 PRO B O 1
ATOM 2870 N N . ASP B 1 152 ? -3.307 -40.281 -16.703 1 94.38 152 ASP B N 1
ATOM 2871 C CA . ASP B 1 152 ? -4.434 -39.531 -17.234 1 94.38 152 ASP B CA 1
ATOM 2872 C C . ASP B 1 152 ? -3.953 -38.281 -17.953 1 94.38 152 ASP B C 1
ATOM 2874 O O . ASP B 1 152 ? -4.664 -37.719 -18.797 1 94.38 152 ASP B O 1
ATOM 2878 N N . ILE B 1 153 ? -2.801 -37.781 -17.625 1 96.56 153 ILE B N 1
ATOM 2879 C CA . ILE B 1 153 ? -2.283 -36.562 -18.234 1 96.56 153 ILE B CA 1
ATOM 2880 C C . ILE B 1 153 ? -1.802 -36.844 -19.656 1 96.56 153 ILE B C 1
ATOM 2882 O O . ILE B 1 153 ? -0.92 -37.688 -19.859 1 96.56 153 ILE B O 1
ATOM 2886 N N . ARG B 1 154 ? -2.324 -36.125 -20.578 1 96.31 154 ARG B N 1
ATOM 2887 C CA . ARG B 1 154 ? -2.047 -36.406 -21.984 1 96.31 154 ARG B CA 1
ATOM 2888 C C . ARG B 1 154 ? -1.26 -35.25 -22.625 1 96.31 154 ARG B C 1
ATOM 2890 O O . ARG B 1 154 ? -0.592 -35.438 -23.641 1 96.31 154 ARG B O 1
ATOM 2897 N N . GLU B 1 155 ? -1.392 -34.094 -22.047 1 95.56 155 GLU B N 1
ATOM 2898 C CA . GLU B 1 155 ? -0.731 -32.938 -22.625 1 95.56 155 GLU B CA 1
ATOM 2899 C C . GLU B 1 155 ? -0.203 -32 -21.547 1 95.56 155 GLU B C 1
ATOM 2901 O O . GLU B 1 155 ? -0.881 -31.75 -20.547 1 95.56 155 GLU B O 1
ATOM 2906 N N . VAL B 1 156 ? 1.013 -31.562 -21.812 1 96.19 156 VAL B N 1
ATOM 2907 C CA . VAL B 1 156 ? 1.614 -30.516 -20.984 1 96.19 156 VAL B CA 1
ATOM 2908 C C . VAL B 1 156 ? 1.841 -29.266 -21.828 1 96.19 156 VAL B C 1
ATOM 2910 O O . VAL B 1 156 ? 2.529 -29.312 -22.859 1 96.19 156 VAL B O 1
ATOM 2913 N N . VAL B 1 157 ? 1.229 -28.188 -21.422 1 93.12 157 VAL B N 1
ATOM 2914 C CA . VAL B 1 157 ? 1.399 -26.906 -22.094 1 93.12 157 VAL B CA 1
ATOM 2915 C C . VAL B 1 157 ? 2.398 -26.047 -21.328 1 93.12 157 VAL B C 1
ATOM 2917 O O . VAL B 1 157 ? 2.189 -25.75 -20.156 1 93.12 157 VAL B O 1
ATOM 2920 N N . LEU B 1 158 ? 3.457 -25.641 -22 1 94.12 158 LEU B N 1
ATOM 2921 C CA . LEU B 1 158 ? 4.484 -24.828 -21.375 1 94.12 158 LEU B CA 1
ATOM 2922 C C . LEU B 1 158 ? 4.18 -23.344 -21.547 1 94.12 158 LEU B C 1
ATOM 2924 O O . LEU B 1 158 ? 4.207 -22.812 -22.656 1 94.12 158 LEU B O 1
ATOM 2928 N N . ALA B 1 159 ? 3.938 -22.734 -20.375 1 92.25 159 ALA B N 1
ATOM 2929 C CA . ALA B 1 159 ? 3.582 -21.312 -20.391 1 92.25 159 ALA B CA 1
ATOM 2930 C C . ALA B 1 159 ? 4.625 -20.484 -19.641 1 92.25 159 ALA B C 1
ATOM 2932 O O . ALA B 1 159 ? 4.277 -19.594 -18.859 1 92.25 159 ALA B O 1
ATOM 2933 N N . THR B 1 160 ? 5.844 -20.812 -19.812 1 91.94 160 THR B N 1
ATOM 2934 C CA . THR B 1 160 ? 6.934 -20 -19.266 1 91.94 160 THR B CA 1
ATOM 2935 C C . THR B 1 160 ? 7.121 -18.719 -20.094 1 91.94 160 THR B C 1
ATOM 2937 O O . THR B 1 160 ? 6.668 -18.641 -21.234 1 91.94 160 THR B O 1
ATOM 2940 N N . SER B 1 161 ? 7.742 -17.75 -19.516 1 86.75 161 SER B N 1
ATOM 2941 C CA . SER B 1 161 ? 7.863 -16.422 -20.094 1 86.75 161 SER B CA 1
ATOM 2942 C C . SER B 1 161 ? 8.609 -16.453 -21.422 1 86.75 161 SER B C 1
ATOM 2944 O O . SER B 1 161 ? 9.445 -17.344 -21.641 1 86.75 161 SER B O 1
ATOM 2946 N N . PRO B 1 162 ? 8.242 -15.469 -22.281 1 84.5 162 PRO B N 1
ATOM 2947 C CA . PRO B 1 162 ? 8.922 -15.406 -23.578 1 84.5 162 PRO B CA 1
ATOM 2948 C C . PRO B 1 162 ? 10.289 -14.719 -23.5 1 84.5 162 PRO B C 1
ATOM 2950 O O . PRO B 1 162 ? 10.57 -13.797 -24.266 1 84.5 162 PRO B O 1
ATOM 2953 N N . THR B 1 163 ? 11.023 -14.945 -22.578 1 85.88 163 THR B N 1
ATOM 2954 C CA . THR B 1 163 ? 12.398 -14.5 -22.391 1 85.88 163 THR B CA 1
ATOM 2955 C C . THR B 1 163 ? 13.375 -15.648 -22.641 1 85.88 163 THR B C 1
ATOM 2957 O O . THR B 1 163 ? 12.961 -16.797 -22.812 1 85.88 163 THR B O 1
ATOM 2960 N N . THR B 1 164 ? 14.555 -15.266 -22.703 1 89.69 164 THR B N 1
ATOM 2961 C CA . THR B 1 164 ? 15.57 -16.281 -22.906 1 89.69 164 THR B CA 1
ATOM 2962 C C . THR B 1 164 ? 15.5 -17.359 -21.828 1 89.69 164 THR B C 1
ATOM 2964 O O . THR B 1 164 ? 15.523 -18.562 -22.125 1 89.69 164 THR B O 1
ATOM 2967 N N . ASP B 1 165 ? 15.445 -16.938 -20.594 1 93.75 165 ASP B N 1
ATOM 2968 C CA . ASP B 1 165 ? 15.367 -17.875 -19.469 1 93.75 165 ASP B CA 1
ATOM 2969 C C . ASP B 1 165 ? 14.094 -18.703 -19.547 1 93.75 165 ASP B C 1
ATOM 2971 O O . ASP B 1 165 ? 14.125 -19.906 -19.281 1 93.75 165 ASP B O 1
ATOM 2975 N N . GLY B 1 166 ? 12.992 -18.031 -19.844 1 92.38 166 GLY B N 1
ATOM 2976 C CA . GLY B 1 166 ? 11.734 -18.75 -19.969 1 92.38 166 GLY B CA 1
ATOM 2977 C C . GLY B 1 166 ? 11.75 -19.781 -21.094 1 92.38 166 GLY B C 1
ATOM 2978 O O . GLY B 1 166 ? 11.219 -20.875 -20.938 1 92.38 166 GLY B O 1
ATOM 2979 N N . GLU B 1 167 ? 12.344 -19.438 -22.172 1 88.94 167 GLU B N 1
ATOM 2980 C CA . GLU B 1 167 ? 12.477 -20.359 -23.297 1 88.94 167 GLU B CA 1
ATOM 2981 C C . GLU B 1 167 ? 13.391 -21.531 -22.938 1 88.94 167 GLU B C 1
ATOM 2983 O O . GLU B 1 167 ? 13.102 -22.672 -23.297 1 88.94 167 GLU B O 1
ATOM 2988 N N . ALA B 1 168 ? 14.453 -21.219 -22.328 1 93.31 168 ALA B N 1
ATOM 2989 C CA . ALA B 1 168 ? 15.359 -22.266 -21.875 1 93.31 168 ALA B CA 1
ATOM 2990 C C . ALA B 1 168 ? 14.656 -23.234 -20.938 1 93.31 168 ALA B C 1
ATOM 2992 O O . ALA B 1 168 ? 14.852 -24.453 -21.031 1 93.31 168 ALA B O 1
ATOM 2993 N N . THR B 1 169 ? 13.883 -22.688 -20.062 1 96.25 169 THR B N 1
ATOM 2994 C CA . THR B 1 169 ? 13.125 -23.516 -19.141 1 96.25 169 THR B CA 1
ATOM 2995 C C . THR B 1 169 ? 12.148 -24.422 -19.891 1 96.25 169 THR B C 1
ATOM 2997 O O . THR B 1 169 ? 12.039 -25.609 -19.594 1 96.25 169 THR B O 1
ATOM 3000 N N . ALA B 1 170 ? 11.461 -23.828 -20.859 1 93.75 170 ALA B N 1
ATOM 3001 C CA . ALA B 1 170 ? 10.508 -24.594 -21.672 1 93.75 170 ALA B CA 1
ATOM 3002 C C . ALA B 1 170 ? 11.203 -25.734 -22.406 1 93.75 170 ALA B C 1
ATOM 3004 O O . ALA B 1 170 ? 10.711 -26.859 -22.438 1 93.75 170 ALA B O 1
ATOM 3005 N N . LEU B 1 171 ? 12.281 -25.391 -22.969 1 94.25 171 LEU B N 1
ATOM 3006 C CA . LEU B 1 171 ? 13.039 -26.406 -23.703 1 94.25 171 LEU B CA 1
ATOM 3007 C C . LEU B 1 171 ? 13.5 -27.516 -22.781 1 94.25 171 LEU B C 1
ATOM 3009 O O . LEU B 1 171 ? 13.375 -28.703 -23.125 1 94.25 171 LEU B O 1
ATOM 3013 N N . TYR B 1 172 ? 14.055 -27.141 -21.656 1 96.88 172 TYR B N 1
ATOM 3014 C CA . TYR B 1 172 ? 14.492 -28.109 -20.672 1 96.88 172 TYR B CA 1
ATOM 3015 C C . TYR B 1 172 ? 13.359 -29.047 -20.281 1 96.88 172 TYR B C 1
ATOM 3017 O O . TYR B 1 172 ? 13.531 -30.266 -20.281 1 96.88 172 TYR B O 1
ATOM 3025 N N . LEU B 1 173 ? 12.211 -28.516 -19.969 1 98 173 LEU B N 1
ATOM 3026 C CA . LEU B 1 173 ? 11.055 -29.297 -19.562 1 98 173 LEU B CA 1
ATOM 3027 C C . LEU B 1 173 ? 10.57 -30.188 -20.703 1 98 173 LEU B C 1
ATOM 3029 O O . LEU B 1 173 ? 10.18 -31.344 -20.469 1 98 173 LEU B O 1
ATOM 3033 N N . SER B 1 174 ? 10.508 -29.625 -21.891 1 95.94 174 SER B N 1
ATOM 3034 C CA . SER B 1 174 ? 10.094 -30.406 -23.047 1 95.94 174 SER B CA 1
ATOM 3035 C C . SER B 1 174 ? 10.938 -31.672 -23.203 1 95.94 174 SER B C 1
ATOM 3037 O O . SER B 1 174 ? 10.414 -32.75 -23.469 1 95.94 174 SER B O 1
ATOM 3039 N N . ARG B 1 175 ? 12.203 -31.578 -23 1 96.5 175 ARG B N 1
ATOM 3040 C CA . ARG B 1 175 ? 13.125 -32.688 -23.125 1 96.5 175 ARG B CA 1
ATOM 3041 C C . ARG B 1 175 ? 12.844 -33.75 -22.047 1 96.5 175 ARG B C 1
ATOM 3043 O O . ARG B 1 175 ? 13.031 -34.938 -22.297 1 96.5 175 ARG B O 1
ATOM 3050 N N . LEU B 1 176 ? 12.414 -33.312 -20.938 1 96.88 176 LEU B N 1
ATOM 3051 C CA . LEU B 1 176 ? 12.141 -34.219 -19.828 1 96.88 176 LEU B CA 1
ATOM 3052 C C . LEU B 1 176 ? 10.805 -34.906 -20.016 1 96.88 176 LEU B C 1
ATOM 3054 O O . LEU B 1 176 ? 10.641 -36.062 -19.625 1 96.88 176 LEU B O 1
ATOM 3058 N N . VAL B 1 177 ? 9.875 -34.25 -20.656 1 97.25 177 VAL B N 1
ATOM 3059 C CA . VAL B 1 177 ? 8.492 -34.688 -20.656 1 97.25 177 VAL B CA 1
ATOM 3060 C C . VAL B 1 177 ? 8.234 -35.562 -21.891 1 97.25 177 VAL B C 1
ATOM 3062 O O . VAL B 1 177 ? 7.508 -36.562 -21.828 1 97.25 177 VAL B O 1
ATOM 3065 N N . LYS B 1 178 ? 8.852 -35.281 -23 1 94.25 178 LYS B N 1
ATOM 3066 C CA . LYS B 1 178 ? 8.578 -35.938 -24.266 1 94.25 178 LYS B CA 1
ATOM 3067 C C . LYS B 1 178 ? 8.836 -37.438 -24.172 1 94.25 178 LYS B C 1
ATOM 3069 O O . LYS B 1 178 ? 8.031 -38.25 -24.656 1 94.25 178 LYS B O 1
ATOM 3074 N N . PRO B 1 179 ? 9.891 -37.781 -23.5 1 95.81 179 PRO B N 1
ATOM 3075 C CA . PRO B 1 179 ? 10.18 -39.219 -23.406 1 95.81 179 PRO B CA 1
ATOM 3076 C C . PRO B 1 179 ? 9.109 -40 -22.641 1 95.81 179 PRO B C 1
ATOM 3078 O O . PRO B 1 179 ? 9.055 -41.219 -22.719 1 95.81 179 PRO B O 1
ATOM 3081 N N . LEU B 1 180 ? 8.281 -39.344 -21.922 1 95.56 180 LEU B N 1
ATOM 3082 C CA . LEU B 1 180 ? 7.234 -39.969 -21.141 1 95.56 180 LEU B CA 1
ATOM 3083 C C . LEU B 1 180 ? 6.02 -40.281 -22.016 1 95.56 180 LEU B C 1
ATOM 3085 O O . LEU B 1 180 ? 5.055 -40.906 -21.547 1 95.56 180 LEU B O 1
ATOM 3089 N N . GLY B 1 181 ? 6.098 -39.812 -23.281 1 95.44 181 GLY B N 1
ATOM 3090 C CA . GLY B 1 181 ? 5 -40.031 -24.203 1 95.44 181 GLY B CA 1
ATOM 3091 C C . GLY B 1 181 ? 3.873 -39.031 -24.078 1 95.44 181 GLY B C 1
ATOM 3092 O O . GLY B 1 181 ? 2.768 -39.281 -24.562 1 95.44 181 GLY B O 1
ATOM 3093 N N . ILE B 1 182 ? 4.043 -38.031 -23.375 1 96.56 182 ILE B N 1
ATOM 3094 C CA . ILE B 1 182 ? 3.055 -36.969 -23.172 1 96.56 182 ILE B CA 1
ATOM 3095 C C . ILE B 1 182 ? 3.258 -35.875 -24.219 1 96.56 182 ILE B C 1
ATOM 3097 O O . ILE B 1 182 ? 4.391 -35.469 -24.5 1 96.56 182 ILE B O 1
ATOM 3101 N N . ARG B 1 183 ? 2.156 -35.406 -24.828 1 95.56 183 ARG B N 1
ATOM 3102 C CA . ARG B 1 183 ? 2.236 -34.281 -25.766 1 95.56 183 ARG B CA 1
ATOM 3103 C C . ARG B 1 183 ? 2.689 -33 -25.062 1 95.56 183 ARG B C 1
ATOM 3105 O O . ARG B 1 183 ? 2.203 -32.688 -23.984 1 95.56 183 ARG B O 1
ATOM 3112 N N . VAL B 1 184 ? 3.693 -32.312 -25.688 1 94.44 184 VAL B N 1
ATOM 3113 C CA . VAL B 1 184 ? 4.172 -31.062 -25.125 1 94.44 184 VAL B CA 1
ATOM 3114 C C . VAL B 1 184 ? 3.881 -29.922 -26.094 1 94.44 184 VAL B C 1
ATOM 3116 O O . VAL B 1 184 ? 4.195 -30 -27.281 1 94.44 184 VAL B O 1
ATOM 3119 N N . SER B 1 185 ? 3.182 -28.844 -25.656 1 90.81 185 SER B N 1
ATOM 3120 C CA . SER B 1 185 ? 2.883 -27.672 -26.469 1 90.81 185 SER B CA 1
ATOM 3121 C C . SER B 1 185 ? 3.316 -26.391 -25.75 1 90.81 185 SER B C 1
ATOM 3123 O O . SER B 1 185 ? 3.637 -26.406 -24.562 1 90.81 185 SER B O 1
ATOM 3125 N N . ARG B 1 186 ? 3.463 -25.359 -26.578 1 87.25 186 ARG B N 1
ATOM 3126 C CA . ARG B 1 186 ? 3.898 -24.062 -26.078 1 87.25 186 ARG B CA 1
ATOM 3127 C C . ARG B 1 186 ? 2.828 -23 -26.297 1 87.25 186 ARG B C 1
ATOM 3129 O O . ARG B 1 186 ? 2.201 -22.953 -27.359 1 87.25 186 ARG B O 1
ATOM 3136 N N . ILE B 1 187 ? 2.668 -22.219 -25.234 1 79.94 187 ILE B N 1
ATOM 3137 C CA . ILE B 1 187 ? 1.685 -21.141 -25.375 1 79.94 187 ILE B CA 1
ATOM 3138 C C . ILE B 1 187 ? 2.182 -20.125 -26.391 1 79.94 187 ILE B C 1
ATOM 3140 O O . ILE B 1 187 ? 3.383 -19.844 -26.469 1 79.94 187 ILE B O 1
ATOM 3144 N N . ALA B 1 188 ? 1.238 -19.672 -27.359 1 66.62 188 ALA B N 1
ATOM 3145 C CA . ALA B 1 188 ? 1.604 -18.672 -28.359 1 66.62 188 ALA B CA 1
ATOM 3146 C C . ALA B 1 188 ? 1.713 -17.297 -27.734 1 66.62 188 ALA B C 1
ATOM 3148 O O . ALA B 1 188 ? 0.756 -16.797 -27.125 1 66.62 188 ALA B O 1
ATOM 3149 N N . PHE B 1 189 ? 2.889 -16.75 -27.266 1 56.69 189 PHE B N 1
ATOM 3150 C CA . PHE B 1 189 ? 3.02 -15.406 -26.719 1 56.69 189 PHE B CA 1
ATOM 3151 C C . PHE B 1 189 ? 2.744 -14.352 -27.781 1 56.69 189 PHE B C 1
ATOM 3153 O O . PHE B 1 189 ? 3.424 -14.312 -28.812 1 56.69 189 PHE B O 1
ATOM 3160 N N . GLY B 1 190 ? 1.684 -14.352 -28.484 1 47.91 190 GLY B N 1
ATOM 3161 C CA . GLY B 1 190 ? 1.418 -13.219 -29.359 1 47.91 190 GLY B CA 1
ATOM 3162 C C . GLY B 1 190 ? 1.801 -11.883 -28.734 1 47.91 190 GLY B C 1
ATOM 3163 O O . GLY B 1 190 ? 1.314 -10.836 -29.172 1 47.91 190 GLY B O 1
ATOM 3164 N N . ILE B 1 191 ? 2.074 -11.68 -27.531 1 45.75 191 ILE B N 1
ATOM 3165 C CA . ILE B 1 191 ? 2.27 -10.406 -26.844 1 45.75 191 ILE B CA 1
ATOM 3166 C C . ILE B 1 191 ? 3.611 -9.805 -27.266 1 45.75 191 ILE B C 1
ATOM 3168 O O . ILE B 1 191 ? 4.598 -10.523 -27.422 1 45.75 191 ILE B O 1
ATOM 317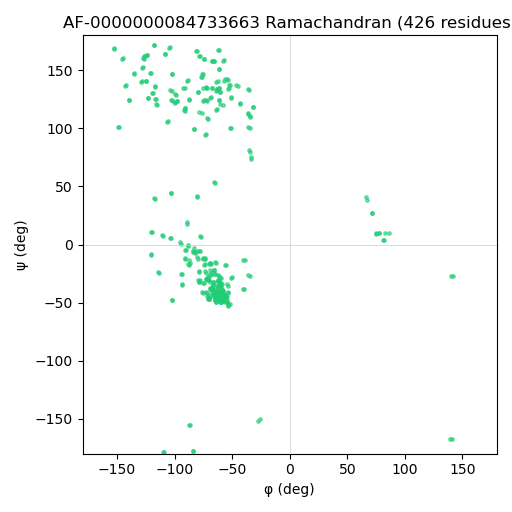2 N N . PRO B 1 192 ? 3.621 -8.523 -27.578 1 38.09 192 PRO B N 1
ATOM 3173 C CA . PRO B 1 192 ? 4.918 -7.902 -27.859 1 38.09 192 PRO B CA 1
ATOM 3174 C C . PRO B 1 192 ? 6.008 -8.32 -26.875 1 38.09 192 PRO B C 1
ATOM 3176 O O . PRO B 1 192 ? 5.73 -8.539 -25.703 1 38.09 192 PRO B O 1
ATOM 3179 N N . VAL B 1 193 ? 7.102 -8.906 -27.203 1 38.53 193 VAL B N 1
ATOM 3180 C CA . VAL B 1 193 ? 8.414 -9.203 -26.641 1 38.53 193 VAL B CA 1
ATOM 3181 C C . VAL B 1 193 ? 8.859 -8.055 -25.75 1 38.53 193 VAL B C 1
ATOM 3183 O O . VAL B 1 193 ? 8.836 -6.891 -26.172 1 38.53 193 VAL B O 1
ATOM 3186 N N . GLY B 1 194 ? 8.75 -8.133 -24.422 1 40.66 194 GLY B N 1
ATOM 3187 C CA . GLY B 1 194 ? 9.227 -7.238 -23.375 1 40.66 194 GLY B CA 1
ATOM 3188 C C . GLY B 1 194 ? 8.234 -7.066 -22.234 1 40.66 194 GLY B C 1
ATOM 3189 O O . GLY B 1 194 ? 8.492 -6.332 -21.281 1 40.66 194 GLY B O 1
ATOM 3190 N N . LEU B 1 195 ? 6.934 -7.234 -22.562 1 40.66 195 LEU B N 1
ATOM 3191 C CA . LEU B 1 195 ? 6.043 -6.922 -21.453 1 40.66 195 LEU B CA 1
ATOM 3192 C C . LEU B 1 195 ? 5.922 -8.109 -20.516 1 40.66 195 LEU B C 1
ATOM 3194 O O . LEU B 1 195 ? 5.84 -9.258 -20.953 1 40.66 195 LEU B O 1
ATOM 3198 N N . GLU B 1 196 ? 6.598 -8.117 -19.484 1 43.34 196 GLU B N 1
ATOM 3199 C CA . GLU B 1 196 ? 6.355 -9.109 -18.453 1 43.34 196 GLU B CA 1
ATOM 3200 C C . GLU B 1 196 ? 4.883 -9.5 -18.391 1 43.34 196 GLU B C 1
ATOM 3202 O O . GLU B 1 196 ? 4 -8.641 -18.453 1 43.34 196 GLU B O 1
ATOM 3207 N N . LEU B 1 197 ? 4.625 -10.797 -18.656 1 45.31 197 LEU B N 1
ATOM 3208 C CA . LEU B 1 197 ? 3.318 -11.438 -18.641 1 45.31 197 LEU B CA 1
ATOM 3209 C C . LEU B 1 197 ? 2.443 -10.852 -17.531 1 45.31 197 LEU B C 1
ATOM 3211 O O . LEU B 1 197 ? 1.213 -10.898 -17.625 1 45.31 197 LEU B O 1
ATOM 3215 N N . GLU B 1 198 ? 3.15 -10.336 -16.484 1 47.31 198 GLU B N 1
ATOM 3216 C CA . GLU B 1 198 ? 2.457 -10.023 -15.234 1 47.31 198 GLU B CA 1
ATOM 3217 C C . GLU B 1 198 ? 1.398 -8.945 -15.453 1 47.31 198 GLU B C 1
ATOM 3219 O O . GLU B 1 198 ? 0.407 -8.883 -14.719 1 47.31 198 GLU B O 1
ATOM 3224 N N . TYR B 1 199 ? 1.779 -8.125 -16.438 1 46.47 199 TYR B N 1
ATOM 3225 C CA . TYR B 1 199 ? 0.843 -7.023 -16.609 1 46.47 199 TYR B CA 1
ATOM 3226 C C . TYR B 1 199 ? 0.074 -7.156 -17.922 1 46.47 199 TYR B C 1
ATOM 3228 O O . TYR B 1 199 ? -0.503 -6.184 -18.422 1 46.47 199 TYR B O 1
ATOM 3236 N N . VAL B 1 200 ? 0.304 -8.305 -18.531 1 45.47 200 VAL B N 1
ATOM 3237 C CA . VAL B 1 200 ? -0.363 -8.477 -19.828 1 45.47 200 VAL B CA 1
ATOM 3238 C C . VAL B 1 200 ? -1.861 -8.68 -19.609 1 45.47 200 VAL B C 1
ATOM 3240 O O . VAL B 1 200 ? -2.273 -9.344 -18.656 1 45.47 200 VAL B O 1
ATOM 3243 N N . ASP B 1 201 ? -2.564 -7.828 -20.234 1 48.84 201 ASP B N 1
ATOM 3244 C CA . ASP B 1 201 ? -4.023 -7.898 -20.219 1 48.84 201 ASP B CA 1
ATOM 3245 C C . ASP B 1 201 ? -4.508 -9.328 -20.453 1 48.84 201 ASP B C 1
ATOM 3247 O O . ASP B 1 201 ? -3.838 -10.109 -21.141 1 48.84 201 ASP B O 1
ATOM 3251 N N . GLU B 1 202 ? -5.488 -9.703 -19.656 1 47.81 202 GLU B N 1
ATOM 3252 C CA . GLU B 1 202 ? -6.16 -11 -19.672 1 47.81 202 GLU B CA 1
ATOM 3253 C C . GLU B 1 202 ? -6.375 -11.492 -21.094 1 47.81 202 GLU B C 1
ATOM 3255 O O . GLU B 1 202 ? -6.191 -12.68 -21.375 1 47.81 202 GLU B O 1
ATOM 3260 N N . VAL B 1 203 ? -6.672 -10.609 -21.906 1 43.62 203 VAL B N 1
ATOM 3261 C CA . VAL B 1 203 ? -7.086 -10.953 -23.266 1 43.62 203 VAL B CA 1
ATOM 3262 C C . VAL B 1 203 ? -5.895 -11.516 -24.047 1 43.62 203 VAL B C 1
ATOM 3264 O O . VAL B 1 203 ? -6.039 -12.492 -24.781 1 43.62 203 VAL B O 1
ATOM 3267 N N . THR B 1 204 ? -4.758 -10.977 -23.812 1 45.81 204 THR B N 1
ATOM 3268 C CA . THR B 1 204 ? -3.594 -11.414 -24.578 1 45.81 204 THR B CA 1
ATOM 3269 C C . THR B 1 204 ? -3.166 -12.82 -24.141 1 45.81 204 THR B C 1
ATOM 3271 O O . THR B 1 204 ? -2.789 -13.633 -24.984 1 45.81 204 THR B O 1
ATOM 3274 N N . LEU B 1 205 ? -3.443 -13.094 -22.891 1 44 205 LEU B N 1
ATOM 3275 C CA . LEU B 1 205 ? -3.051 -14.398 -22.375 1 44 205 LEU B CA 1
ATOM 3276 C C . LEU B 1 205 ? -3.979 -15.492 -22.906 1 44 205 LEU B C 1
ATOM 3278 O O . LEU B 1 205 ? -3.531 -16.594 -23.219 1 44 205 LEU B O 1
ATOM 3282 N N . ILE B 1 206 ? -5.195 -15.07 -23.078 1 45.91 206 ILE B N 1
ATOM 3283 C CA . ILE B 1 206 ? -6.164 -16.031 -23.594 1 45.91 206 ILE B CA 1
ATOM 3284 C C . ILE B 1 206 ? -5.766 -16.453 -25 1 45.91 206 ILE B C 1
ATOM 3286 O O . ILE B 1 206 ? -5.762 -17.656 -25.312 1 45.91 206 ILE B O 1
ATOM 3290 N N . ARG B 1 207 ? -5.496 -15.562 -25.812 1 48.72 207 ARG B N 1
ATOM 3291 C CA . ARG B 1 207 ? -5.137 -15.844 -27.203 1 48.72 207 ARG B CA 1
ATOM 3292 C C . ARG B 1 207 ? -3.863 -16.672 -27.281 1 48.72 207 ARG B C 1
ATOM 3294 O O . ARG B 1 207 ? -3.729 -17.531 -28.156 1 48.72 207 ARG B O 1
ATOM 3301 N N . ALA B 1 208 ? -3.15 -16.5 -26.297 1 46.88 208 ALA B N 1
ATOM 3302 C CA . ALA B 1 208 ? -1.881 -17.219 -26.297 1 46.88 208 ALA B CA 1
ATOM 3303 C C . ALA B 1 208 ? -2.09 -18.688 -25.969 1 46.88 208 ALA B C 1
ATOM 3305 O O . ALA B 1 208 ? -1.482 -19.562 -26.594 1 46.88 208 ALA B O 1
ATOM 3306 N N . VAL B 1 209 ? -2.955 -18.938 -25.016 1 48.09 209 VAL B N 1
ATOM 3307 C CA . VAL B 1 209 ? -3.178 -20.328 -24.609 1 48.09 209 VAL B CA 1
ATOM 3308 C C . VAL B 1 209 ? -3.865 -21.094 -25.734 1 48.09 209 VAL B C 1
ATOM 3310 O O . VAL B 1 209 ? -3.531 -22.25 -26 1 48.09 209 VAL B O 1
ATOM 3313 N N . GLU B 1 210 ? -4.777 -20.375 -26.375 1 51.94 210 GLU B N 1
ATOM 3314 C CA . GLU B 1 210 ? -5.496 -20.984 -27.484 1 51.94 210 GLU B CA 1
ATOM 3315 C C . GLU B 1 210 ? -4.582 -21.203 -28.688 1 51.94 210 GLU B C 1
ATOM 3317 O O . GLU B 1 210 ? -4.781 -22.125 -29.469 1 51.94 210 GLU B O 1
ATOM 3322 N N . GLY B 1 211 ? -3.602 -20.328 -28.875 1 46.59 211 GLY B N 1
ATOM 3323 C CA . GLY B 1 211 ? -2.693 -20.359 -30.016 1 46.59 211 GLY B CA 1
ATOM 3324 C C . GLY B 1 211 ? -1.462 -21.219 -29.766 1 46.59 211 GLY B C 1
ATOM 3325 O O . GLY B 1 211 ? -0.433 -21.031 -30.422 1 46.59 211 GLY B O 1
ATOM 3326 N N . ARG B 1 212 ? -1.606 -22.016 -28.844 1 45.31 212 ARG B N 1
ATOM 3327 C CA . ARG B 1 212 ? -0.438 -22.812 -28.5 1 45.31 212 ARG B CA 1
ATOM 3328 C C . ARG B 1 212 ? -0.037 -23.719 -29.656 1 45.31 212 ARG B C 1
ATOM 3330 O O . ARG B 1 212 ? -0.891 -24.156 -30.422 1 45.31 212 ARG B O 1
ATOM 3337 N N . HIS B 1 213 ? 1.195 -23.906 -29.969 1 49.75 213 HIS B N 1
ATOM 3338 C CA . HIS B 1 213 ? 1.765 -24.719 -31.047 1 49.75 213 HIS B CA 1
ATOM 3339 C C . HIS B 1 213 ? 2.684 -25.797 -30.484 1 49.75 213 HIS B C 1
ATOM 3341 O O . HIS B 1 213 ? 3.23 -25.656 -29.391 1 49.75 213 HIS B O 1
ATOM 3347 N N . PRO B 1 214 ? 2.656 -26.953 -31.266 1 52.09 214 PRO B N 1
ATOM 3348 C CA . PRO B 1 214 ? 3.57 -28 -30.828 1 52.09 214 PRO B CA 1
ATOM 3349 C C . PRO B 1 214 ? 5 -27.5 -30.641 1 52.09 214 PRO B C 1
ATOM 3351 O O . PRO B 1 214 ? 5.465 -26.641 -31.391 1 52.09 214 PRO B O 1
ATOM 3354 N N . PHE B 1 215 ? 5.633 -27.938 -29.562 1 42.22 215 PHE B N 1
ATOM 3355 C CA . PHE B 1 215 ? 7.02 -27.594 -29.281 1 42.22 215 PHE B CA 1
ATOM 3356 C C . PHE B 1 215 ? 7.973 -28.5 -30.062 1 42.22 215 PHE B C 1
ATOM 3358 O O . PHE B 1 215 ? 7.812 -29.719 -30.062 1 42.22 215 PHE B O 1
#

pLDDT: mean 85.4, std 19.62, range [21.38, 98.69]

Nearest PDB structures (foldseek):
  3vdp-assembly2_C  TM=8.378E-01  e=8.625E-21  Caldanaerobacter subterraneus subsp. tengcongensis MB4
  3ve5-assembly1_A  TM=8.395E-01  e=1.466E-19  Caldanaerobacter subterraneus subsp. tengcongensis MB4
  4o6p-assembly1_C  TM=8.080E-01  e=2.482E-19  Caldanaerobacter subterraneus subsp. tengcongensis MB4
  5z2v-assembly1_A  TM=7.831E-01  e=1.907E-19  Pseudomonas aeruginosa PAO1
  4o6o-assembly1_B  TM=7.047E-01  e=2.037E-19  Caldanaerobacter subterraneus subsp. tengcongensis MB4

Sequence (430 aa):
MERPPRMGSSLFPAPFQDLVDLFRRLPGIGTKTATRLAFHLLQSSESERQELASAVSTLKERLLPCSECRNIVASPPPESPEVPRCAICLDPARDSTILIVVEDIQTLYSIEKSGEFRGRYHVLEGRLSPLEGIAPEMLRVRELLQRLENPDIREVVLATSPTTDGEATALYLSRLVKPLGIRVSRIAFGIPVGLELEYVDEVTLIRAVEGRHPFMERPPRMGS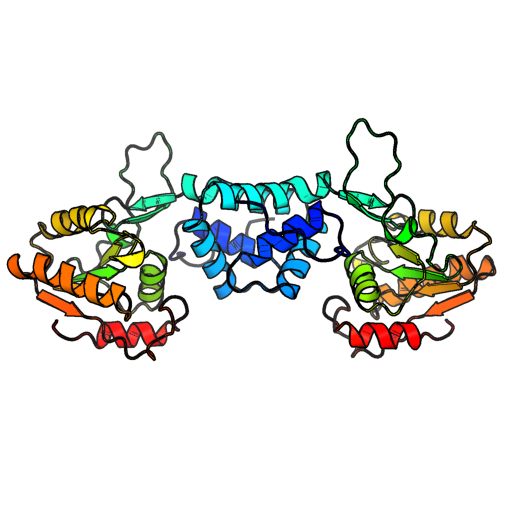SLFPAPFQDLVDLFRRLPGIGTKTATRLAFHLLQSSESERQELASAVSTLKERLLPCSECRNIVASPPPESPEVPRCAICLDPARDSTILIVVEDIQTLYSIEKSGEFRGRYHVLEGRLSPLEGIAPEMLRVRELLQRLENPDIREVVLATSPTTDGEATALYLSRLVKPLGIRVSRIAFGIPVGLELEYVDEVTLIRAVEGRHPF

Secondary structure (DSSP, 8-state):
-------S--SS-HHHHHHHHHHHTSTT--HHHHHHHHHHHHHS-HHHHHHHHHHHHTTTTSEEE-TTT--EEEPPPTT--PPP--HHHH-TTS-TTEEEEESSHHHHHHHHHTT---SEEEE-SS--BTTTTB-GGGTTHHHHHHHTTSTT--EEEE---SSHHHHHHHHHHHHHHGGGT-EEEE----S-TTS-GGGS-HHHHHHHHHT-EE-/-------S--SS-HHHHHHHHHHHTSTT--HHHHHHHHHHHHHS-HHHHHHHHHHHHTTTTSEEE-TTT--EEEPPPTT--PPP--HHHH-TTS-TTEEEEESSHHHHHHHHHHT---SEEEE-SS--BTTTTB-GGGTTHHHHHHHTTSTT--EEEE---SSHHHHHHHHHHHHHHGGGT-EEEE----S-TTS-GGGS-HHHHHHHHHT-EE-

Radius of gyration: 28.12 Å; Cα contacts (8 Å, |Δi|>4): 638; chains: 2; bounding box: 48×85×59 Å